Protein AF-F1C796-F1 (afdb_monomer)

Organism: Perca flavescens (NCBI:txid8167)

Radius of gyration: 33.34 Å; Cα contacts (8 Å, |Δi|>4): 1127; chains: 1; bounding box: 77×101×86 Å

pLDDT: mean 94.52, std 8.64, range [37.56, 98.94]

Secondary structure (DSSP, 8-state):
-EEEEEEEE-TTS-EEEEEEEEEEE--S-----S------HHHHHHTTTS-B-TTSSBP--TTT-B-SSTT-B--SGGGT---SHHHHHHHHHHHHHHHHHHHHHHTT----SS--PPPP--GGGG----EEETTEEESSSEEE-SSGGGSSHHHHHHHHHHT-SEEEPPPB--GGG-----SS-EEE-STTSS--SS--S-EEE---S-SS-HHHHHHHHHHHHHH-TTSEEEEEE---S-HHHHHHHHHHHHHTT-SEEEEE----SSSGGGT-THHHHT-HHHHHHHHHHHHHH-SS-EEEEEPS-SS-HHHHHHHHHHTT-SEEEE--PEEE---B-TTS-BSS-BTTTTB---EEEESGGGHHHHHHHHHHHHHHSTT--EEEESS--SHHHHHHHHHHT-SEEEESHHHHHS-TTHHHHHHHHHHHHHHHTTS--TT-BTTBPP---EETTEEPP--GGGTT----SSHHHHHHHHHHHHHHHHHHHH-----------PPP--SSPPPPHHHHTTTTGGG---GGGS-SSS-EEEEE-TTT-----HHHHHHHHHS-S-EEE-TTT--EEE-TT-----HHHHT-SSTTSEEEEE-SS------SS--PPP-

Nearest PDB structures (foldseek):
  1gth-assembly2_D  TM=9.893E-01  e=1.137E-97  Sus scrofa
  8f5w-assembly1_B  TM=9.914E-01  e=1.454E-96  Sus scrofa
  8f5w-assembly2_D  TM=9.930E-01  e=4.436E-95  Sus scrofa
  1h7x-assembly2_D  TM=9.848E-01  e=1.392E-95  Sus scrofa
  8f61-assembly2_D  TM=9.719E-01  e=1.188E-94  Sus scrofa

Solvent-accessible surface area (backbone atoms only — not comparable to full-atom values): 34874 Å² total; per-residue (Å²): 90,52,79,43,56,42,71,47,70,47,99,88,68,50,80,44,76,38,80,87,48,65,46,80,44,85,48,96,77,87,84,89,80,93,76,87,80,77,76,56,64,71,63,59,59,70,49,60,90,51,45,61,42,100,82,58,25,53,38,55,41,90,85,41,19,33,34,74,39,93,91,42,67,57,49,16,66,67,40,70,75,35,91,46,72,69,47,23,52,45,32,48,56,46,25,51,56,43,51,51,48,47,57,36,47,78,72,76,41,86,70,75,91,66,90,79,79,79,81,92,85,57,80,45,76,72,47,67,50,40,38,73,57,90,91,43,67,28,64,28,42,44,23,41,31,60,38,81,79,17,72,45,64,74,44,47,52,53,30,47,75,54,61,41,14,27,37,26,38,33,32,27,34,56,77,93,63,67,56,82,75,73,63,61,34,74,41,80,36,52,84,69,52,96,66,75,75,73,75,55,42,18,34,34,30,62,65,66,67,39,75,57,51,44,68,58,51,28,54,42,40,36,53,46,42,71,77,35,72,69,42,44,41,30,42,24,35,44,52,55,92,43,65,68,55,38,29,52,54,46,36,53,42,48,76,21,58,36,63,26,38,31,41,48,25,21,46,75,40,91,31,34,91,66,50,14,19,30,58,30,39,65,36,40,68,51,34,17,51,54,27,39,40,37,48,74,49,48,84,64,48,36,23,42,31,35,30,62,78,47,96,57,56,51,56,39,51,49,22,24,46,78,14,56,30,60,28,34,29,31,29,46,45,41,72,43,75,72,48,62,48,96,89,66,46,43,57,52,42,30,70,96,82,36,42,72,73,60,18,33,34,37,15,48,76,40,23,71,60,22,51,49,51,36,31,51,36,31,69,74,41,71,88,52,45,28,36,32,27,40,36,38,72,44,24,68,52,43,48,52,41,24,19,28,31,19,70,34,39,32,34,48,51,46,41,74,52,63,48,65,66,57,44,52,56,29,51,53,42,38,22,40,48,32,44,51,69,14,38,92,65,80,72,44,60,76,90,40,70,60,86,69,61,27,55,98,87,38,76,59,82,90,43,80,96,52,66,90,64,78,66,43,93,50,74,72,39,32,50,53,52,50,52,53,51,52,53,49,53,54,54,54,74,73,49,89,78,83,69,79,72,77,73,75,80,76,78,88,59,70,80,49,80,60,59,43,50,76,74,44,41,36,65,49,50,85,80,62,76,59,78,87,75,52,72,86,79,79,46,38,26,69,44,70,42,74,76,39,53,80,54,78,54,53,40,39,52,45,22,55,80,73,60,66,58,23,42,50,68,39,89,86,64,36,49,72,44,71,46,92,62,49,79,41,81,54,61,40,48,77,61,44,92,47,86,77,26,42,44,77,42,75,52,92,61,87,88,75,86,84,69,92,57,83,83,69,84,81,131

Sequence (619 aa):
GLQFCRTEQTDEGDWKEDEDQIVRLKADYIISAFGSMLNEPRVSEAMAPVKMTRWGTPEVNTDTMQTSEPWVFAGGDIAGLANTTVESVNDGKQASWHIHRYIQSLHGQTVDPVPKLPLFYSAIDQVDISVEMCGIKFPNPFGLASAPPTTSTAMIRRAFEQGWGFALTKTFGLDKDLVTNVSPRIVRGTTSGHLFGPGQGSFLNIELISEKTAAYWCLSVAELKRDFPNNVVISSIMCSYNKEDWTELAKMAEESGADALELNLSCPHGMGERGMGLACGQDPVLVRNICRWVRAAISIPFFAKLTPNVTNIVDIAKAAHEGGADGVTATNTVSGLMGLKADGSPWPSVGTDKRTTYGGVSGNAIRPIALRAVSAIAKAIPGFPILATGGIDSAESGLQFLHAGASVLQVCSAIQNQDFTVIEDYCVGLKALLYLKSLELKDWDGQSPPTERHQKGKPVPRLEDLVGKSLPSFGPYLQQRTDAIAEYKKKLRNNNDDVIKADIRQVNTPHKAVPAVKDVIARALRHIGAYQDLSNMEQVQALIDEEMCINCGKCYMTCSDSGYQAITFHPETHLPMVNDSCTGCTLCLSVCPIIDCITMVTMKKPYKPKRGVPISPVC

Foldseek 3Di:
DDKAFDWDADPVGDIDGDPVRIDDDDDPDDDDDVDDAPDDVVVLVVPPPWDADPRRAGDADPQQQDTPDQQDGDFDVRNVPDPDPVRRVVSVVSNVQSNVQSVCVVVVHHDDPDDDDDDDDDPLVVFQQWFDAPNAIFSHQEEADLAPCQLALVSVVVLVVLPGREYEHNEAFAPVPADDFFPPFKAAFCLPPPDDAFDRQKMWGQGDTHNDHLVRVLLSLLVCCVVPVRHAYEYEYWDALDLVRLLVSLLSNVVSVHQEYEYQQAFPHPCVVVRGHVVQQQDLVSLLQSLLSSVVRDDHAYAYAHYLAYPDRLSSQVSNVNSPHQAYEQHWFDWDFRDADPVRQGPVQTDPVGDDDITGMAANVCLVSSLCSLLVNCVSPPPGEYEGGGHDQALVSVLSSQQSFHRHYHDDVNCVSPHSNCVVRNSSLVSQQLQVVQFPQPPADRPRHPDALDDPPHHDDDDPVCPPVLQACDDVSVVVVVVSVVVVVVVVVPDPPPPPPPPPPDDTDGPDDRDHSNRSGNNCSVVDDDPVVDDPFFWWFKDAQSSNDPLPCQLQVCCVPPHQNQWDQDPPSSGIDGHPSGRRPCVSVVRGPGHPSMDIGTDPDGDDDDPVDDDPPDD

Structure (mmCIF, N/CA/C/O backbone):
data_AF-F1C796-F1
#
_entry.id   AF-F1C796-F1
#
loop_
_atom_site.group_PDB
_atom_site.id
_atom_site.type_symbol
_atom_site.label_atom_id
_atom_site.label_alt_id
_atom_site.label_comp_id
_atom_site.label_asym_id
_atom_site.label_entity_id
_atom_site.label_seq_id
_atom_site.pdbx_PDB_ins_code
_atom_site.Cartn_x
_atom_site.Cartn_y
_atom_site.Cartn_z
_atom_site.occupancy
_atom_site.B_iso_or_equiv
_atom_site.auth_seq_id
_atom_site.auth_comp_id
_atom_site.auth_asym_id
_atom_site.auth_atom_id
_atom_site.pdbx_PDB_model_num
ATOM 1 N N . GLY A 1 1 ? 36.059 12.087 -47.425 1.00 81.38 1 GLY A N 1
ATOM 2 C CA . GLY A 1 1 ? 36.997 12.307 -46.306 1.00 81.38 1 GLY A CA 1
ATOM 3 C C . GLY A 1 1 ? 36.885 13.743 -45.852 1.00 81.38 1 GLY A C 1
ATOM 4 O O . GLY A 1 1 ? 36.608 14.589 -46.690 1.00 81.38 1 GLY A O 1
ATOM 5 N N . LEU A 1 2 ? 37.055 14.004 -44.563 1.00 92.75 2 LEU A N 1
ATOM 6 C CA . LEU A 1 2 ? 36.914 15.323 -43.954 1.00 92.75 2 LEU A CA 1
ATOM 7 C C . LEU A 1 2 ? 38.267 15.741 -43.368 1.0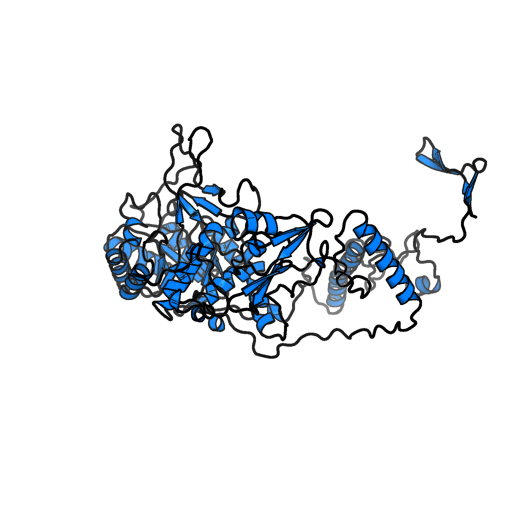0 92.75 2 LEU A C 1
ATOM 9 O O . LEU A 1 2 ? 38.957 14.920 -42.760 1.00 92.75 2 LEU A O 1
ATOM 13 N N . GLN A 1 3 ? 38.674 16.982 -43.624 1.00 94.06 3 GLN A N 1
ATOM 14 C CA . GLN A 1 3 ? 39.891 17.550 -43.055 1.00 94.06 3 GLN A CA 1
ATOM 15 C C . GLN A 1 3 ? 39.513 18.380 -41.831 1.00 94.06 3 GLN A C 1
ATOM 17 O O . GLN A 1 3 ? 38.610 19.206 -41.912 1.00 94.06 3 GLN A O 1
ATOM 22 N N . PHE A 1 4 ? 40.217 18.152 -40.732 1.00 96.00 4 PHE A N 1
ATOM 23 C CA . PHE A 1 4 ? 40.103 18.905 -39.491 1.00 96.00 4 PHE A CA 1
ATOM 24 C C . PHE A 1 4 ? 41.454 19.549 -39.182 1.00 96.00 4 PHE A C 1
ATOM 26 O O . PHE A 1 4 ? 42.492 18.975 -39.517 1.00 96.00 4 PHE A O 1
ATOM 33 N N . CYS A 1 5 ? 41.444 20.710 -38.544 1.00 96.06 5 CYS A N 1
ATOM 34 C CA . CYS A 1 5 ? 42.587 21.271 -37.827 1.00 96.06 5 CYS A CA 1
ATOM 35 C C . CYS A 1 5 ? 42.517 20.824 -36.360 1.00 96.06 5 CYS A C 1
ATOM 37 O O . CYS A 1 5 ? 41.437 20.536 -35.833 1.00 96.06 5 CYS A O 1
ATOM 39 N N . ARG A 1 6 ? 43.671 20.717 -35.700 1.00 95.62 6 ARG A N 1
ATOM 40 C CA . ARG A 1 6 ? 43.710 20.537 -34.249 1.00 95.62 6 ARG A CA 1
ATOM 41 C C . ARG A 1 6 ? 43.182 21.810 -33.596 1.00 95.62 6 ARG A C 1
ATOM 43 O O . ARG A 1 6 ? 43.503 22.908 -34.034 1.00 95.62 6 ARG A O 1
ATOM 50 N N . THR A 1 7 ? 42.408 21.651 -32.531 1.00 96.62 7 THR A N 1
ATOM 51 C CA . THR A 1 7 ? 42.028 22.761 -31.658 1.00 96.62 7 THR A CA 1
ATOM 52 C C . THR A 1 7 ? 42.735 22.638 -30.316 1.00 96.62 7 THR A C 1
ATOM 54 O O . THR A 1 7 ? 42.823 21.532 -29.770 1.00 96.62 7 THR A O 1
ATOM 57 N N . GLU A 1 8 ? 43.194 23.751 -29.758 1.00 94.88 8 GLU A N 1
ATOM 58 C CA . GLU A 1 8 ? 43.737 23.817 -28.401 1.00 94.88 8 GLU A CA 1
ATOM 59 C C . GLU A 1 8 ? 43.155 24.995 -27.617 1.00 94.88 8 GLU A C 1
ATOM 61 O O . GLU A 1 8 ? 42.705 25.983 -28.197 1.00 94.88 8 GLU A O 1
ATOM 66 N N . GLN A 1 9 ? 43.115 24.854 -26.292 1.00 96.56 9 GLN A N 1
ATOM 67 C CA . GLN A 1 9 ? 42.670 25.915 -25.398 1.00 96.56 9 GLN A CA 1
ATOM 68 C C . GLN A 1 9 ? 43.889 26.721 -24.941 1.00 96.56 9 GLN A C 1
ATOM 70 O O . GLN A 1 9 ? 44.874 26.136 -24.489 1.00 96.56 9 GLN A O 1
ATOM 75 N N . THR A 1 10 ? 43.830 28.045 -25.073 1.00 94.00 10 THR A N 1
ATOM 76 C CA . THR A 1 10 ? 44.884 28.951 -24.603 1.00 94.00 10 THR A CA 1
ATOM 77 C C . THR A 1 10 ? 44.873 29.051 -23.076 1.00 94.00 10 THR A C 1
ATOM 79 O O . THR A 1 10 ? 43.885 28.706 -22.424 1.00 94.00 10 THR A O 1
ATOM 82 N N . ASP A 1 11 ? 45.944 29.593 -22.491 1.00 93.19 11 ASP A N 1
ATOM 83 C CA . ASP A 1 11 ? 46.017 29.861 -21.045 1.00 93.19 11 ASP A CA 1
ATOM 84 C C . ASP A 1 11 ? 44.918 30.834 -20.560 1.00 93.19 11 ASP A C 1
ATOM 86 O O . ASP A 1 11 ? 44.560 30.841 -19.383 1.00 93.19 11 ASP A O 1
ATOM 90 N N . GLU A 1 12 ? 44.360 31.637 -21.472 1.00 92.62 12 GLU A N 1
ATOM 91 C CA . GLU A 1 12 ? 43.262 32.583 -21.224 1.00 92.62 12 GLU A CA 1
ATOM 92 C C . GLU A 1 12 ? 41.872 31.919 -21.324 1.00 92.62 12 GLU A C 1
ATOM 94 O O . GLU A 1 12 ? 40.868 32.517 -20.940 1.00 92.62 12 GLU A O 1
ATOM 99 N N . GLY A 1 13 ? 41.808 30.661 -21.780 1.00 92.00 13 GLY A N 1
ATOM 100 C CA . GLY A 1 13 ? 40.583 29.866 -21.888 1.00 92.00 13 GLY A CA 1
ATOM 101 C C . GLY A 1 13 ? 39.906 29.898 -23.261 1.00 92.00 13 GLY A C 1
ATOM 102 O O . GLY A 1 13 ? 38.916 29.182 -23.447 1.00 92.00 13 GLY A O 1
ATOM 103 N N . ASP A 1 14 ? 40.439 30.662 -24.217 1.00 94.62 14 ASP A N 1
ATOM 104 C CA . ASP A 1 14 ? 39.941 30.734 -25.593 1.00 94.62 14 ASP A CA 1
ATOM 105 C C . ASP A 1 14 ? 40.315 29.484 -26.397 1.00 94.62 14 ASP A C 1
ATOM 107 O O . ASP A 1 14 ? 41.353 28.865 -26.171 1.00 94.62 14 ASP A O 1
ATOM 111 N N . TRP A 1 15 ? 39.482 29.118 -27.372 1.00 94.94 15 TRP A N 1
ATOM 112 C CA . TRP A 1 15 ? 39.766 28.012 -28.290 1.00 94.94 15 TRP A CA 1
ATOM 113 C C . TRP A 1 15 ? 40.424 28.532 -29.568 1.00 94.94 15 TRP A C 1
ATOM 115 O O . TRP A 1 15 ? 39.877 29.412 -30.233 1.00 94.94 15 TRP A O 1
ATOM 125 N N . LYS A 1 16 ? 41.576 27.960 -29.930 1.00 95.06 16 LYS A N 1
ATOM 126 C CA . LYS A 1 16 ? 42.318 28.274 -31.154 1.00 95.06 16 LYS A CA 1
ATOM 127 C C . LYS A 1 16 ? 42.394 27.056 -32.071 1.00 95.06 16 LYS A C 1
ATOM 129 O O . LYS A 1 16 ? 42.530 25.927 -31.603 1.00 95.06 16 LYS A O 1
ATOM 134 N N . GLU A 1 17 ? 42.325 27.303 -33.374 1.00 96.12 17 GLU A N 1
ATOM 135 C CA . GLU A 1 17 ? 42.562 26.312 -34.423 1.00 96.12 17 GLU A CA 1
ATOM 136 C C . GLU A 1 17 ? 44.011 26.405 -34.935 1.00 96.12 17 GLU A C 1
ATOM 138 O O . GLU A 1 17 ? 44.473 27.476 -35.334 1.00 96.12 17 GLU A O 1
ATOM 143 N N . ASP A 1 18 ? 44.722 25.279 -34.942 1.00 94.12 18 ASP A N 1
ATOM 144 C CA . ASP A 1 18 ? 46.082 25.147 -35.467 1.00 94.12 18 ASP A CA 1
ATOM 145 C C . ASP A 1 18 ? 46.027 24.631 -36.910 1.00 94.12 18 ASP A C 1
ATOM 147 O O . ASP A 1 18 ? 45.946 23.425 -37.174 1.00 94.12 18 ASP A O 1
ATOM 151 N N . GLU A 1 19 ? 46.034 25.557 -37.870 1.00 94.06 19 GLU A N 1
ATOM 152 C CA . GLU A 1 19 ? 45.880 25.251 -39.300 1.00 94.06 19 GLU A CA 1
ATOM 153 C C . GLU A 1 19 ? 47.015 24.385 -39.879 1.00 94.06 19 GLU A C 1
ATOM 155 O O . GLU A 1 19 ? 46.835 23.718 -40.901 1.00 94.06 19 GLU A O 1
ATOM 160 N N . ASP A 1 20 ? 48.181 24.366 -39.230 1.00 94.88 20 ASP A N 1
ATOM 161 C CA . ASP A 1 20 ? 49.343 23.552 -39.589 1.00 94.88 20 ASP A CA 1
ATOM 162 C C . ASP A 1 20 ? 49.233 22.097 -39.097 1.00 94.88 20 ASP A C 1
ATOM 164 O O . ASP A 1 20 ? 49.844 21.190 -39.671 1.00 94.88 20 ASP A O 1
ATOM 168 N N . GLN A 1 21 ? 48.401 21.844 -38.085 1.00 95.62 21 GLN A N 1
ATOM 169 C CA . GLN A 1 21 ? 48.191 20.528 -37.485 1.00 95.62 21 GLN A CA 1
ATOM 170 C C . GLN A 1 21 ? 46.894 19.894 -37.998 1.00 95.62 21 GLN A C 1
ATOM 172 O O . GLN A 1 21 ? 45.859 19.888 -37.332 1.00 95.62 21 GLN A O 1
ATOM 177 N N . ILE A 1 22 ? 46.954 19.326 -39.204 1.00 96.19 22 ILE A N 1
ATOM 178 C CA . ILE A 1 22 ? 45.777 18.766 -39.880 1.00 96.19 22 ILE A CA 1
ATOM 179 C C . ILE A 1 22 ? 45.581 17.260 -39.654 1.00 96.19 22 ILE A C 1
ATOM 181 O O . ILE A 1 22 ? 46.522 16.466 -39.674 1.00 96.19 22 ILE A O 1
ATOM 185 N N . VAL A 1 23 ? 44.317 16.840 -39.571 1.00 96.31 23 VAL A N 1
ATOM 186 C CA . VAL A 1 23 ? 43.882 15.438 -39.623 1.00 96.31 23 VAL A CA 1
ATOM 187 C C . VAL A 1 23 ? 42.984 15.242 -40.838 1.00 96.31 23 VAL A C 1
ATOM 189 O O . VAL A 1 23 ? 41.952 15.892 -40.979 1.00 96.31 23 VAL A O 1
ATOM 192 N N . ARG A 1 24 ? 43.345 14.308 -41.723 1.00 95.06 24 ARG A N 1
ATOM 193 C CA . ARG A 1 24 ? 42.503 13.899 -42.859 1.00 95.06 24 ARG A CA 1
ATOM 194 C C . ARG A 1 24 ? 41.819 12.575 -42.542 1.00 95.06 24 ARG A C 1
ATOM 196 O O . ARG A 1 24 ? 42.403 11.508 -42.723 1.00 95.06 24 ARG A O 1
ATOM 203 N N . LEU A 1 25 ? 40.572 12.644 -42.085 1.00 96.12 25 LEU A N 1
ATOM 204 C CA . LEU A 1 25 ? 39.776 11.472 -41.738 1.00 96.12 25 LEU A CA 1
ATOM 205 C C . LEU A 1 25 ? 39.053 10.934 -42.980 1.00 96.12 25 LEU A C 1
ATOM 207 O O . LEU A 1 25 ? 38.321 11.656 -43.664 1.00 96.12 25 LEU A O 1
ATOM 211 N N . LYS A 1 26 ? 39.236 9.650 -43.299 1.00 96.75 26 LYS A N 1
ATOM 212 C CA . LYS A 1 26 ? 38.437 8.993 -44.345 1.00 96.75 26 LYS A CA 1
ATOM 213 C C . LYS A 1 26 ? 36.998 8.846 -43.851 1.00 96.75 26 LYS A C 1
ATOM 215 O O . LYS A 1 26 ? 36.775 8.417 -42.728 1.00 96.75 26 LYS A O 1
ATOM 220 N N . ALA A 1 27 ? 36.045 9.21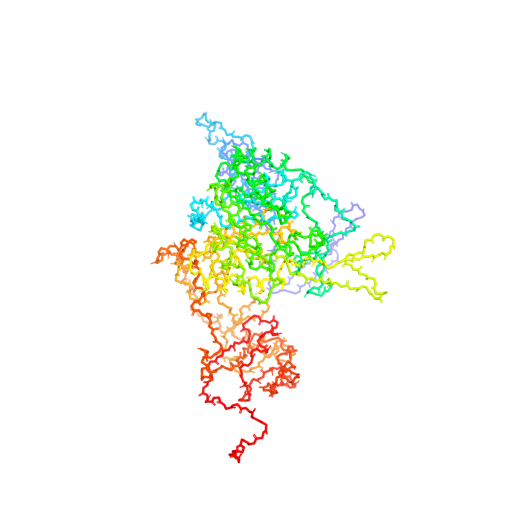7 -44.695 1.00 95.19 27 ALA A N 1
ATOM 221 C CA . ALA A 1 27 ? 34.621 9.151 -44.400 1.00 95.19 27 ALA A CA 1
ATOM 222 C C . ALA A 1 27 ? 33.845 9.089 -45.715 1.00 95.19 27 ALA A C 1
ATOM 224 O O . ALA A 1 27 ? 34.205 9.811 -46.658 1.00 95.19 27 ALA A O 1
ATOM 225 N N . ASP A 1 28 ? 32.804 8.258 -45.728 1.00 96.19 28 ASP A N 1
ATOM 226 C CA . ASP A 1 28 ? 31.857 8.094 -46.836 1.00 96.19 28 ASP A CA 1
ATOM 227 C C . ASP A 1 28 ? 30.606 8.967 -46.651 1.00 96.19 28 ASP A C 1
ATOM 229 O O . ASP A 1 28 ? 30.033 9.442 -47.627 1.00 96.19 28 ASP A O 1
ATOM 233 N N . TYR A 1 29 ? 30.225 9.237 -45.397 1.00 95.56 29 TYR A N 1
ATOM 234 C CA . TYR A 1 29 ? 29.093 10.088 -45.028 1.00 95.56 29 TYR A CA 1
ATOM 235 C C . TYR A 1 29 ? 29.521 11.130 -43.997 1.00 95.56 29 TYR A C 1
ATOM 237 O O . TYR A 1 29 ? 30.311 10.839 -43.098 1.00 95.56 29 TYR A O 1
ATOM 245 N N . ILE A 1 30 ? 28.978 12.340 -44.121 1.00 93.19 30 ILE A N 1
ATOM 246 C CA . ILE A 1 30 ? 29.170 13.439 -43.172 1.00 93.19 30 ILE A CA 1
ATOM 247 C C . ILE A 1 30 ? 27.781 13.895 -42.733 1.00 93.19 30 ILE A C 1
ATOM 249 O O . ILE A 1 30 ? 26.967 14.281 -43.569 1.00 93.19 30 ILE A O 1
ATOM 253 N N . ILE A 1 31 ? 27.513 13.834 -41.430 1.00 95.50 31 ILE A N 1
ATOM 254 C CA . ILE A 1 31 ? 26.248 14.265 -40.827 1.00 95.50 31 ILE A CA 1
ATOM 255 C C . ILE A 1 31 ? 26.582 15.379 -39.839 1.00 95.50 31 ILE A C 1
ATOM 257 O O . ILE A 1 31 ? 27.259 15.136 -38.842 1.00 95.50 31 ILE A O 1
ATOM 261 N N . SER A 1 32 ? 26.142 16.603 -40.134 1.00 94.69 32 SER A N 1
ATOM 262 C CA . SER A 1 32 ? 26.277 17.724 -39.201 1.00 94.69 32 SER A CA 1
ATOM 263 C C . SER A 1 32 ? 25.173 17.653 -38.149 1.00 94.69 32 SER A C 1
ATOM 265 O O . SER A 1 32 ? 24.004 17.469 -38.480 1.00 94.69 32 SER A O 1
ATOM 267 N N . ALA A 1 33 ? 25.562 17.808 -36.887 1.00 96.31 33 ALA A N 1
ATOM 268 C CA . ALA A 1 33 ? 24.664 17.822 -35.738 1.00 96.31 33 ALA A CA 1
ATOM 269 C C . ALA A 1 33 ? 24.989 19.006 -34.810 1.00 96.31 33 ALA A C 1
ATOM 271 O O . ALA A 1 33 ? 24.968 18.870 -33.592 1.00 96.31 33 ALA A O 1
ATOM 272 N N . PHE A 1 34 ? 25.320 20.168 -35.388 1.00 94.75 34 PHE A N 1
ATOM 273 C CA . PHE A 1 34 ? 25.677 21.380 -34.631 1.00 94.75 34 PHE A CA 1
ATOM 274 C C . PHE A 1 34 ? 24.498 22.024 -33.886 1.00 94.75 34 PHE A C 1
ATOM 276 O O . PHE A 1 34 ? 24.695 22.976 -33.139 1.00 94.75 34 PHE A O 1
ATOM 283 N N . GLY A 1 35 ? 23.285 21.506 -34.081 1.00 93.12 35 GLY A N 1
ATOM 284 C CA . GLY A 1 35 ? 22.056 22.017 -33.489 1.00 93.12 35 GLY A CA 1
ATOM 285 C C . GLY A 1 35 ? 21.105 22.575 -34.542 1.00 93.12 35 GLY A C 1
ATOM 286 O O . GLY A 1 35 ? 21.249 22.328 -35.74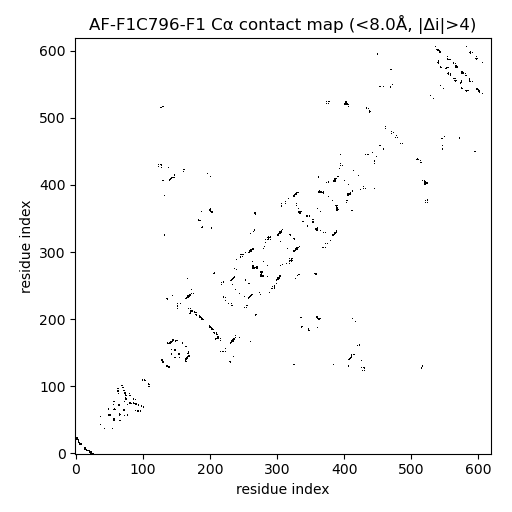0 1.00 93.12 35 GLY A O 1
ATOM 287 N N . SER A 1 36 ? 20.092 23.298 -34.080 1.00 93.44 36 SER A N 1
ATOM 288 C CA . SER A 1 36 ? 19.095 23.970 -34.915 1.00 93.44 36 SER A CA 1
ATOM 289 C C . SER A 1 36 ? 18.941 25.414 -34.453 1.00 93.44 36 SER A C 1
ATOM 291 O O . SER A 1 36 ? 19.155 25.717 -33.284 1.00 93.44 36 SER A O 1
ATOM 293 N N . MET A 1 37 ? 18.592 26.306 -35.378 1.00 92.06 37 MET A N 1
ATOM 294 C CA . MET A 1 37 ? 18.383 27.730 -35.108 1.00 92.06 37 MET A CA 1
ATOM 295 C C . MET A 1 37 ? 17.175 28.227 -35.900 1.00 92.06 37 MET A C 1
ATOM 297 O O . MET A 1 37 ? 16.835 27.659 -36.944 1.00 92.06 37 MET A O 1
ATOM 301 N N . LEU A 1 38 ? 16.547 29.307 -35.434 1.00 92.19 38 LEU A N 1
ATOM 302 C CA . LEU A 1 38 ? 15.514 30.000 -36.194 1.00 92.19 38 LEU A CA 1
ATOM 303 C C . LEU A 1 38 ? 16.159 30.995 -37.169 1.00 92.19 38 LEU A C 1
ATOM 305 O O . LEU A 1 38 ? 16.448 32.131 -36.807 1.00 92.19 38 LEU A O 1
ATOM 309 N N . ASN A 1 39 ? 16.351 30.568 -38.418 1.00 88.06 39 ASN A N 1
ATOM 310 C CA . ASN A 1 39 ? 17.009 31.384 -39.447 1.00 88.06 39 ASN A CA 1
ATOM 311 C C . ASN A 1 39 ? 16.116 31.727 -40.651 1.00 88.06 39 ASN A C 1
ATOM 313 O O . ASN A 1 39 ? 16.597 32.370 -41.578 1.00 88.06 39 ASN A O 1
ATOM 317 N N . GLU A 1 40 ? 14.853 31.287 -40.681 1.00 92.62 40 GLU A N 1
ATOM 318 C CA . GLU A 1 40 ? 13.940 31.551 -41.803 1.00 92.62 40 GLU A CA 1
ATOM 319 C C . GLU A 1 40 ? 13.317 32.954 -41.669 1.00 92.62 40 GLU A C 1
ATOM 321 O O . GLU A 1 40 ? 12.461 33.149 -40.798 1.00 92.62 40 GLU A O 1
ATOM 326 N N . PRO A 1 41 ? 13.681 33.933 -42.525 1.00 91.25 41 PRO A N 1
ATOM 327 C CA . PRO A 1 41 ? 13.266 35.324 -42.344 1.00 91.25 41 PRO A CA 1
ATOM 328 C C . PRO A 1 41 ? 11.751 35.502 -42.350 1.00 91.25 41 PRO A C 1
ATOM 330 O O . PRO A 1 41 ? 11.227 36.278 -41.558 1.00 91.25 41 PRO A O 1
ATOM 333 N N . ARG A 1 42 ? 11.027 34.727 -43.169 1.00 95.38 42 ARG A N 1
ATOM 334 C CA . ARG A 1 42 ? 9.560 34.805 -43.240 1.00 95.38 42 ARG A CA 1
ATOM 335 C C . ARG A 1 42 ? 8.883 34.401 -41.933 1.00 95.38 42 ARG A C 1
ATOM 337 O O . ARG A 1 42 ? 7.832 34.942 -41.603 1.00 95.38 42 ARG A O 1
ATOM 344 N N . VAL A 1 43 ? 9.462 33.449 -41.196 1.00 93.75 43 VAL A N 1
ATOM 345 C CA . VAL A 1 43 ? 8.933 33.023 -39.890 1.00 93.75 43 VAL A CA 1
ATOM 346 C C . VAL A 1 43 ? 9.193 34.108 -38.848 1.00 93.75 43 VAL A C 1
ATOM 348 O O . VAL A 1 43 ? 8.295 34.435 -38.077 1.00 93.75 43 VAL A O 1
ATOM 351 N N . SER A 1 44 ? 10.379 34.719 -38.864 1.00 90.56 44 SER A N 1
ATOM 352 C CA . SER A 1 44 ? 10.705 35.836 -37.972 1.00 90.56 44 SER A CA 1
ATOM 353 C C . SER A 1 44 ? 9.854 37.080 -38.253 1.00 90.56 44 SER A C 1
ATOM 355 O O . SER A 1 44 ? 9.343 37.694 -37.320 1.00 90.56 44 SER A O 1
ATOM 357 N N . GLU A 1 45 ? 9.631 37.418 -39.526 1.00 93.94 45 GLU A N 1
ATOM 358 C CA . GLU A 1 45 ? 8.745 38.511 -39.953 1.00 93.94 45 GLU A CA 1
ATOM 359 C C . GLU A 1 45 ? 7.290 38.272 -39.528 1.00 93.94 45 GLU A C 1
ATOM 361 O O . GLU A 1 45 ? 6.616 39.208 -39.099 1.00 93.94 45 GLU A O 1
ATOM 366 N N . ALA A 1 46 ? 6.812 37.024 -39.577 1.00 95.56 46 ALA A N 1
ATOM 367 C CA . ALA A 1 46 ? 5.461 36.667 -39.143 1.00 95.56 46 ALA A CA 1
ATOM 368 C C . ALA A 1 46 ? 5.224 36.863 -37.634 1.00 95.56 46 ALA A C 1
ATOM 370 O O . ALA A 1 46 ? 4.073 36.938 -37.207 1.00 95.56 46 ALA A O 1
ATOM 371 N N . MET A 1 47 ? 6.287 36.956 -36.829 1.00 95.25 47 MET A N 1
ATOM 372 C CA . MET A 1 47 ? 6.196 37.230 -35.392 1.00 95.25 47 MET A CA 1
ATOM 373 C C . MET A 1 47 ? 6.217 38.729 -35.058 1.00 95.25 47 MET A C 1
ATOM 375 O O . MET A 1 47 ? 6.035 39.089 -33.896 1.00 95.25 47 MET A O 1
ATOM 379 N N . ALA A 1 48 ? 6.421 39.626 -36.030 1.00 94.31 48 ALA A N 1
ATOM 380 C CA . ALA A 1 48 ? 6.407 41.065 -35.772 1.00 94.31 48 ALA A CA 1
ATOM 381 C C . ALA A 1 48 ? 5.049 41.518 -35.181 1.00 94.31 48 ALA A C 1
ATOM 383 O O . ALA A 1 48 ? 4.002 41.079 -35.663 1.00 94.31 48 ALA A O 1
ATOM 384 N N . PRO A 1 49 ? 5.026 42.414 -34.170 1.00 96.06 49 PRO A N 1
ATOM 385 C CA . PRO A 1 49 ? 6.137 43.226 -33.657 1.00 96.06 49 PRO A CA 1
ATOM 386 C C . PRO A 1 49 ? 6.872 42.649 -32.423 1.00 96.06 49 PRO A C 1
ATOM 388 O O . PRO A 1 49 ? 7.516 43.410 -31.700 1.00 96.06 49 PRO A O 1
ATOM 391 N N . VAL A 1 50 ? 6.811 41.335 -32.164 1.00 97.12 50 VAL A N 1
ATOM 392 C CA . VAL A 1 50 ? 7.515 40.708 -31.028 1.00 97.12 50 VAL A CA 1
ATOM 393 C C . VAL A 1 50 ? 9.020 40.997 -31.076 1.00 97.12 50 VAL A C 1
ATOM 395 O O . VAL A 1 50 ? 9.676 40.793 -32.100 1.00 97.12 50 VAL A O 1
ATOM 398 N N . LYS A 1 51 ? 9.582 41.456 -29.951 1.00 96.88 51 LYS A N 1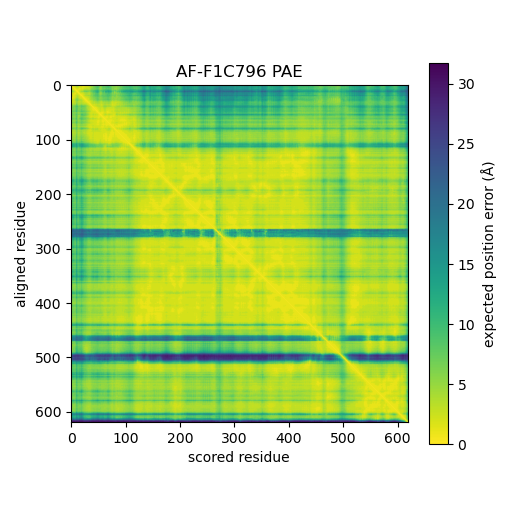
ATOM 399 C CA . LYS A 1 51 ? 11.026 41.677 -29.804 1.00 96.88 51 LYS A CA 1
ATOM 400 C C . LYS A 1 51 ? 11.789 40.358 -29.869 1.00 96.88 51 LYS A C 1
ATOM 402 O O . LYS A 1 51 ? 11.399 39.374 -29.248 1.00 96.88 51 LYS A O 1
ATOM 407 N N . MET A 1 52 ? 12.908 40.375 -30.586 1.00 94.94 52 MET A N 1
ATOM 408 C CA . MET A 1 52 ? 13.829 39.245 -30.695 1.00 94.94 52 MET A CA 1
ATOM 409 C C . MET A 1 52 ? 15.095 39.515 -29.883 1.00 94.94 52 MET A C 1
ATOM 411 O O . MET A 1 52 ? 15.573 40.649 -29.806 1.00 94.94 52 MET A O 1
ATOM 415 N N . THR A 1 53 ? 15.665 38.466 -29.306 1.00 93.56 53 THR A N 1
ATOM 416 C CA . THR A 1 53 ? 16.966 38.504 -28.643 1.00 93.56 53 THR A CA 1
ATOM 417 C C . THR A 1 53 ? 18.098 38.631 -29.666 1.00 93.56 53 THR A C 1
ATOM 419 O O . THR A 1 53 ? 17.920 38.423 -30.869 1.00 93.56 53 THR A O 1
ATOM 422 N N . ARG A 1 54 ? 19.322 38.882 -29.180 1.00 91.12 54 ARG A N 1
ATOM 423 C CA . ARG A 1 54 ? 20.538 38.850 -30.017 1.00 91.12 54 ARG A CA 1
ATOM 424 C C . ARG A 1 54 ? 20.794 37.497 -30.697 1.00 91.12 54 ARG A C 1
ATOM 426 O O . ARG A 1 54 ? 21.616 37.430 -31.602 1.00 91.12 54 ARG A O 1
ATOM 433 N N . TRP A 1 55 ? 20.132 36.437 -30.235 1.00 88.50 55 TRP A N 1
ATOM 434 C CA . TRP A 1 55 ? 20.274 35.072 -30.738 1.00 88.50 55 TRP A CA 1
ATOM 435 C C . TRP A 1 55 ? 19.190 34.696 -31.759 1.00 88.50 55 TRP A C 1
ATOM 437 O O . TRP A 1 55 ? 19.133 33.549 -32.186 1.00 88.50 55 TRP A O 1
ATOM 447 N N . GLY A 1 56 ? 18.328 35.644 -32.151 1.00 89.69 56 GLY A N 1
ATOM 448 C CA . GLY A 1 56 ? 17.282 35.417 -33.152 1.00 89.69 56 GLY A CA 1
ATOM 449 C C . GLY A 1 56 ? 16.042 34.684 -32.631 1.00 89.69 56 GLY A C 1
ATOM 450 O O . GLY A 1 56 ? 15.189 34.303 -33.426 1.00 89.69 56 GLY A O 1
ATOM 451 N N . THR A 1 57 ? 15.919 34.496 -31.317 1.00 94.69 57 THR A N 1
ATOM 452 C CA . THR A 1 57 ? 14.733 33.924 -30.657 1.00 94.69 57 THR A CA 1
ATOM 453 C C . THR A 1 57 ? 13.823 35.022 -30.100 1.00 94.69 57 THR A C 1
ATOM 455 O O . THR A 1 57 ? 14.324 36.110 -29.807 1.00 94.69 57 THR A O 1
ATOM 458 N N . PRO A 1 58 ? 12.513 34.782 -29.899 1.00 96.31 58 PRO A N 1
ATOM 459 C CA . PRO A 1 58 ? 11.637 35.727 -29.211 1.00 96.31 58 PRO A CA 1
ATOM 460 C C . PRO A 1 58 ? 12.137 36.042 -27.799 1.00 96.31 58 PRO A C 1
ATOM 462 O O . PRO A 1 58 ? 12.469 35.145 -27.026 1.00 96.31 58 PRO A O 1
ATOM 465 N N . GLU A 1 59 ? 12.176 37.325 -27.453 1.00 96.38 59 GLU A N 1
ATOM 466 C CA . GLU A 1 59 ? 12.433 37.769 -26.088 1.00 96.38 59 GLU A CA 1
ATOM 467 C C . GLU A 1 59 ? 11.186 37.504 -25.238 1.00 96.38 59 GLU A C 1
ATOM 469 O O . GLU A 1 59 ? 10.095 37.992 -25.548 1.00 96.38 59 GLU A O 1
ATOM 474 N N . VAL A 1 60 ? 11.350 36.733 -24.163 1.00 97.19 60 VAL A N 1
ATOM 475 C CA . VAL A 1 60 ? 10.275 36.388 -23.229 1.00 97.19 60 VAL A CA 1
ATOM 476 C C . VAL A 1 60 ? 10.645 36.763 -21.802 1.00 97.19 60 VAL A C 1
ATOM 478 O O . VAL A 1 60 ? 11.803 36.695 -21.393 1.00 97.19 60 VAL A O 1
ATOM 481 N N . ASN A 1 61 ? 9.639 37.121 -21.012 1.00 97.06 61 ASN A N 1
ATOM 482 C CA . ASN A 1 61 ? 9.756 37.176 -19.566 1.00 97.06 61 ASN A CA 1
ATOM 483 C C . ASN A 1 61 ? 9.821 35.743 -19.016 1.00 97.06 61 ASN A C 1
ATOM 485 O O . ASN A 1 61 ? 8.907 34.956 -19.239 1.00 97.06 61 ASN A O 1
ATOM 489 N N . THR A 1 62 ? 10.872 35.406 -18.273 1.00 95.62 62 THR A N 1
ATOM 490 C CA . THR A 1 62 ? 11.119 34.034 -17.795 1.00 95.62 62 THR A CA 1
ATOM 491 C C . THR A 1 62 ? 10.145 33.557 -16.717 1.00 95.62 62 THR A C 1
ATOM 493 O O . THR A 1 62 ? 10.023 32.356 -16.501 1.00 95.62 62 THR A O 1
ATOM 496 N N . ASP A 1 63 ? 9.434 34.467 -16.048 1.00 94.56 63 ASP A N 1
ATOM 497 C CA . ASP A 1 63 ? 8.433 34.111 -15.039 1.00 94.56 63 ASP A CA 1
ATOM 498 C C . ASP A 1 63 ? 7.050 33.904 -15.662 1.00 94.56 63 ASP A C 1
ATOM 500 O O . ASP A 1 63 ? 6.245 33.126 -15.142 1.00 94.56 63 ASP A O 1
ATOM 504 N N . THR A 1 64 ? 6.742 34.604 -16.758 1.00 96.06 64 THR A N 1
ATOM 505 C CA . THR A 1 64 ? 5.404 34.592 -17.369 1.00 96.06 64 THR A CA 1
ATOM 506 C C . THR A 1 64 ? 5.330 33.914 -18.728 1.00 96.06 64 THR A C 1
ATOM 508 O O . THR A 1 64 ? 4.235 33.583 -19.182 1.00 96.06 64 THR A O 1
ATOM 511 N N . MET A 1 65 ? 6.478 33.708 -19.370 1.00 98.12 65 MET A N 1
ATOM 512 C CA . MET A 1 65 ? 6.632 33.287 -20.765 1.00 98.12 65 MET A CA 1
ATOM 513 C C . MET A 1 65 ? 6.003 34.259 -21.779 1.00 98.12 65 MET A C 1
ATOM 515 O O . MET A 1 65 ? 5.791 33.921 -22.943 1.00 98.12 65 MET A O 1
ATOM 519 N N . GLN A 1 66 ? 5.679 35.478 -21.340 1.00 98.12 66 GLN A N 1
ATOM 520 C CA . GLN A 1 66 ? 5.091 36.533 -22.161 1.00 98.12 66 GLN A CA 1
ATOM 521 C C . GLN A 1 66 ? 6.175 37.241 -22.968 1.00 98.12 66 GLN A C 1
ATOM 523 O O . GLN A 1 66 ? 7.252 37.524 -22.445 1.00 98.12 66 GLN A O 1
ATOM 528 N N . THR A 1 67 ? 5.882 37.558 -24.223 1.00 98.31 67 THR A N 1
ATOM 529 C CA . THR A 1 67 ? 6.781 38.343 -25.078 1.00 98.31 67 THR A CA 1
ATOM 530 C C . THR A 1 67 ? 6.629 39.851 -24.824 1.00 98.31 67 THR A C 1
ATOM 532 O O . THR A 1 67 ? 5.953 40.275 -23.884 1.00 98.31 67 THR A O 1
ATOM 535 N N . SER A 1 68 ? 7.217 40.695 -25.681 1.00 97.56 68 SER A N 1
ATOM 536 C CA . SER A 1 68 ? 6.956 42.141 -25.669 1.00 97.56 68 SER A CA 1
ATOM 537 C C . SER A 1 68 ? 5.496 42.510 -25.951 1.00 97.56 68 SER A C 1
ATOM 539 O O . SER A 1 68 ? 5.062 43.588 -25.550 1.00 97.56 68 SER A O 1
ATOM 541 N N . GLU A 1 69 ? 4.747 41.632 -26.624 1.00 97.88 69 GLU A N 1
ATOM 542 C CA . GLU A 1 69 ? 3.331 41.829 -26.916 1.00 97.88 69 GLU A CA 1
ATOM 543 C C . GLU A 1 69 ? 2.466 41.146 -25.847 1.00 97.88 69 GLU A C 1
ATOM 545 O O . GLU A 1 69 ? 2.576 39.930 -25.665 1.00 97.88 69 GLU A O 1
ATOM 550 N N . PRO A 1 70 ? 1.556 41.869 -25.159 1.00 96.69 70 PRO A N 1
ATOM 551 C CA . PRO A 1 70 ? 0.847 41.324 -24.001 1.00 96.69 70 PRO A CA 1
ATOM 552 C C . PRO A 1 70 ? 0.016 40.059 -24.262 1.00 96.69 70 PRO A C 1
ATOM 554 O O . PRO A 1 70 ? -0.264 39.305 -23.333 1.00 96.69 70 PRO A O 1
ATOM 557 N N . TRP A 1 71 ? -0.389 39.836 -25.510 1.00 96.88 71 TRP A N 1
ATOM 558 C CA . TRP A 1 71 ? -1.219 38.712 -25.941 1.00 96.88 71 TRP A CA 1
ATOM 559 C C . TRP A 1 71 ? -0.424 37.558 -26.565 1.00 96.88 71 TRP A C 1
ATOM 561 O O . TRP A 1 71 ? -1.023 36.544 -26.922 1.00 96.88 71 TRP A O 1
ATOM 571 N N . VAL A 1 72 ? 0.902 37.690 -26.698 1.00 98.12 72 VAL A N 1
ATOM 572 C CA . VAL A 1 72 ? 1.772 36.684 -27.321 1.00 98.12 72 VAL A CA 1
ATOM 573 C C . VAL A 1 72 ? 2.732 36.108 -26.285 1.00 98.12 72 VAL A C 1
ATOM 575 O O . VAL A 1 72 ? 3.425 36.839 -25.575 1.00 98.12 72 VAL A O 1
ATOM 578 N N . PHE A 1 73 ? 2.786 34.780 -26.228 1.00 98.38 73 PHE A N 1
ATOM 579 C CA . PHE A 1 73 ? 3.604 33.996 -25.305 1.00 98.38 73 PHE A CA 1
ATOM 580 C C . PHE A 1 73 ? 4.423 32.977 -26.102 1.00 98.38 73 PHE A C 1
ATOM 582 O O . PHE A 1 73 ? 3.954 32.490 -27.133 1.00 98.38 73 PHE A O 1
ATOM 589 N N . ALA A 1 74 ? 5.623 32.643 -25.633 1.00 97.81 74 ALA A N 1
ATOM 590 C CA . ALA A 1 74 ? 6.493 31.662 -26.279 1.00 97.81 74 ALA A CA 1
ATOM 591 C C . ALA A 1 74 ? 7.244 30.820 -25.239 1.00 97.81 74 ALA A C 1
ATOM 593 O O . ALA A 1 74 ? 7.560 31.300 -24.155 1.00 97.81 74 ALA A O 1
ATOM 594 N N . GLY A 1 75 ? 7.518 29.559 -25.573 1.00 96.94 75 GLY A N 1
ATOM 595 C CA . GLY A 1 75 ? 8.143 28.590 -24.675 1.00 96.94 75 GLY A CA 1
ATOM 596 C C . GLY A 1 75 ? 8.679 27.373 -25.427 1.00 96.94 75 GLY A C 1
ATOM 597 O O . GLY A 1 75 ? 8.270 27.117 -26.562 1.00 96.94 75 GLY A O 1
ATOM 598 N N . GLY A 1 76 ? 9.589 26.629 -24.803 1.00 97.19 76 GLY A N 1
ATOM 599 C CA . GLY A 1 76 ? 10.330 25.534 -25.422 1.00 97.19 76 GLY A CA 1
ATOM 600 C C . GLY A 1 76 ? 11.522 26.011 -26.243 1.00 97.19 76 GLY A C 1
ATOM 601 O O . GLY A 1 76 ? 11.991 27.137 -26.081 1.00 97.19 76 GLY A O 1
ATOM 602 N N . ASP A 1 77 ? 12.007 25.158 -27.146 1.00 96.75 77 ASP A N 1
ATOM 603 C CA . ASP A 1 77 ? 13.238 25.386 -27.917 1.00 96.75 77 ASP A CA 1
ATOM 604 C C . ASP A 1 77 ? 13.237 26.748 -28.638 1.00 96.75 77 ASP A C 1
ATOM 606 O O . ASP A 1 77 ? 14.265 27.417 -28.724 1.00 96.75 77 ASP A O 1
ATOM 610 N N . ILE A 1 78 ? 12.063 27.209 -29.097 1.00 95.62 78 ILE A N 1
ATOM 611 C CA . ILE A 1 78 ? 11.901 28.497 -29.787 1.00 95.62 78 ILE A CA 1
ATOM 612 C C . ILE A 1 78 ? 12.235 29.701 -28.899 1.00 95.62 78 ILE A C 1
ATOM 614 O O . ILE A 1 78 ? 12.704 30.710 -29.415 1.00 95.62 78 ILE A O 1
ATOM 618 N N . ALA A 1 79 ? 12.029 29.603 -27.582 1.00 94.00 79 ALA A N 1
ATOM 619 C CA . ALA A 1 79 ? 12.367 30.659 -26.629 1.00 94.00 79 ALA A CA 1
ATOM 620 C C . ALA A 1 79 ? 13.877 30.710 -26.323 1.00 94.00 79 ALA A C 1
ATOM 622 O O . ALA A 1 79 ? 14.357 31.685 -25.750 1.00 94.00 79 ALA A O 1
ATOM 623 N N . GLY A 1 80 ? 14.643 29.683 -26.719 1.00 89.50 80 GLY A N 1
ATOM 624 C CA . GLY A 1 80 ? 16.089 29.610 -26.494 1.00 89.50 80 GLY A CA 1
ATOM 625 C C . GLY A 1 80 ? 16.491 29.413 -25.028 1.00 89.50 80 GLY A C 1
ATOM 626 O O . GLY A 1 80 ? 17.615 29.749 -24.661 1.00 89.50 80 GLY A O 1
ATOM 627 N N . LEU A 1 81 ? 15.574 28.914 -24.191 1.00 90.69 81 LEU A N 1
ATOM 628 C CA . LEU A 1 81 ? 15.798 28.641 -22.765 1.00 90.69 81 LEU A CA 1
ATOM 629 C C . LEU A 1 81 ? 15.880 27.137 -22.480 1.00 90.69 81 LEU A C 1
ATOM 631 O O . LEU A 1 81 ? 16.803 26.682 -21.804 1.00 90.69 81 LEU A O 1
ATOM 635 N N . ALA A 1 82 ? 14.921 26.373 -23.003 1.00 95.38 82 ALA A N 1
ATOM 636 C CA . ALA A 1 82 ? 14.827 24.936 -22.798 1.00 95.38 82 ALA A CA 1
ATOM 637 C C . ALA A 1 82 ? 15.843 24.167 -23.654 1.00 95.38 82 ALA A C 1
ATOM 639 O O . ALA A 1 82 ? 16.046 24.470 -24.828 1.00 95.38 82 ALA A O 1
ATOM 640 N N . ASN A 1 83 ? 16.439 23.129 -23.065 1.00 95.94 83 ASN A N 1
ATOM 641 C CA . ASN A 1 83 ? 17.327 22.182 -23.749 1.00 95.94 83 ASN A CA 1
ATOM 642 C C . ASN A 1 83 ? 16.801 20.742 -23.657 1.00 95.94 83 ASN A C 1
ATOM 644 O O . ASN A 1 83 ? 17.440 19.792 -24.116 1.00 95.94 83 ASN A O 1
ATOM 648 N N . THR A 1 84 ? 15.644 20.562 -23.024 1.00 97.50 84 THR A N 1
ATOM 649 C CA . THR A 1 84 ? 15.039 19.265 -22.760 1.00 97.50 84 THR A CA 1
ATOM 650 C C . THR A 1 84 ? 13.533 19.324 -22.968 1.00 97.50 84 THR A C 1
ATOM 652 O O . THR A 1 84 ? 12.885 20.348 -22.764 1.00 97.50 84 THR A O 1
ATOM 655 N N . THR A 1 85 ? 12.931 18.180 -23.294 1.00 97.94 85 THR A N 1
ATOM 656 C CA . THR A 1 85 ? 11.473 18.074 -23.422 1.00 97.94 85 THR A CA 1
ATOM 657 C C . THR A 1 85 ? 10.739 18.485 -22.142 1.00 97.94 85 THR A C 1
ATOM 659 O O . THR A 1 85 ? 9.675 19.087 -22.231 1.00 97.94 85 THR A O 1
ATOM 662 N N . VAL A 1 86 ? 11.277 18.177 -20.953 1.00 97.25 86 VAL A N 1
ATOM 663 C CA . VAL A 1 86 ? 10.616 18.513 -19.677 1.00 97.25 86 VAL A CA 1
ATOM 664 C C . VAL A 1 86 ? 10.622 20.017 -19.409 1.00 97.25 86 VAL A C 1
ATOM 666 O O . VAL A 1 86 ? 9.626 20.541 -18.917 1.00 97.25 86 VAL A O 1
ATOM 669 N N . GLU A 1 87 ? 11.691 20.715 -19.793 1.00 98.00 87 GLU A N 1
ATOM 670 C CA . GLU A 1 87 ? 11.745 22.177 -19.741 1.00 98.00 87 GLU A CA 1
ATOM 671 C C . GLU A 1 87 ? 10.751 22.779 -20.733 1.00 98.00 87 GLU A C 1
ATOM 673 O O . GLU A 1 87 ? 9.919 23.584 -20.331 1.00 98.00 87 GLU A O 1
ATOM 678 N N . SER A 1 88 ? 10.718 22.300 -21.981 1.00 98.19 88 SER A N 1
ATOM 679 C CA . SER A 1 88 ? 9.772 22.794 -22.991 1.00 98.19 88 SER A CA 1
ATOM 680 C C . SER A 1 88 ? 8.306 22.563 -22.591 1.00 98.19 88 SER A C 1
ATOM 682 O O . SER A 1 88 ? 7.448 23.423 -22.799 1.00 98.19 88 SER A O 1
ATOM 684 N N . VAL A 1 89 ? 7.999 21.425 -21.956 1.00 98.12 89 VAL A N 1
ATOM 685 C CA . VAL A 1 89 ? 6.674 21.164 -21.364 1.00 98.12 89 VAL A CA 1
ATOM 686 C C . VAL A 1 89 ? 6.387 22.126 -20.210 1.00 98.12 89 VAL A C 1
ATOM 688 O O . VAL A 1 89 ? 5.266 22.626 -20.095 1.00 98.12 89 VAL A O 1
ATOM 691 N N . ASN A 1 90 ? 7.375 22.396 -19.354 1.00 97.88 90 ASN A N 1
ATOM 692 C CA . ASN A 1 90 ? 7.223 23.329 -18.244 1.00 97.88 90 ASN A CA 1
ATOM 693 C C . ASN A 1 90 ? 7.005 24.769 -18.724 1.00 97.88 90 ASN A C 1
ATOM 695 O O . ASN A 1 90 ? 6.164 25.458 -18.153 1.00 97.88 90 ASN A O 1
ATOM 699 N N . ASP A 1 91 ? 7.669 25.200 -19.793 1.00 98.19 91 ASP A N 1
ATOM 700 C CA . ASP A 1 91 ? 7.440 26.517 -20.387 1.00 98.19 91 ASP A CA 1
ATOM 701 C C . ASP A 1 91 ? 5.991 26.654 -20.859 1.00 98.19 91 ASP A C 1
ATOM 703 O O . ASP A 1 91 ? 5.313 27.626 -20.529 1.00 98.19 91 ASP A O 1
ATOM 707 N N . GLY A 1 92 ? 5.465 25.636 -21.551 1.00 98.00 92 GLY A N 1
ATOM 708 C CA . GLY A 1 92 ? 4.052 25.593 -21.936 1.00 98.00 92 GLY A CA 1
ATOM 709 C C . GLY A 1 92 ? 3.110 25.623 -20.726 1.00 98.00 92 GLY A C 1
ATOM 710 O O . GLY A 1 92 ? 2.117 26.356 -20.719 1.00 98.00 92 GLY A O 1
ATOM 711 N N . LYS A 1 93 ? 3.437 24.873 -19.665 1.00 98.00 93 LYS A N 1
ATOM 712 C CA . LYS A 1 93 ? 2.682 24.871 -18.404 1.00 98.00 93 LYS A CA 1
ATOM 713 C C . LYS A 1 93 ? 2.679 26.256 -17.751 1.00 98.00 93 LYS A C 1
ATOM 715 O O . LYS A 1 93 ? 1.613 26.729 -17.356 1.00 98.00 93 LYS A O 1
ATOM 720 N N . GLN A 1 94 ? 3.829 26.917 -17.675 1.00 96.94 94 GLN A N 1
ATOM 721 C CA . GLN A 1 94 ? 3.972 28.245 -17.088 1.00 96.94 94 GLN A CA 1
ATOM 722 C C . GLN A 1 94 ? 3.213 29.292 -17.909 1.00 96.94 94 GLN A C 1
ATOM 724 O O . GLN A 1 94 ? 2.398 30.033 -17.356 1.00 96.94 94 GLN A O 1
ATOM 729 N N . ALA A 1 95 ? 3.400 29.289 -19.233 1.00 97.88 95 ALA A N 1
ATOM 730 C CA . ALA A 1 95 ? 2.692 30.169 -20.156 1.00 97.88 95 ALA A CA 1
ATOM 731 C C . ALA A 1 95 ? 1.171 30.037 -20.007 1.00 97.88 95 ALA A C 1
ATOM 733 O O . ALA A 1 95 ? 0.470 31.045 -19.976 1.00 97.88 95 ALA A O 1
ATOM 734 N N . SER A 1 96 ? 0.646 28.815 -19.843 1.00 98.12 96 SER A N 1
ATOM 735 C CA . SER A 1 96 ? -0.802 28.575 -19.754 1.00 98.12 96 SER A CA 1
ATOM 736 C C . SER A 1 96 ? -1.490 29.358 -18.627 1.00 98.12 96 SER A C 1
ATOM 738 O O . SER A 1 96 ? -2.584 29.889 -18.828 1.00 98.12 96 SER A O 1
ATOM 740 N N . TRP A 1 97 ? -0.839 29.501 -17.466 1.00 97.44 97 TRP A N 1
ATOM 741 C CA . TRP A 1 97 ? -1.386 30.259 -16.339 1.00 97.44 97 TRP A CA 1
ATOM 742 C C . TRP A 1 97 ? -1.466 31.759 -16.641 1.00 97.44 97 TRP A C 1
ATOM 744 O O . TRP A 1 97 ? -2.462 32.417 -16.332 1.00 97.44 97 TRP A O 1
ATOM 754 N N . HIS A 1 98 ? -0.435 32.308 -17.282 1.00 96.50 98 HIS A N 1
ATOM 755 C CA . HIS A 1 98 ? -0.375 33.737 -17.589 1.00 96.50 98 HIS A CA 1
ATOM 756 C C . HIS A 1 98 ? -1.194 34.107 -18.822 1.00 96.50 98 HIS A C 1
ATOM 758 O O . HIS A 1 98 ? -1.803 35.174 -18.830 1.00 96.50 98 HIS A O 1
ATOM 764 N N . ILE A 1 99 ? -1.329 33.199 -19.792 1.00 98.00 99 ILE A N 1
ATOM 765 C CA . ILE A 1 99 ? -2.321 33.295 -20.870 1.00 98.00 99 ILE A CA 1
ATOM 766 C C . ILE A 1 99 ? -3.728 33.337 -20.266 1.00 98.00 99 ILE A C 1
ATOM 768 O O . ILE A 1 99 ? -4.512 34.223 -20.601 1.00 98.00 99 ILE A O 1
ATOM 772 N N . HIS A 1 100 ? -4.046 32.426 -19.336 1.00 97.56 100 HIS A N 1
ATOM 773 C CA . HIS A 1 100 ? -5.332 32.421 -18.638 1.00 97.56 100 HIS A CA 1
ATOM 774 C C . HIS A 1 100 ? -5.591 33.759 -17.935 1.00 97.56 100 HIS A C 1
ATOM 776 O O . HIS A 1 100 ? -6.626 34.385 -18.167 1.00 97.56 100 HIS A O 1
ATOM 782 N N . ARG A 1 101 ? -4.630 34.238 -17.138 1.00 96.12 101 ARG A N 1
ATOM 783 C CA . ARG A 1 101 ? -4.710 35.536 -16.456 1.00 96.12 101 ARG A CA 1
ATOM 784 C C . ARG A 1 101 ? -4.905 36.696 -17.429 1.00 96.12 101 ARG A C 1
ATOM 786 O O . ARG A 1 101 ? -5.730 37.572 -17.169 1.00 96.12 101 ARG A O 1
ATOM 793 N N . TYR A 1 102 ? -4.162 36.701 -18.532 1.00 96.44 102 TYR A N 1
ATOM 794 C CA . TYR A 1 102 ? -4.264 37.730 -19.556 1.00 96.44 102 TYR A CA 1
ATOM 795 C C . TYR A 1 102 ? -5.676 37.760 -20.156 1.00 96.44 102 TYR A C 1
ATOM 797 O O . TYR A 1 102 ? -6.340 38.795 -20.091 1.00 96.44 102 TYR A O 1
ATOM 805 N N . ILE A 1 103 ? -6.179 36.615 -20.633 1.00 97.94 103 ILE A N 1
ATOM 806 C CA . ILE A 1 103 ? -7.516 36.492 -21.236 1.00 97.94 103 ILE A CA 1
ATOM 807 C C . ILE A 1 103 ? -8.609 36.915 -20.248 1.00 97.94 103 ILE A C 1
ATOM 809 O O . ILE A 1 103 ? -9.494 37.683 -20.612 1.00 97.94 103 ILE A O 1
ATOM 813 N N . GLN A 1 104 ? -8.547 36.472 -18.988 1.00 97.69 104 GLN A N 1
ATOM 814 C CA . GLN A 1 104 ? -9.529 36.870 -17.970 1.00 97.69 104 GLN A CA 1
ATOM 815 C C . GLN A 1 104 ? -9.546 38.388 -17.748 1.00 97.69 104 GLN A C 1
ATOM 817 O O . GLN A 1 104 ? -10.622 38.981 -17.641 1.00 97.69 104 GLN A O 1
ATOM 822 N N . SER A 1 105 ? -8.378 39.037 -17.769 1.00 96.31 105 SER A N 1
ATOM 823 C CA . SER A 1 105 ? -8.300 40.488 -17.580 1.00 96.31 105 SER A CA 1
ATOM 824 C C . SER A 1 105 ? -8.970 41.278 -18.714 1.00 96.31 105 SER A C 1
ATOM 826 O O . SER A 1 105 ? -9.586 42.309 -18.446 1.00 96.31 105 SER A O 1
ATOM 828 N N . LEU A 1 106 ? -8.970 40.758 -19.951 1.00 97.12 106 LEU A N 1
ATOM 829 C CA . LEU A 1 106 ? -9.726 41.336 -21.075 1.00 97.12 106 LEU A CA 1
ATOM 830 C C . LEU A 1 106 ? -11.245 41.309 -20.852 1.00 97.12 106 LEU A C 1
ATOM 832 O O . LEU A 1 106 ? -11.966 42.142 -21.397 1.00 97.12 106 LEU A O 1
ATOM 836 N N . HIS A 1 107 ? -11.732 40.377 -20.033 1.00 96.69 107 HIS A N 1
ATOM 837 C CA . HIS A 1 107 ? -13.140 40.258 -19.651 1.00 96.69 107 HIS A CA 1
ATOM 838 C C . HIS A 1 107 ? -13.458 40.934 -18.307 1.00 96.69 107 HIS A C 1
ATOM 840 O O . HIS A 1 107 ? -14.529 40.707 -17.742 1.00 96.69 107 HIS A O 1
ATOM 846 N N . GLY A 1 108 ? -12.539 41.752 -17.777 1.00 95.75 108 GLY A N 1
ATOM 847 C CA . GLY A 1 108 ? -12.702 42.433 -16.491 1.00 95.75 108 GLY A CA 1
ATOM 848 C C . GLY A 1 108 ? -12.722 41.487 -15.286 1.00 95.75 108 GLY A C 1
ATOM 849 O O . GLY A 1 108 ? -13.184 41.879 -14.217 1.00 95.75 108 GLY A O 1
ATOM 850 N N . GLN A 1 109 ? -12.251 40.248 -15.453 1.00 96.31 109 GLN A N 1
ATOM 851 C CA . GLN A 1 109 ? -12.182 39.246 -14.394 1.00 96.31 109 GLN A CA 1
ATOM 852 C C . GLN A 1 109 ? -10.793 39.243 -13.756 1.00 96.31 109 GLN A C 1
ATOM 854 O O . GLN A 1 109 ? -9.770 39.368 -14.434 1.00 96.31 109 GLN A O 1
ATOM 859 N N . THR A 1 110 ? -10.751 39.070 -12.438 1.00 92.25 110 THR A N 1
ATOM 860 C CA . THR A 1 110 ? -9.508 38.882 -11.691 1.00 92.25 110 THR A CA 1
ATOM 861 C C . THR A 1 110 ? -9.301 37.405 -11.382 1.00 92.25 110 THR A C 1
ATOM 863 O O . THR A 1 110 ? -10.239 36.676 -11.065 1.00 92.25 110 THR A O 1
ATOM 866 N N . VAL A 1 111 ? -8.051 36.960 -11.476 1.00 94.00 111 VAL A N 1
ATOM 867 C CA . VAL A 1 111 ? -7.632 35.610 -11.085 1.00 94.00 111 VAL A CA 1
ATOM 868 C C . VAL A 1 111 ? -6.756 35.691 -9.842 1.00 94.00 111 VAL A C 1
ATOM 870 O O . VAL A 1 111 ? -6.133 36.723 -9.581 1.00 94.00 111 VAL A O 1
ATOM 873 N N . ASP A 1 112 ? -6.718 34.602 -9.080 1.00 90.12 112 ASP A N 1
ATOM 874 C CA . ASP A 1 112 ? -5.866 34.472 -7.899 1.00 90.12 112 ASP A CA 1
ATOM 875 C C . ASP A 1 112 ? -4.395 34.773 -8.259 1.00 90.12 112 ASP A C 1
ATOM 877 O O . ASP A 1 112 ? -3.934 34.353 -9.322 1.00 90.12 112 ASP A O 1
ATOM 881 N N . PRO A 1 113 ? -3.633 35.511 -7.434 1.00 84.62 113 PRO A N 1
ATOM 882 C CA . PRO A 1 113 ? -2.203 35.695 -7.676 1.00 84.62 113 PRO A CA 1
ATOM 883 C C . PRO A 1 113 ? -1.406 34.385 -7.578 1.00 84.62 113 PRO A C 1
ATOM 885 O O . PRO A 1 113 ? -0.341 34.280 -8.186 1.00 84.62 113 PRO A O 1
ATOM 888 N N . VAL A 1 114 ? -1.902 33.393 -6.833 1.00 91.50 114 VAL A N 1
ATOM 889 C CA . VAL A 1 114 ? -1.274 32.080 -6.682 1.00 91.50 114 VAL A CA 1
ATOM 890 C C . VAL A 1 114 ? -1.745 31.146 -7.807 1.00 91.50 114 VAL A C 1
ATOM 892 O O . VAL A 1 114 ? -2.952 30.925 -7.941 1.00 91.50 114 VAL A O 1
ATOM 895 N N . PRO A 1 115 ? -0.826 30.550 -8.595 1.00 94.00 115 PRO A N 1
ATOM 896 C CA . PRO A 1 115 ? -1.178 29.595 -9.639 1.00 94.00 115 PRO A CA 1
ATOM 897 C C . PRO A 1 115 ? -1.988 28.396 -9.143 1.00 94.00 115 PRO A C 1
ATOM 899 O O . PRO A 1 115 ? -1.575 27.682 -8.231 1.00 94.00 115 PRO A O 1
ATOM 902 N N . LYS A 1 116 ? -3.129 28.148 -9.794 1.00 94.50 116 LYS A N 1
ATOM 903 C CA . LYS A 1 116 ? -4.057 27.039 -9.512 1.00 94.50 116 LYS A CA 1
ATOM 904 C C . LYS A 1 116 ? -4.326 26.226 -10.779 1.00 94.50 116 LYS A C 1
ATOM 906 O O . LYS A 1 116 ? -5.459 26.132 -11.245 1.00 94.50 116 LYS A O 1
ATOM 911 N N . LEU A 1 117 ? -3.263 25.680 -11.373 1.00 96.94 117 LEU A N 1
ATOM 912 C CA . LEU A 1 117 ? -3.390 24.799 -12.535 1.00 96.94 117 LEU A CA 1
ATOM 913 C C . LEU A 1 117 ? -4.132 23.509 -12.140 1.00 96.94 117 LEU A C 1
ATOM 915 O O . LEU A 1 117 ? -3.770 22.907 -11.125 1.00 96.94 117 LEU A O 1
ATOM 919 N N . PRO A 1 118 ? -5.146 23.070 -12.911 1.00 97.06 118 PRO A N 1
ATOM 920 C CA . PRO A 1 118 ? -5.857 21.831 -12.621 1.00 97.06 118 PRO A CA 1
ATOM 921 C C . PRO A 1 118 ? -4.932 20.610 -12.624 1.00 97.06 118 PRO A C 1
ATOM 923 O O . PRO A 1 118 ? -3.948 20.555 -13.365 1.00 97.06 118 PRO A O 1
ATOM 926 N N . LEU A 1 119 ? -5.291 19.607 -11.823 1.00 97.31 119 LEU A N 1
ATOM 927 C CA . LEU A 1 119 ? -4.707 18.270 -11.913 1.00 97.31 119 LEU A CA 1
ATOM 928 C C . LEU A 1 119 ? -5.191 17.544 -13.180 1.00 97.31 119 LEU A C 1
ATOM 930 O O . LEU A 1 119 ? -6.087 18.008 -13.889 1.00 97.31 119 LEU A O 1
ATOM 934 N N . PHE A 1 120 ? -4.603 16.381 -13.448 1.00 97.31 120 PHE A N 1
ATOM 935 C CA . PHE A 1 120 ? -5.095 15.457 -14.465 1.00 97.31 120 PHE A CA 1
ATOM 936 C C . PHE A 1 120 ? -6.247 14.613 -13.902 1.00 97.31 120 PHE A C 1
ATOM 938 O O . PHE A 1 120 ? -6.142 14.108 -12.790 1.00 97.31 120 PHE A O 1
ATOM 945 N N . TYR A 1 121 ? -7.316 14.439 -14.684 1.00 96.69 121 TYR A N 1
ATOM 946 C CA . TYR A 1 121 ? -8.496 13.657 -14.304 1.00 96.69 121 TYR A CA 1
ATOM 947 C C . TYR A 1 121 ? -8.909 12.692 -15.418 1.00 96.69 121 TYR A C 1
ATOM 949 O O . TYR A 1 121 ? -8.667 12.924 -16.603 1.00 96.69 121 TYR A O 1
ATOM 957 N N . SER A 1 122 ? -9.597 11.627 -15.027 1.00 95.94 122 SER A N 1
ATOM 958 C CA . SER A 1 122 ? -10.127 10.567 -15.876 1.00 95.94 122 SER A CA 1
ATOM 959 C C . SER A 1 122 ? -11.486 10.068 -15.360 1.00 95.94 122 SER A C 1
ATOM 961 O O . SER A 1 122 ? -11.969 10.479 -14.304 1.00 95.94 122 SER A O 1
ATOM 963 N N . ALA A 1 123 ? -12.112 9.134 -16.082 1.00 95.62 123 ALA A N 1
ATOM 964 C CA . ALA A 1 123 ? -13.345 8.482 -15.628 1.00 95.62 123 ALA A CA 1
ATOM 965 C C . ALA A 1 123 ? -13.161 7.668 -14.329 1.00 95.62 123 ALA A C 1
ATOM 967 O O . ALA A 1 123 ? -14.134 7.432 -13.615 1.00 95.62 123 ALA A O 1
ATOM 968 N N . ILE A 1 124 ? -11.924 7.276 -13.998 1.00 97.50 124 ILE A N 1
ATOM 969 C CA . ILE A 1 124 ? -11.598 6.576 -12.748 1.00 97.50 124 ILE A CA 1
ATOM 970 C C . ILE A 1 124 ? -11.882 7.481 -11.545 1.00 97.50 124 ILE A C 1
ATOM 972 O O . ILE A 1 124 ? -12.422 7.019 -10.543 1.00 97.50 124 ILE A O 1
ATOM 976 N N . ASP A 1 125 ? -11.603 8.781 -11.650 1.00 98.12 125 ASP A N 1
ATOM 977 C CA . ASP A 1 125 ? -11.751 9.724 -10.537 1.00 98.12 125 ASP A CA 1
ATOM 978 C C . ASP A 1 125 ? -13.209 9.905 -10.096 1.00 98.12 125 ASP A C 1
ATOM 980 O O . ASP A 1 125 ? -13.463 10.270 -8.945 1.00 98.12 125 ASP A O 1
ATOM 984 N N . GLN A 1 126 ? -14.158 9.580 -10.980 1.00 97.44 126 GLN A N 1
ATOM 985 C CA . GLN A 1 126 ? -15.602 9.636 -10.739 1.00 97.44 126 GLN A CA 1
ATOM 986 C C . GLN A 1 126 ? -16.162 8.384 -10.046 1.00 97.44 126 GLN A C 1
ATOM 988 O O . GLN A 1 126 ? -17.341 8.361 -9.697 1.00 97.44 126 GLN A O 1
ATOM 993 N N . VAL A 1 127 ? -15.358 7.333 -9.851 1.00 98.56 127 VAL A N 1
ATOM 994 C CA . VAL A 1 127 ? -15.820 6.109 -9.185 1.00 98.56 127 VAL A CA 1
ATOM 995 C C . VAL A 1 127 ? -16.123 6.383 -7.713 1.00 98.56 127 VAL A C 1
ATOM 997 O O . VAL A 1 127 ? -15.269 6.864 -6.964 1.00 98.56 127 VAL A O 1
ATOM 1000 N N . ASP A 1 128 ? -17.341 6.037 -7.297 1.00 98.56 128 ASP A N 1
ATOM 1001 C CA . ASP A 1 128 ? -17.775 6.114 -5.906 1.00 98.56 128 ASP A CA 1
ATOM 1002 C C . ASP A 1 128 ? -17.186 4.948 -5.100 1.00 98.56 128 ASP A C 1
ATOM 1004 O O . ASP A 1 128 ? -17.444 3.773 -5.373 1.00 98.56 128 ASP A O 1
ATOM 1008 N N . ILE A 1 129 ? -16.378 5.296 -4.101 1.00 98.81 129 ILE A N 1
ATOM 1009 C CA . ILE A 1 129 ? -15.776 4.358 -3.148 1.00 98.81 129 ILE A CA 1
ATOM 1010 C C . ILE A 1 129 ? -16.366 4.505 -1.742 1.00 98.81 129 ILE A C 1
ATOM 1012 O O . ILE A 1 129 ? -15.818 3.957 -0.790 1.00 98.81 129 ILE A O 1
ATOM 1016 N N . SER A 1 130 ? -17.463 5.241 -1.579 1.00 98.81 130 SER A N 1
ATOM 1017 C CA . SER A 1 130 ? -18.162 5.330 -0.302 1.00 98.81 130 SER A CA 1
ATOM 1018 C C . SER A 1 130 ? -18.785 3.987 0.089 1.00 98.81 130 SER A C 1
ATOM 1020 O O . SER A 1 130 ? -19.059 3.112 -0.741 1.00 98.81 130 SER A O 1
ATOM 1022 N N . VAL A 1 131 ? -18.988 3.798 1.391 1.00 98.75 131 VAL A N 1
ATOM 1023 C CA . VAL A 1 131 ? -19.598 2.585 1.945 1.00 98.75 131 VAL A CA 1
ATOM 1024 C C . VAL A 1 131 ? -20.409 2.937 3.183 1.00 98.75 131 VAL A C 1
ATOM 1026 O O . VAL A 1 131 ? -20.047 3.835 3.938 1.00 98.75 131 VAL A O 1
ATOM 1029 N N . GLU A 1 132 ? -21.516 2.236 3.392 1.00 98.56 132 GLU A N 1
ATOM 1030 C CA . GLU A 1 132 ? -22.320 2.353 4.605 1.00 98.56 132 GLU A CA 1
ATOM 1031 C C . GLU A 1 132 ? -22.158 1.090 5.451 1.00 98.56 132 GLU A C 1
ATOM 1033 O O . GLU A 1 132 ? -22.210 -0.026 4.932 1.00 98.56 132 GLU A O 1
ATOM 1038 N N . MET A 1 133 ? -21.951 1.267 6.753 1.00 98.12 133 MET A N 1
ATOM 1039 C CA . MET A 1 133 ? -21.822 0.179 7.718 1.00 98.12 133 MET A CA 1
ATOM 1040 C C . MET A 1 133 ? -22.480 0.611 9.031 1.00 98.12 133 MET A C 1
ATOM 1042 O O . MET A 1 133 ? -22.167 1.677 9.551 1.00 98.12 133 MET A O 1
ATOM 1046 N N . CYS A 1 134 ? -23.395 -0.204 9.565 1.00 96.50 134 CYS A N 1
ATOM 1047 C CA . CYS A 1 134 ? -24.138 0.094 10.803 1.00 96.50 134 CYS A CA 1
ATOM 1048 C C . CYS A 1 134 ? -24.888 1.444 10.776 1.00 96.50 134 CYS A C 1
ATOM 1050 O O . CYS A 1 134 ? -24.957 2.127 11.793 1.00 96.50 134 CYS A O 1
ATOM 1052 N N . GLY A 1 135 ? -25.407 1.856 9.612 1.00 96.81 135 GLY A N 1
ATOM 1053 C CA . GLY A 1 135 ? -26.071 3.156 9.435 1.00 96.81 135 GLY A CA 1
ATOM 1054 C C . GLY A 1 135 ? -25.121 4.360 9.387 1.00 96.81 135 GLY A C 1
ATOM 1055 O O . GLY A 1 135 ? -25.578 5.495 9.283 1.00 96.81 135 GLY A O 1
ATOM 1056 N N . ILE A 1 136 ? -23.804 4.135 9.441 1.00 98.44 136 ILE A N 1
ATOM 1057 C CA . ILE A 1 136 ? -22.779 5.173 9.320 1.00 98.44 136 ILE A CA 1
ATOM 1058 C C . ILE A 1 136 ? -22.270 5.191 7.880 1.00 98.44 136 ILE A C 1
ATOM 1060 O O . ILE A 1 136 ? -21.830 4.165 7.353 1.00 98.44 136 ILE A O 1
ATOM 1064 N N . LYS A 1 137 ? -22.296 6.367 7.247 1.00 98.62 137 LYS A N 1
ATOM 1065 C CA . LYS A 1 137 ? -21.770 6.575 5.896 1.00 98.62 137 LYS A CA 1
ATOM 1066 C C . LYS A 1 137 ? -20.302 6.992 5.948 1.00 98.62 137 LYS A C 1
ATOM 1068 O O . LYS A 1 137 ? -19.970 8.053 6.465 1.00 98.62 137 LYS A O 1
ATOM 1073 N N . PHE A 1 138 ? -19.440 6.185 5.343 1.00 98.88 138 PHE A N 1
ATOM 1074 C CA . PHE A 1 138 ? -18.016 6.453 5.190 1.00 98.88 138 PHE A CA 1
ATOM 1075 C C . PHE A 1 138 ? -17.753 7.027 3.790 1.00 98.88 138 PHE A C 1
ATOM 1077 O O . PHE A 1 138 ? -18.182 6.420 2.803 1.00 98.88 138 PHE A O 1
ATOM 1084 N N . PRO A 1 139 ? -17.038 8.161 3.654 1.00 98.50 139 PRO A N 1
ATOM 1085 C CA . PRO A 1 139 ? -16.754 8.755 2.342 1.00 98.50 139 PRO A CA 1
ATOM 1086 C C . PRO A 1 139 ? -15.791 7.897 1.503 1.00 98.50 139 PRO A C 1
ATOM 1088 O O . PRO A 1 139 ? -15.823 7.941 0.278 1.00 98.50 139 PRO A O 1
ATOM 1091 N N . ASN A 1 140 ? -14.956 7.095 2.164 1.00 98.88 140 ASN A N 1
ATOM 1092 C CA . ASN A 1 140 ? -14.139 6.027 1.595 1.00 98.88 140 ASN A CA 1
ATOM 1093 C C . ASN A 1 140 ? -13.887 4.971 2.695 1.00 98.88 140 ASN A C 1
ATOM 1095 O O . ASN A 1 140 ? -14.062 5.287 3.877 1.00 98.88 140 ASN A O 1
ATOM 1099 N N . PRO A 1 141 ? -13.488 3.727 2.368 1.00 98.88 141 PRO A N 1
ATOM 1100 C CA . PRO A 1 141 ? -13.418 2.655 3.353 1.00 98.88 141 PRO A CA 1
ATOM 1101 C C . PRO A 1 141 ? -12.119 2.679 4.166 1.00 98.88 141 PRO A C 1
ATOM 1103 O O . PRO A 1 141 ? -11.890 1.742 4.922 1.00 98.88 141 PRO A O 1
ATOM 1106 N N . PHE A 1 142 ? -11.248 3.681 4.011 1.00 98.94 142 PHE A N 1
ATOM 1107 C CA . PHE A 1 142 ? -9.931 3.721 4.646 1.00 98.94 142 PHE A CA 1
ATOM 1108 C C . PHE A 1 142 ? -9.926 4.640 5.866 1.00 98.94 142 PHE A C 1
ATOM 1110 O O . PHE A 1 142 ? -10.403 5.776 5.820 1.00 98.94 142 PHE A O 1
ATOM 1117 N N . GLY A 1 143 ? -9.337 4.163 6.961 1.00 98.94 143 GLY A N 1
ATOM 1118 C CA . GLY A 1 143 ? -9.252 4.934 8.191 1.00 98.94 143 GLY A CA 1
ATOM 1119 C C . GLY A 1 143 ? -8.017 4.663 9.026 1.00 98.94 143 GLY A C 1
ATOM 1120 O O . GLY A 1 143 ? -7.323 3.662 8.857 1.00 98.94 143 GLY A O 1
ATOM 1121 N N . LEU A 1 144 ? -7.746 5.571 9.957 1.00 98.94 144 LEU A N 1
ATOM 1122 C CA . LEU A 1 144 ? -6.643 5.426 10.900 1.00 98.94 144 LEU A CA 1
ATOM 1123 C C . LEU A 1 144 ? -7.023 4.485 12.043 1.00 98.94 144 LEU A C 1
ATOM 1125 O O . LEU A 1 144 ? -7.993 4.742 12.752 1.00 98.94 144 LEU A O 1
ATOM 1129 N N . ALA A 1 145 ? -6.236 3.434 12.271 1.00 98.88 145 ALA A N 1
ATOM 1130 C CA . ALA A 1 145 ? -6.407 2.564 13.434 1.00 98.88 145 ALA A CA 1
ATOM 1131 C C . ALA A 1 145 ? -6.058 3.291 14.749 1.00 98.88 145 ALA A C 1
ATOM 1133 O O . ALA A 1 145 ? -5.208 4.180 14.761 1.00 98.88 145 ALA A O 1
ATOM 1134 N N . SER A 1 146 ? -6.638 2.855 15.876 1.00 98.69 146 SER A N 1
ATOM 1135 C CA . SER A 1 146 ? -6.264 3.321 17.228 1.00 98.69 146 SER A CA 1
ATOM 1136 C C . SER A 1 146 ? -4.822 2.910 17.556 1.00 98.69 146 SER A C 1
ATOM 1138 O O . SER A 1 146 ? -4.564 1.754 17.908 1.00 98.69 146 SER A O 1
ATOM 1140 N N . ALA A 1 147 ? -3.859 3.816 17.340 1.00 98.25 147 ALA A N 1
ATOM 1141 C CA . ALA A 1 147 ? -2.437 3.479 17.228 1.00 98.25 147 ALA A CA 1
ATOM 1142 C C . ALA A 1 147 ? -1.531 4.744 17.240 1.00 98.25 147 ALA A C 1
ATOM 1144 O O . ALA A 1 147 ? -2.043 5.851 17.407 1.00 98.25 147 ALA A O 1
ATOM 1145 N N . PRO A 1 148 ? -0.192 4.642 17.059 1.00 98.44 148 PRO A N 1
ATOM 1146 C CA . PRO A 1 148 ? 0.686 5.818 17.020 1.00 98.44 148 PRO A CA 1
ATOM 1147 C C . PRO A 1 148 ? 0.282 6.921 16.017 1.00 98.44 148 PRO A C 1
ATOM 1149 O O . PRO A 1 148 ? 0.367 8.092 16.396 1.00 98.44 148 PRO A O 1
ATOM 1152 N N . PRO A 1 149 ? -0.228 6.627 14.798 1.00 98.69 149 PRO A N 1
ATOM 1153 C CA . PRO A 1 149 ? -0.747 7.654 13.882 1.00 98.69 149 PRO A CA 1
ATOM 1154 C C . PRO A 1 149 ? -1.924 8.480 14.424 1.00 98.69 149 PRO A C 1
ATOM 1156 O O . PRO A 1 149 ? -2.246 9.521 13.860 1.00 98.69 149 PRO A O 1
ATOM 1159 N N . THR A 1 150 ? -2.544 8.059 15.528 1.00 98.75 150 THR A N 1
ATOM 1160 C CA . THR A 1 150 ? -3.647 8.767 16.192 1.00 98.75 150 THR A CA 1
ATOM 1161 C C . THR A 1 150 ? -3.292 9.182 17.618 1.00 98.75 150 THR A C 1
ATOM 1163 O O . THR A 1 150 ? -4.166 9.373 18.456 1.00 98.75 150 THR A O 1
ATOM 1166 N N . THR A 1 151 ? -1.998 9.377 17.908 1.00 98.75 151 THR A N 1
ATOM 1167 C CA . THR A 1 151 ? -1.500 9.792 19.236 1.00 98.75 151 THR A CA 1
ATOM 1168 C C . THR A 1 151 ? -2.096 11.119 19.719 1.00 98.75 151 THR A C 1
ATOM 1170 O O . THR A 1 151 ? -2.200 11.344 20.929 1.00 98.75 151 THR A O 1
ATOM 1173 N N . SER A 1 152 ? -2.461 12.028 18.811 1.00 98.69 152 SER A N 1
ATOM 1174 C CA . SER A 1 152 ? -3.086 13.310 19.146 1.00 98.69 152 SER A CA 1
ATOM 1175 C C . SER A 1 152 ? -4.140 13.732 18.127 1.00 98.69 152 SER A C 1
ATOM 1177 O O . SER A 1 152 ? -4.103 13.359 16.957 1.00 98.69 152 SER A O 1
ATOM 1179 N N . THR A 1 153 ? -5.055 14.584 18.566 1.00 98.00 153 THR A N 1
ATOM 1180 C CA . THR A 1 153 ? -6.157 15.132 17.761 1.00 98.00 153 THR A CA 1
ATOM 1181 C C . THR A 1 153 ? -5.669 15.928 16.561 1.00 98.00 153 THR A C 1
ATOM 1183 O O . THR A 1 153 ? -6.221 15.814 15.472 1.00 98.00 153 THR A O 1
ATOM 1186 N N . ALA A 1 154 ? -4.572 16.671 16.720 1.00 98.69 154 ALA A N 1
ATOM 1187 C CA . ALA A 1 154 ? -3.945 17.402 15.622 1.00 98.69 154 ALA A CA 1
ATOM 1188 C C . ALA A 1 154 ? -3.429 16.473 14.505 1.00 98.69 154 ALA A C 1
ATOM 1190 O O . ALA A 1 154 ? -3.301 16.898 13.360 1.00 98.69 154 ALA A O 1
ATOM 1191 N N . MET A 1 155 ? -3.115 15.209 14.812 1.00 98.88 155 MET A N 1
ATOM 1192 C CA . MET A 1 155 ? -2.763 14.214 13.793 1.00 98.88 155 MET A CA 1
ATOM 1193 C C . MET A 1 155 ? -4.002 13.753 13.027 1.00 98.88 155 MET A C 1
ATOM 1195 O O . MET A 1 155 ? -3.969 13.729 11.802 1.00 98.88 155 MET A O 1
ATOM 1199 N N . ILE A 1 156 ? -5.099 13.464 13.736 1.00 98.94 156 ILE A N 1
ATOM 1200 C CA . ILE A 1 156 ? -6.371 13.063 13.118 1.00 98.94 156 ILE A CA 1
ATOM 1201 C C . ILE A 1 156 ? -6.915 14.179 12.218 1.00 98.94 156 ILE A C 1
ATOM 1203 O O . ILE A 1 156 ? -7.280 13.908 11.080 1.00 98.94 156 ILE A O 1
ATOM 1207 N N . ARG A 1 157 ? -6.882 15.438 12.679 1.00 98.88 157 ARG A N 1
ATOM 1208 C CA . ARG A 1 157 ? -7.250 16.608 11.866 1.00 98.88 157 ARG A CA 1
ATOM 1209 C C . ARG A 1 157 ? -6.488 16.638 10.543 1.00 98.88 157 ARG A C 1
ATOM 1211 O O . ARG A 1 157 ? -7.109 16.690 9.490 1.00 98.88 157 ARG A O 1
ATOM 1218 N N . ARG A 1 158 ? -5.155 16.541 10.594 1.00 98.88 158 ARG A N 1
ATOM 1219 C CA . ARG A 1 158 ? -4.326 16.533 9.380 1.00 98.88 158 ARG A CA 1
ATOM 1220 C C . ARG A 1 158 ? -4.633 15.344 8.482 1.00 98.88 158 ARG A C 1
ATOM 1222 O O . ARG A 1 158 ? -4.608 15.487 7.271 1.00 98.88 158 ARG A O 1
ATOM 1229 N N . ALA A 1 159 ? -4.947 14.180 9.041 1.00 98.88 159 ALA A N 1
ATOM 1230 C CA . ALA A 1 159 ? -5.359 13.037 8.238 1.00 98.88 159 ALA A CA 1
ATOM 1231 C C . ALA A 1 159 ? -6.705 13.275 7.530 1.00 98.88 159 ALA A C 1
ATOM 1233 O O . ALA A 1 159 ? -6.837 12.947 6.354 1.00 98.88 159 ALA A O 1
ATOM 1234 N N . PHE A 1 160 ? -7.683 13.900 8.185 1.00 98.88 160 PHE A N 1
ATOM 1235 C CA . PHE A 1 160 ? -8.922 14.303 7.514 1.00 98.88 160 PHE A CA 1
ATOM 1236 C C . PHE A 1 160 ? -8.683 15.356 6.431 1.00 98.88 160 PHE A C 1
ATOM 1238 O O . PHE A 1 160 ? -9.246 15.229 5.348 1.00 98.88 160 PHE A O 1
ATOM 1245 N N . GLU A 1 161 ? -7.783 16.316 6.659 1.00 98.81 161 GLU A N 1
ATOM 1246 C CA . GLU A 1 161 ? -7.343 17.273 5.631 1.00 98.81 161 GLU A CA 1
ATOM 1247 C C . GLU A 1 161 ? -6.682 16.581 4.424 1.00 98.81 161 GLU A C 1
ATOM 1249 O O . GLU A 1 161 ? -6.818 17.065 3.305 1.00 98.81 161 GLU A O 1
ATOM 1254 N N . GLN A 1 162 ? -6.011 15.437 4.625 1.00 98.62 162 GLN A N 1
ATOM 1255 C CA . GLN A 1 162 ? -5.483 14.606 3.530 1.00 98.62 162 GLN A CA 1
ATOM 1256 C C . GLN A 1 162 ? -6.550 13.728 2.847 1.00 98.62 162 GLN A C 1
ATOM 1258 O O . GLN A 1 162 ? -6.286 13.183 1.781 1.00 98.62 162 GLN A O 1
ATOM 1263 N N . GLY A 1 163 ? -7.743 13.562 3.432 1.00 98.69 163 GLY A N 1
ATOM 1264 C CA . GLY A 1 163 ? -8.847 12.795 2.837 1.00 98.69 163 GLY A CA 1
ATOM 1265 C C . GLY A 1 163 ? -9.128 11.417 3.451 1.00 98.69 163 GLY A C 1
ATOM 1266 O O . GLY A 1 163 ? -9.878 10.632 2.866 1.00 98.69 163 GLY A O 1
ATOM 1267 N N . TRP A 1 164 ? -8.572 11.092 4.626 1.00 98.94 164 TRP A N 1
ATOM 1268 C CA . TRP A 1 164 ? -8.909 9.844 5.332 1.00 98.94 164 TRP A CA 1
ATOM 1269 C C . TRP A 1 164 ? -10.395 9.807 5.703 1.00 98.94 164 TRP A C 1
ATOM 1271 O O . TRP A 1 164 ? -10.916 10.752 6.296 1.00 98.94 164 TRP A O 1
ATOM 1281 N N . GLY A 1 165 ? -11.091 8.715 5.368 1.00 98.81 165 GLY A N 1
ATOM 1282 C CA . GLY A 1 165 ? -12.544 8.655 5.523 1.00 98.81 165 GLY A CA 1
ATOM 1283 C C . GLY A 1 165 ? -13.009 8.524 6.969 1.00 98.81 165 GLY A C 1
ATOM 1284 O O . GLY A 1 165 ? -14.061 9.053 7.336 1.00 98.81 165 GLY A O 1
ATOM 1285 N N . PHE A 1 166 ? -12.208 7.866 7.806 1.00 98.94 166 PHE A N 1
ATOM 1286 C CA . PHE A 1 166 ? -12.464 7.765 9.237 1.00 98.94 166 PHE A CA 1
ATOM 1287 C C . PHE A 1 166 ? -11.184 7.671 10.063 1.00 98.94 166 PHE A C 1
ATOM 1289 O O . PHE A 1 166 ? -10.099 7.401 9.549 1.00 98.94 166 PHE A O 1
ATOM 1296 N N . ALA A 1 167 ? -11.294 7.891 11.367 1.00 98.94 167 ALA A N 1
ATOM 1297 C CA . ALA A 1 167 ? -10.178 7.716 12.282 1.00 98.94 167 ALA A CA 1
ATOM 1298 C C . ALA A 1 167 ? -10.654 7.246 13.649 1.00 98.94 167 ALA A C 1
ATOM 1300 O O . ALA A 1 167 ? -11.721 7.630 14.131 1.00 98.94 167 ALA A O 1
ATOM 1301 N N . LEU A 1 168 ? -9.816 6.437 14.287 1.00 98.94 168 LEU A N 1
ATOM 1302 C CA . LEU A 1 168 ? -9.982 6.073 15.678 1.00 98.94 168 LEU A CA 1
ATOM 1303 C C . LEU A 1 168 ? -9.142 6.969 16.578 1.00 98.94 168 LEU A C 1
ATOM 1305 O O . LEU A 1 168 ? -7.966 7.209 16.297 1.00 98.94 168 LEU A O 1
ATOM 1309 N N . THR A 1 169 ? -9.695 7.394 17.711 1.00 98.94 169 THR A N 1
ATOM 1310 C CA . THR A 1 169 ? -8.856 7.952 18.779 1.00 98.94 169 THR A CA 1
ATOM 1311 C C . THR A 1 169 ? -7.862 6.891 19.255 1.00 98.94 169 THR A C 1
ATOM 1313 O O . THR A 1 169 ? -8.147 5.690 19.200 1.00 98.94 169 THR A O 1
ATOM 1316 N N . LYS A 1 170 ? -6.683 7.300 19.742 1.00 98.56 170 LYS A N 1
ATOM 1317 C CA . LYS A 1 170 ? -5.851 6.374 20.520 1.00 98.56 170 LYS A CA 1
ATOM 1318 C C . LYS A 1 170 ? -6.657 5.960 21.751 1.00 98.56 170 LYS A C 1
ATOM 1320 O O . LYS A 1 170 ? -7.217 6.826 22.418 1.00 98.56 170 LYS A O 1
ATOM 1325 N N . THR A 1 171 ? -6.687 4.657 22.047 1.00 98.56 171 THR A N 1
ATOM 1326 C CA . THR A 1 171 ? -7.467 4.107 23.165 1.00 98.56 171 THR A CA 1
ATOM 1327 C C . THR A 1 171 ? -7.254 4.924 24.432 1.00 98.56 171 THR A C 1
ATOM 1329 O O . THR A 1 171 ? -6.104 5.143 24.800 1.00 98.56 171 THR A O 1
ATOM 1332 N N . PHE A 1 172 ? -8.320 5.347 25.101 1.00 98.50 172 PHE A N 1
ATOM 1333 C CA . PHE A 1 172 ? -8.240 6.055 26.378 1.00 98.50 172 PHE A CA 1
ATOM 1334 C C . PHE A 1 172 ? -9.103 5.374 27.443 1.00 98.50 172 PHE A C 1
ATOM 1336 O O . PHE A 1 172 ? -9.994 4.587 27.123 1.00 98.50 172 PHE A O 1
ATOM 1343 N N . GLY A 1 173 ? -8.780 5.635 28.707 1.00 96.62 173 GLY A N 1
ATOM 1344 C CA . GLY A 1 173 ? -9.483 5.110 29.877 1.00 96.62 173 GLY A CA 1
ATOM 1345 C C . GLY A 1 173 ? -9.912 6.236 30.813 1.00 96.62 173 GLY A C 1
ATOM 1346 O O . GLY A 1 173 ? -9.660 7.411 30.532 1.00 96.62 173 GLY A O 1
ATOM 1347 N N . LEU A 1 174 ? -10.539 5.869 31.930 1.00 97.50 174 LEU A N 1
ATOM 1348 C CA . LEU A 1 174 ? -10.839 6.797 33.022 1.00 97.50 174 LEU A CA 1
ATOM 1349 C C . LEU A 1 174 ? -9.543 7.287 33.686 1.00 97.50 174 LEU A C 1
ATOM 1351 O O . LEU A 1 174 ? -8.509 6.623 33.620 1.00 97.50 174 LEU A O 1
ATOM 1355 N N . ASP A 1 175 ? -9.600 8.419 34.388 1.00 97.38 175 ASP A N 1
ATOM 1356 C CA . ASP A 1 175 ? -8.413 9.030 35.007 1.00 97.38 175 ASP A CA 1
ATOM 1357 C C . ASP A 1 175 ? -7.734 8.116 36.045 1.00 97.38 175 ASP A C 1
ATOM 1359 O O . ASP A 1 175 ? -6.514 8.142 36.213 1.00 97.38 175 ASP A O 1
ATOM 1363 N N . LYS A 1 176 ? -8.503 7.240 36.701 1.00 95.06 176 LYS A N 1
ATOM 1364 C CA . LYS A 1 176 ? -7.967 6.226 37.624 1.00 95.06 176 LYS A CA 1
ATOM 1365 C C . LYS A 1 176 ? -7.104 5.158 36.936 1.00 95.06 176 LYS A C 1
ATOM 1367 O O . LYS A 1 176 ? -6.300 4.510 37.601 1.00 95.06 176 LYS A O 1
ATOM 1372 N N . ASP A 1 177 ? -7.260 4.996 35.623 1.00 93.31 177 ASP A N 1
ATOM 1373 C CA . ASP A 1 177 ? -6.572 4.005 34.795 1.00 93.31 177 ASP A CA 1
ATOM 1374 C C . ASP A 1 177 ? -5.451 4.629 33.945 1.00 93.31 177 ASP A C 1
ATOM 1376 O O . ASP A 1 177 ? -4.962 4.001 33.002 1.00 93.31 177 ASP A O 1
ATOM 1380 N N . LEU A 1 178 ? -5.018 5.856 34.271 1.00 94.44 178 LEU A N 1
ATOM 1381 C CA . LEU A 1 178 ? -3.914 6.516 33.579 1.00 94.44 178 LEU A CA 1
ATOM 1382 C C . LEU A 1 178 ? -2.652 5.643 33.549 1.00 94.44 178 LEU A C 1
ATOM 1384 O O . LEU A 1 178 ? -2.296 4.925 34.492 1.00 94.44 178 LEU A O 1
ATOM 1388 N N . VAL A 1 179 ? -1.958 5.726 32.419 1.00 94.56 179 VAL A N 1
ATOM 1389 C CA . VAL A 1 179 ? -0.752 4.952 32.138 1.00 94.56 179 VAL A CA 1
ATOM 1390 C C . VAL A 1 179 ? 0.431 5.870 31.870 1.00 94.56 179 VAL A C 1
ATOM 1392 O O . VAL A 1 179 ? 0.275 7.041 31.533 1.00 94.56 179 VAL A O 1
ATOM 1395 N N . THR A 1 180 ? 1.630 5.311 31.989 1.00 96.88 180 THR A N 1
ATOM 1396 C CA . THR A 1 180 ? 2.875 5.957 31.575 1.00 96.88 180 THR A CA 1
ATOM 1397 C C . THR A 1 180 ? 3.645 4.983 30.702 1.00 96.88 180 THR A C 1
ATOM 1399 O O . THR A 1 180 ? 3.899 3.845 31.099 1.00 96.88 180 THR A O 1
ATOM 1402 N N . ASN A 1 181 ? 3.987 5.412 29.493 1.00 97.44 181 ASN A N 1
ATOM 1403 C CA . ASN A 1 181 ? 4.739 4.603 28.551 1.00 97.44 181 ASN A CA 1
ATOM 1404 C C . ASN A 1 181 ? 6.212 4.504 28.957 1.00 97.44 181 ASN A C 1
ATOM 1406 O O . ASN A 1 181 ? 6.819 5.454 29.446 1.00 97.44 181 ASN A O 1
ATOM 1410 N N . VAL A 1 182 ? 6.825 3.362 28.647 1.00 97.94 182 VAL A N 1
ATOM 1411 C CA . VAL A 1 182 ? 8.282 3.184 28.722 1.00 97.94 182 VAL A CA 1
ATOM 1412 C C . VAL A 1 182 ? 8.966 3.611 27.416 1.00 97.94 182 VAL A C 1
ATOM 1414 O O . VAL A 1 182 ? 8.317 3.861 26.392 1.00 97.94 182 VAL A O 1
ATOM 1417 N N . SER A 1 183 ? 10.297 3.690 27.418 1.00 97.62 183 SER A N 1
ATOM 1418 C CA . SER A 1 183 ? 11.104 3.909 26.214 1.00 97.62 183 SER A CA 1
ATOM 1419 C C . SER A 1 183 ? 12.426 3.123 26.272 1.00 97.62 183 SER A C 1
ATOM 1421 O O . SER A 1 183 ? 13.005 2.990 27.353 1.00 97.62 183 SER A O 1
ATOM 1423 N N . PRO A 1 184 ? 12.920 2.591 25.131 1.00 98.31 184 PRO A N 1
ATOM 1424 C CA . PRO A 1 184 ? 12.282 2.512 23.809 1.00 98.31 184 PRO A CA 1
ATOM 1425 C C . PRO A 1 184 ? 11.091 1.535 23.790 1.00 98.31 184 PRO A C 1
ATOM 1427 O O . PRO A 1 184 ? 11.047 0.597 24.578 1.00 98.31 184 PRO A O 1
ATOM 1430 N N . ARG A 1 185 ? 10.121 1.748 22.887 1.00 98.25 185 ARG A N 1
ATOM 1431 C CA . ARG A 1 185 ? 8.861 0.971 22.880 1.00 98.25 185 ARG A CA 1
ATOM 1432 C C . ARG A 1 185 ? 8.287 0.584 21.519 1.00 98.25 185 ARG A C 1
ATOM 1434 O O . ARG A 1 185 ? 7.328 -0.173 21.486 1.00 98.25 185 ARG A O 1
ATOM 1441 N N . ILE A 1 186 ? 8.837 1.077 20.413 1.00 98.69 186 ILE A N 1
ATOM 1442 C CA . ILE A 1 186 ? 8.449 0.683 19.052 1.00 98.69 186 ILE A CA 1
ATOM 1443 C C . ILE A 1 186 ? 9.738 0.373 18.299 1.00 98.69 186 ILE A C 1
ATOM 1445 O O . ILE A 1 186 ? 10.666 1.182 18.310 1.00 98.69 186 ILE A O 1
ATOM 1449 N N . VAL A 1 187 ? 9.812 -0.798 17.674 1.00 98.56 187 VAL A N 1
ATOM 1450 C CA . VAL A 1 187 ? 10.996 -1.264 16.946 1.00 98.56 187 VAL A CA 1
ATOM 1451 C C . VAL A 1 187 ? 10.610 -1.811 15.579 1.00 98.56 187 VAL A C 1
ATOM 1453 O O . VAL A 1 187 ? 9.505 -2.329 15.396 1.00 98.56 187 VAL A O 1
ATOM 1456 N N . ARG A 1 188 ? 11.534 -1.717 14.615 1.00 98.38 188 ARG A N 1
ATOM 1457 C CA . ARG A 1 188 ? 11.371 -2.360 13.306 1.00 98.38 188 ARG A CA 1
ATOM 1458 C C . ARG A 1 188 ? 11.272 -3.878 13.436 1.00 98.38 188 ARG A C 1
ATOM 1460 O O . ARG A 1 188 ? 11.874 -4.477 14.329 1.00 98.38 188 ARG A O 1
ATOM 1467 N N . GLY A 1 189 ? 10.566 -4.486 12.498 1.00 98.06 189 GLY A N 1
ATOM 1468 C CA . GLY A 1 189 ? 10.482 -5.925 12.353 1.00 98.06 189 GLY A CA 1
ATOM 1469 C C . GLY A 1 189 ? 11.778 -6.563 11.864 1.00 98.06 189 GLY A C 1
ATOM 1470 O O . GLY A 1 189 ? 12.493 -5.984 11.056 1.00 98.06 189 GLY A O 1
ATOM 1471 N N . THR A 1 190 ? 12.062 -7.788 12.296 1.00 97.75 190 THR A N 1
ATOM 1472 C CA . THR A 1 190 ? 13.112 -8.668 11.747 1.00 97.75 190 THR A CA 1
ATOM 1473 C C . THR A 1 190 ? 12.539 -9.696 10.762 1.00 97.75 190 THR A C 1
ATOM 1475 O O . THR A 1 190 ? 13.270 -10.526 10.227 1.00 97.75 190 THR A O 1
ATOM 1478 N N . THR A 1 191 ? 11.235 -9.616 10.472 1.00 97.81 191 THR A N 1
ATOM 1479 C CA . THR A 1 191 ? 10.465 -10.601 9.690 1.00 97.81 191 THR A CA 1
ATOM 1480 C C . THR A 1 191 ? 10.840 -10.672 8.209 1.00 97.81 191 THR A C 1
ATOM 1482 O O . THR A 1 191 ? 10.442 -11.609 7.528 1.00 97.81 191 THR A O 1
ATOM 1485 N N . SER A 1 192 ? 11.591 -9.693 7.700 1.00 96.38 192 SER A N 1
ATOM 1486 C CA . SER A 1 192 ? 12.096 -9.638 6.321 1.00 96.38 192 SER A CA 1
ATOM 1487 C C . SER A 1 192 ? 13.623 -9.473 6.267 1.00 96.38 192 SER A C 1
ATOM 1489 O O . SER A 1 192 ? 14.170 -8.870 5.346 1.00 96.38 192 SER A O 1
ATOM 1491 N N . GLY A 1 193 ? 14.331 -9.996 7.274 1.00 94.62 193 GLY A N 1
ATOM 1492 C CA . GLY A 1 193 ? 15.794 -9.969 7.337 1.00 94.62 193 GLY A CA 1
ATOM 1493 C C . GLY A 1 193 ? 16.366 -8.607 7.745 1.00 94.62 193 GLY A C 1
ATOM 1494 O O . GLY A 1 193 ? 15.759 -7.856 8.513 1.00 94.62 193 GLY A O 1
ATOM 1495 N N . HIS A 1 194 ? 17.564 -8.284 7.253 1.00 95.19 194 HIS A N 1
ATOM 1496 C CA . HIS A 1 194 ? 18.320 -7.070 7.601 1.00 95.19 194 HIS A CA 1
ATOM 1497 C C . HIS A 1 194 ? 18.046 -5.888 6.653 1.00 95.19 194 HIS A C 1
ATOM 1499 O O . HIS A 1 194 ? 18.954 -5.138 6.307 1.00 95.19 194 HIS A O 1
ATOM 1505 N N . LEU A 1 195 ? 16.791 -5.726 6.224 1.00 95.56 195 LEU A N 1
ATOM 1506 C CA . LEU A 1 195 ? 16.353 -4.602 5.393 1.00 95.56 195 LEU A CA 1
ATOM 1507 C C . LEU A 1 195 ? 15.907 -3.420 6.267 1.00 95.56 195 LEU A C 1
ATOM 1509 O O . LEU A 1 195 ? 14.995 -3.547 7.089 1.00 95.56 195 LEU A O 1
ATOM 1513 N N . PHE A 1 196 ? 16.547 -2.268 6.076 1.00 96.69 196 PHE A N 1
ATOM 1514 C CA . PHE A 1 196 ? 16.260 -1.003 6.760 1.00 96.69 196 PHE A CA 1
ATOM 1515 C C . PHE A 1 196 ? 15.657 0.013 5.779 1.00 96.69 196 PHE A C 1
ATOM 1517 O O . PHE A 1 196 ? 15.764 -0.159 4.568 1.00 96.69 196 PHE A O 1
ATOM 1524 N N . GLY A 1 197 ? 15.049 1.081 6.300 1.00 97.38 197 GLY A N 1
ATOM 1525 C CA . GLY A 1 197 ? 14.407 2.111 5.481 1.00 97.38 197 GLY A CA 1
ATOM 1526 C C . GLY A 1 197 ? 12.953 1.760 5.132 1.00 97.38 197 GLY A C 1
ATOM 1527 O O . GLY A 1 197 ? 12.264 1.204 5.996 1.00 97.38 197 GLY A O 1
ATOM 1528 N N . PRO A 1 198 ? 12.470 2.104 3.923 1.00 97.25 198 PRO A N 1
ATOM 1529 C CA . PRO A 1 198 ? 11.056 2.008 3.571 1.00 97.25 198 PRO A CA 1
ATOM 1530 C C . PRO A 1 198 ? 10.548 0.563 3.584 1.00 97.25 198 PRO A C 1
ATOM 1532 O O . PRO A 1 198 ? 11.312 -0.390 3.421 1.00 97.25 198 PRO A O 1
ATOM 1535 N N . GLY A 1 199 ? 9.235 0.407 3.759 1.00 95.75 199 GLY A N 1
ATOM 1536 C CA . GLY A 1 199 ? 8.569 -0.888 3.615 1.00 95.75 199 GLY A CA 1
ATOM 1537 C C . GLY A 1 199 ? 8.986 -1.923 4.661 1.00 95.75 199 GLY A C 1
ATOM 1538 O O . GLY A 1 199 ? 9.144 -3.100 4.335 1.00 95.75 199 GLY A O 1
ATOM 1539 N N . GLN A 1 200 ? 9.166 -1.521 5.927 1.00 98.06 200 GLN A N 1
ATOM 1540 C CA . GLN A 1 200 ? 9.378 -2.488 7.004 1.00 98.06 200 GLN A CA 1
ATOM 1541 C C . GLN A 1 200 ? 8.207 -3.476 7.042 1.00 98.06 200 GLN A C 1
ATOM 1543 O O . GLN A 1 200 ? 7.050 -3.077 7.200 1.00 98.06 200 GLN A O 1
ATOM 1548 N N . GLY A 1 201 ? 8.514 -4.773 6.910 1.00 94.81 201 GLY A N 1
ATOM 1549 C CA . GLY A 1 201 ? 7.502 -5.830 6.817 1.00 94.81 201 GLY A CA 1
ATOM 1550 C C . GLY A 1 201 ? 6.672 -5.996 8.091 1.00 94.81 201 GLY A C 1
ATOM 1551 O O . GLY A 1 201 ? 5.553 -6.506 8.046 1.00 94.81 201 GLY A O 1
ATOM 1552 N N . SER A 1 202 ? 7.198 -5.545 9.228 1.00 98.62 202 SER A N 1
ATOM 1553 C CA . SER A 1 202 ? 6.466 -5.441 10.484 1.00 98.62 202 SER A CA 1
ATOM 1554 C C . SER A 1 202 ? 7.078 -4.395 11.409 1.00 98.62 202 SER A C 1
ATOM 1556 O O . SER A 1 202 ? 8.186 -3.907 11.180 1.00 98.62 202 SER A O 1
ATOM 1558 N N . PHE A 1 203 ? 6.357 -4.089 12.481 1.00 98.81 203 PHE A N 1
ATOM 1559 C CA . PHE A 1 203 ? 6.885 -3.442 13.678 1.00 98.81 203 PHE A CA 1
ATOM 1560 C C . PHE A 1 203 ? 6.502 -4.281 14.894 1.00 98.81 203 PHE A C 1
ATOM 1562 O O . PHE A 1 203 ? 5.510 -5.008 14.851 1.00 98.81 203 PHE A O 1
ATOM 1569 N N . LEU A 1 204 ? 7.251 -4.151 15.987 1.00 98.75 204 LEU A N 1
ATOM 1570 C CA . LEU A 1 204 ? 6.803 -4.588 17.307 1.00 98.75 204 LEU A CA 1
ATOM 1571 C C . LEU A 1 204 ? 6.707 -3.386 18.233 1.00 98.75 204 LEU A C 1
ATOM 1573 O O . LEU A 1 204 ? 7.587 -2.524 18.229 1.00 98.75 204 LEU A O 1
ATOM 1577 N N . ASN A 1 205 ? 5.648 -3.345 19.037 1.00 98.50 205 ASN A N 1
ATOM 1578 C CA . ASN A 1 205 ? 5.475 -2.322 20.054 1.00 98.50 205 ASN A CA 1
ATOM 1579 C C . ASN A 1 205 ? 5.176 -2.916 21.434 1.00 98.50 205 ASN A C 1
ATOM 1581 O O . ASN A 1 205 ? 4.509 -3.939 21.538 1.00 98.50 205 ASN A O 1
ATOM 1585 N N . ILE A 1 206 ? 5.646 -2.228 22.470 1.00 97.62 206 ILE A N 1
ATOM 1586 C CA . ILE A 1 206 ? 5.266 -2.417 23.876 1.00 97.62 206 ILE A CA 1
ATOM 1587 C C . ILE A 1 206 ? 4.600 -1.136 24.418 1.00 97.62 206 ILE A C 1
ATOM 1589 O O . ILE A 1 206 ? 4.776 -0.763 25.574 1.00 97.62 206 ILE A O 1
ATOM 1593 N N . GLU A 1 207 ? 3.884 -0.411 23.550 1.00 96.38 207 GLU A N 1
ATOM 1594 C CA . GLU A 1 207 ? 3.193 0.841 23.882 1.00 96.38 207 GLU A CA 1
ATOM 1595 C C . GLU A 1 207 ? 1.816 0.583 24.502 1.00 96.38 207 GLU A C 1
ATOM 1597 O O . GLU A 1 207 ? 1.052 -0.233 23.996 1.00 96.38 207 GLU A O 1
ATOM 1602 N N . LEU A 1 208 ? 1.463 1.307 25.559 1.00 94.56 208 LEU A N 1
ATOM 1603 C CA . LEU A 1 208 ? 0.176 1.166 26.237 1.00 94.56 208 LEU A CA 1
ATOM 1604 C C . LEU A 1 208 ? -0.951 1.923 25.496 1.00 94.56 208 LEU A C 1
ATOM 1606 O O . LEU A 1 208 ? -0.851 2.293 24.316 1.00 94.56 208 LEU A O 1
ATOM 1610 N N . ILE A 1 209 ? -2.066 2.133 26.196 1.00 95.31 209 ILE A N 1
ATOM 1611 C CA . ILE A 1 209 ? -3.112 3.071 25.782 1.00 95.31 209 ILE A CA 1
ATOM 1612 C C . ILE A 1 209 ? -2.593 4.523 25.810 1.00 95.31 209 ILE A C 1
ATOM 1614 O O . ILE A 1 209 ? -1.419 4.783 26.078 1.00 95.31 209 ILE A O 1
ATOM 1618 N N . SER A 1 210 ? -3.449 5.481 25.467 1.00 97.88 210 SER A N 1
ATOM 1619 C CA . SER A 1 210 ? -3.114 6.902 25.472 1.00 97.88 210 SER A CA 1
ATOM 1620 C C . SER A 1 210 ? -2.688 7.373 26.863 1.00 97.88 210 SER A C 1
ATOM 1622 O O . SER A 1 210 ? -3.335 7.065 27.857 1.00 97.88 210 SER A O 1
ATOM 1624 N N . GLU A 1 211 ? -1.629 8.181 26.918 1.00 98.19 211 GLU A N 1
ATOM 1625 C CA . GLU A 1 211 ? -1.236 8.926 28.127 1.00 98.19 211 GLU A CA 1
ATOM 1626 C C . GLU A 1 211 ? -2.076 10.203 28.314 1.00 98.19 211 GLU A C 1
ATOM 1628 O O . GLU A 1 211 ? -1.922 10.912 29.303 1.00 98.19 211 GLU A O 1
ATOM 1633 N N . LYS A 1 212 ? -2.947 10.531 27.349 1.00 98.62 212 LYS A N 1
ATOM 1634 C CA . LYS A 1 212 ? -3.860 11.677 27.427 1.00 98.62 212 LYS A CA 1
ATOM 1635 C C . LYS A 1 212 ? -5.184 11.252 28.058 1.00 98.62 212 LYS A C 1
ATOM 1637 O O . LYS A 1 212 ? -5.669 10.156 27.787 1.00 98.62 212 LYS A O 1
ATOM 1642 N N . THR A 1 213 ? -5.762 12.145 28.855 1.00 98.69 213 THR A N 1
ATOM 1643 C CA . THR A 1 213 ? -6.976 11.899 29.647 1.00 98.69 213 THR A CA 1
ATOM 1644 C C . THR A 1 213 ? -8.221 11.703 28.782 1.00 98.69 213 THR A C 1
ATOM 1646 O O . THR A 1 213 ? -8.268 12.138 27.626 1.00 98.69 213 THR A O 1
ATOM 1649 N N . ALA A 1 214 ? -9.270 11.110 29.359 1.00 98.62 214 ALA A N 1
ATOM 1650 C CA . ALA A 1 214 ? -10.580 11.036 28.713 1.00 98.62 214 ALA A CA 1
ATOM 1651 C C . ALA A 1 214 ? -11.118 12.432 28.360 1.00 98.62 214 ALA A C 1
ATOM 1653 O O . ALA A 1 214 ? -11.608 12.635 27.255 1.00 98.62 214 ALA A O 1
ATOM 1654 N N . ALA A 1 215 ? -10.935 13.420 29.245 1.00 98.69 215 ALA A N 1
ATOM 1655 C CA . ALA A 1 215 ? -11.352 14.801 28.998 1.00 98.69 215 ALA A CA 1
ATOM 1656 C C . ALA A 1 215 ? -10.715 15.397 27.729 1.00 98.69 215 ALA A C 1
ATOM 1658 O O . ALA A 1 215 ? -11.407 16.031 26.933 1.00 98.69 215 ALA A O 1
ATOM 1659 N N . TYR A 1 216 ? -9.416 15.151 27.504 1.00 98.81 216 TYR A N 1
ATOM 1660 C CA . TYR A 1 216 ? -8.742 15.563 26.271 1.00 98.81 216 TYR A CA 1
ATOM 1661 C C . TYR A 1 216 ? -9.408 14.945 25.038 1.00 98.81 216 TYR A C 1
ATOM 1663 O O . TYR A 1 216 ? -9.675 15.652 24.065 1.00 98.81 216 TYR A O 1
ATOM 1671 N N . TRP A 1 217 ? -9.673 13.636 25.068 1.00 98.88 217 TRP A N 1
ATOM 1672 C CA . TRP A 1 217 ? -10.242 12.929 23.923 1.00 98.88 217 TRP A CA 1
ATOM 1673 C C . TRP A 1 217 ? -11.696 13.300 23.662 1.00 98.88 217 TRP A C 1
ATOM 1675 O O . TRP A 1 217 ? -12.036 13.535 22.509 1.00 98.88 217 TRP A O 1
ATOM 1685 N N . CYS A 1 218 ? -12.529 13.441 24.692 1.00 98.81 218 CYS A N 1
ATOM 1686 C CA . CYS A 1 218 ? -13.916 13.867 24.518 1.00 98.81 218 CYS A CA 1
ATOM 1687 C C . CYS A 1 218 ? -14.000 15.286 23.930 1.00 98.81 218 CYS A C 1
ATOM 1689 O O . CYS A 1 218 ? -14.711 15.501 22.952 1.00 98.81 218 CYS A O 1
ATOM 1691 N N . LEU A 1 219 ? -13.213 16.244 24.440 1.00 98.75 219 LEU A N 1
ATOM 1692 C CA . LEU A 1 219 ? -13.155 17.589 23.847 1.00 98.75 219 LEU A CA 1
ATOM 1693 C C . LEU A 1 219 ? -12.706 17.532 22.379 1.00 98.75 219 LEU A C 1
ATOM 1695 O O . LEU A 1 219 ? -13.293 18.158 21.500 1.00 98.75 219 LEU A O 1
ATOM 1699 N N . SER A 1 220 ? -11.685 16.724 22.112 1.00 98.69 220 SER A N 1
ATOM 1700 C CA . SER A 1 220 ? -11.119 16.548 20.780 1.00 98.69 220 SER A CA 1
ATOM 1701 C C . SER A 1 220 ? -12.091 15.942 19.771 1.00 98.69 220 SER A C 1
ATOM 1703 O O . SER A 1 220 ? -12.098 16.342 18.610 1.00 98.69 220 SER A O 1
ATOM 1705 N N . VAL A 1 221 ? -12.897 14.965 20.188 1.00 98.88 221 VAL A N 1
ATOM 1706 C CA . VAL A 1 221 ? -13.917 14.345 19.333 1.00 98.88 221 VAL A CA 1
ATOM 1707 C C . VAL A 1 221 ? -14.983 15.372 18.967 1.00 98.88 221 VAL A C 1
ATOM 1709 O O . VAL A 1 221 ? -15.297 15.504 17.785 1.00 98.88 221 VAL A O 1
ATOM 1712 N N . ALA A 1 222 ? -15.451 16.165 19.935 1.00 98.75 222 ALA A N 1
ATOM 1713 C CA . ALA A 1 222 ? -16.403 17.242 19.680 1.00 98.75 222 ALA A CA 1
ATOM 1714 C C . ALA A 1 222 ? -15.851 18.268 18.669 1.00 98.75 222 ALA A C 1
ATOM 1716 O O . ALA A 1 222 ? -16.548 18.664 17.733 1.00 98.75 222 ALA A O 1
ATOM 1717 N N . GLU A 1 223 ? -14.579 18.660 18.803 1.00 98.75 223 GLU A N 1
ATOM 1718 C CA . GLU A 1 223 ? -13.906 19.552 17.850 1.00 98.75 223 GLU A CA 1
ATOM 1719 C C . GLU A 1 223 ? -13.787 18.939 16.450 1.00 98.75 223 GLU A C 1
ATOM 1721 O O . GLU A 1 223 ? -14.073 19.607 15.455 1.00 98.75 223 GLU A O 1
ATOM 1726 N N . LEU A 1 224 ? -13.377 17.670 16.357 1.00 98.88 224 LEU A N 1
ATOM 1727 C CA . LEU A 1 224 ? -13.242 16.973 15.080 1.00 98.88 224 LEU A CA 1
ATOM 1728 C C . LEU A 1 224 ? -14.591 16.828 14.379 1.00 98.88 224 LEU A C 1
ATOM 1730 O O . LEU A 1 224 ? -14.669 17.072 13.183 1.00 98.88 224 LEU A O 1
ATOM 1734 N N . LYS A 1 225 ? -15.658 16.475 15.098 1.00 98.62 225 LYS A N 1
ATOM 173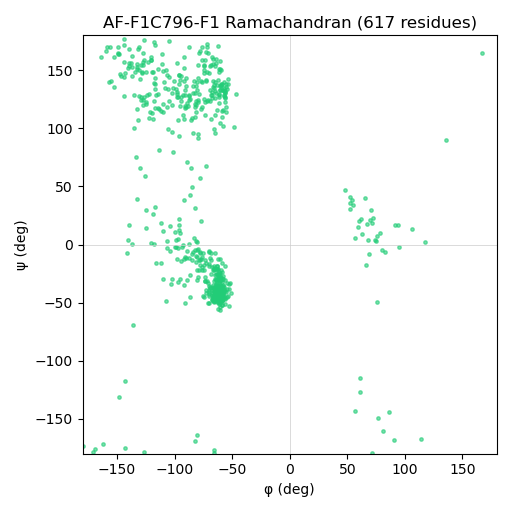5 C CA . LYS A 1 225 ? -16.990 16.308 14.503 1.00 98.62 225 LYS A CA 1
ATOM 1736 C C . LYS A 1 225 ? -17.642 17.623 14.105 1.00 98.62 225 LYS A C 1
ATOM 1738 O O . LYS A 1 225 ? -18.358 17.649 13.107 1.00 98.62 225 LYS A O 1
ATOM 1743 N N . ARG A 1 226 ? -17.360 18.711 14.826 1.00 98.56 226 ARG A N 1
ATOM 1744 C CA . ARG A 1 226 ? -17.766 20.062 14.421 1.00 98.56 226 ARG A CA 1
ATOM 1745 C C . ARG A 1 226 ? -17.099 20.472 13.108 1.00 98.56 226 ARG A C 1
ATOM 1747 O O . ARG A 1 226 ? -17.767 21.010 12.230 1.00 98.56 226 ARG A O 1
ATOM 1754 N N . ASP A 1 227 ? -15.798 20.227 12.983 1.00 98.69 227 ASP A N 1
ATOM 1755 C CA . ASP A 1 227 ? -15.009 20.721 11.852 1.00 98.69 227 ASP A CA 1
ATOM 1756 C C . ASP A 1 227 ? -15.052 19.774 10.636 1.00 98.69 227 ASP A C 1
ATOM 1758 O O . ASP A 1 227 ? -14.917 20.222 9.499 1.00 98.69 227 ASP A O 1
ATOM 1762 N N . PHE A 1 228 ? -15.283 18.478 10.864 1.00 98.75 228 PHE A N 1
ATOM 1763 C CA . PHE A 1 228 ? -15.317 17.417 9.853 1.00 98.75 228 PHE A CA 1
ATOM 1764 C C . PHE A 1 228 ? -16.586 16.552 9.992 1.00 98.75 228 PHE A C 1
ATOM 1766 O O . PHE A 1 228 ? -16.501 15.361 10.300 1.00 98.75 228 PHE A O 1
ATOM 1773 N N . PRO A 1 229 ? -17.789 17.109 9.752 1.00 98.06 229 PRO A N 1
ATOM 1774 C CA . PRO A 1 229 ? -19.051 16.404 9.999 1.00 98.06 229 PRO A CA 1
ATOM 1775 C C . PRO A 1 229 ? -19.223 15.133 9.151 1.00 98.06 229 PRO A C 1
ATOM 1777 O O . PRO A 1 229 ? -19.861 14.182 9.598 1.00 98.06 229 PRO A O 1
ATOM 1780 N N . ASN A 1 230 ? -18.618 15.099 7.957 1.00 97.75 230 ASN A N 1
ATOM 1781 C CA . ASN A 1 230 ? -18.700 13.979 7.012 1.00 97.75 230 ASN A CA 1
ATOM 1782 C C . ASN A 1 230 ? -17.632 12.894 7.234 1.00 97.75 230 ASN A C 1
ATOM 1784 O O . ASN A 1 230 ? -17.715 11.832 6.617 1.00 97.75 230 ASN A O 1
ATOM 1788 N N . ASN A 1 231 ? -16.617 13.153 8.064 1.00 98.75 231 ASN A N 1
ATOM 1789 C CA . ASN A 1 231 ? -15.606 12.161 8.416 1.00 98.75 231 ASN A CA 1
ATOM 1790 C C . ASN A 1 231 ? -16.055 11.425 9.677 1.00 98.75 231 ASN A C 1
ATOM 1792 O O . ASN A 1 231 ? -16.597 12.031 10.606 1.00 98.75 231 ASN A O 1
ATOM 1796 N N . VAL A 1 232 ? -15.818 10.116 9.715 1.00 98.88 232 VAL A N 1
ATOM 1797 C CA . VAL A 1 232 ? -16.254 9.286 10.841 1.00 98.88 232 VAL A CA 1
ATOM 1798 C C . VAL A 1 232 ? -15.178 9.281 11.931 1.00 98.88 232 VAL A C 1
ATOM 1800 O O . VAL A 1 232 ? -14.010 8.985 11.670 1.00 98.88 232 VAL A O 1
ATOM 1803 N N . VAL A 1 233 ? -15.563 9.589 13.167 1.00 98.94 233 VAL A N 1
ATOM 1804 C CA . VAL A 1 233 ? -14.700 9.545 14.353 1.00 98.94 233 VAL A CA 1
ATOM 1805 C C . VAL A 1 233 ? -15.209 8.457 15.286 1.00 98.94 233 VAL A C 1
ATOM 1807 O O . VAL A 1 233 ? -16.324 8.533 15.800 1.00 98.94 233 VAL A O 1
ATOM 1810 N N . ILE A 1 234 ? -14.372 7.448 15.522 1.00 98.94 234 ILE A N 1
ATOM 1811 C CA . ILE A 1 234 ? -14.694 6.328 16.409 1.00 98.94 234 ILE A CA 1
ATOM 1812 C C . ILE A 1 234 ? -13.829 6.434 17.668 1.00 98.94 234 ILE A C 1
ATOM 1814 O O . ILE A 1 234 ? -12.596 6.406 17.603 1.00 98.94 234 ILE A O 1
ATOM 1818 N N . SER A 1 235 ? -14.461 6.535 18.833 1.00 98.88 235 SER A N 1
ATOM 1819 C CA . SER A 1 235 ? -13.741 6.628 20.106 1.00 98.88 235 SER A CA 1
ATOM 1820 C C . SER A 1 235 ? -13.308 5.246 20.580 1.00 98.88 235 SER A C 1
ATOM 1822 O O . SER A 1 235 ? -14.136 4.401 20.916 1.00 98.88 235 SER A O 1
ATOM 1824 N N . SER A 1 236 ? -11.998 5.003 20.620 1.00 98.81 236 SER A N 1
ATOM 1825 C CA . SER A 1 236 ? -11.442 3.778 21.189 1.00 98.81 236 SER A CA 1
ATOM 1826 C C . SER A 1 236 ? -11.340 3.911 22.708 1.00 98.81 236 SER A C 1
ATOM 1828 O O . SER A 1 236 ? -10.645 4.800 23.201 1.00 98.81 236 SER A O 1
ATOM 1830 N N . ILE A 1 237 ? -11.997 3.023 23.452 1.00 98.50 237 ILE A N 1
ATOM 1831 C CA . ILE A 1 237 ? -12.062 3.079 24.920 1.00 98.50 237 ILE A CA 1
ATOM 1832 C C . ILE A 1 237 ? -11.681 1.748 25.568 1.00 98.50 237 ILE A C 1
ATOM 1834 O O . ILE A 1 237 ? -11.784 0.682 24.950 1.00 98.50 237 ILE A O 1
ATOM 1838 N N . MET A 1 238 ? -11.210 1.810 26.814 1.00 96.06 238 MET A N 1
ATOM 1839 C CA . MET A 1 238 ? -10.856 0.629 27.596 1.00 96.06 238 MET A CA 1
ATOM 1840 C C . MET A 1 238 ? -11.003 0.873 29.098 1.00 96.06 238 MET A C 1
ATOM 1842 O O . MET A 1 238 ? -10.518 1.877 29.615 1.00 96.06 238 MET A O 1
ATOM 1846 N N . CYS A 1 239 ? -11.592 -0.102 29.788 1.00 91.94 239 CYS A N 1
ATOM 1847 C CA . CYS A 1 239 ? -11.698 -0.153 31.244 1.00 91.94 239 CYS A CA 1
ATOM 1848 C C . CYS A 1 239 ? -11.247 -1.522 31.771 1.00 91.94 239 CYS A C 1
ATOM 1850 O O . CYS A 1 239 ? -11.093 -2.488 31.012 1.00 91.94 239 CYS A O 1
ATOM 1852 N N . SER A 1 240 ? -11.100 -1.618 33.094 1.00 88.81 240 SER A N 1
ATOM 1853 C CA . SER A 1 240 ? -11.069 -2.907 33.791 1.00 88.81 240 SER A CA 1
ATOM 1854 C C . SER A 1 240 ? -12.380 -3.683 33.622 1.00 88.81 240 SER A C 1
ATOM 1856 O O . SER A 1 240 ? -13.360 -3.165 33.084 1.00 88.81 240 SER A O 1
ATOM 1858 N N . TYR A 1 241 ? -12.421 -4.949 34.052 1.00 91.25 241 TYR A N 1
ATOM 1859 C CA . TYR A 1 241 ? -13.660 -5.734 34.058 1.00 91.25 241 TYR A CA 1
ATOM 1860 C C . TYR A 1 241 ? -14.615 -5.262 35.171 1.00 91.25 241 TYR A C 1
ATOM 1862 O O . TYR A 1 241 ? -14.869 -5.957 36.154 1.00 91.25 241 TYR A O 1
ATOM 1870 N N . ASN A 1 242 ? -15.127 -4.044 35.017 1.00 94.12 242 ASN A N 1
ATOM 1871 C CA . ASN A 1 242 ? -16.049 -3.386 35.924 1.00 94.12 242 ASN A CA 1
ATOM 1872 C C . ASN A 1 242 ? -17.179 -2.730 35.117 1.00 94.12 242 ASN A C 1
ATOM 1874 O O . ASN A 1 242 ? -16.940 -2.010 34.147 1.00 94.12 242 ASN A O 1
ATOM 1878 N N . LYS A 1 243 ? -18.423 -3.011 35.503 1.00 95.88 243 LYS A N 1
ATOM 1879 C CA . LYS A 1 243 ? -19.607 -2.575 34.760 1.00 95.88 243 LYS A CA 1
ATOM 1880 C C . LYS A 1 243 ? -19.783 -1.061 34.800 1.00 95.88 243 LYS A C 1
ATOM 1882 O O . LYS A 1 243 ? -20.144 -0.467 33.783 1.00 95.88 243 LYS A O 1
ATOM 1887 N N . GLU A 1 244 ? -19.584 -0.465 35.967 1.00 98.06 244 GLU A N 1
ATOM 1888 C CA . GLU A 1 244 ? -19.766 0.963 36.201 1.00 98.06 244 GLU A CA 1
ATOM 1889 C C . GLU A 1 244 ? -18.780 1.767 35.347 1.00 98.06 244 GLU A C 1
ATOM 1891 O O . GLU A 1 244 ? -19.206 2.676 34.641 1.00 98.06 244 GLU A O 1
ATOM 1896 N N . ASP A 1 245 ? -17.519 1.335 35.287 1.00 97.12 245 ASP A N 1
ATOM 1897 C CA . ASP A 1 245 ? -16.459 1.969 34.501 1.00 97.12 245 ASP A CA 1
ATOM 1898 C C . ASP A 1 245 ? -16.763 1.972 33.002 1.00 97.12 245 ASP A C 1
ATOM 1900 O O . ASP A 1 245 ? -16.691 3.013 32.347 1.00 97.12 245 ASP A O 1
ATOM 1904 N N . TRP A 1 246 ? -17.141 0.811 32.449 1.00 97.88 246 TRP A N 1
ATOM 1905 C CA . TRP A 1 246 ? -17.522 0.710 31.037 1.00 97.88 246 TRP A CA 1
ATOM 1906 C C . TRP A 1 246 ? -18.760 1.552 30.725 1.00 97.88 246 TRP A C 1
ATOM 1908 O O . TRP A 1 246 ? -18.846 2.128 29.644 1.00 97.88 246 TRP A O 1
ATOM 1918 N N . THR A 1 247 ? -19.711 1.630 31.659 1.00 98.44 247 THR A N 1
ATOM 1919 C CA . THR A 1 247 ? -20.926 2.441 31.505 1.00 98.44 247 THR A CA 1
ATOM 1920 C C . THR A 1 247 ? -20.592 3.932 31.501 1.00 98.44 247 THR A C 1
ATOM 1922 O O . THR A 1 247 ? -21.077 4.660 30.638 1.00 98.44 247 THR A O 1
ATOM 1925 N N . GLU A 1 248 ? -19.771 4.385 32.449 1.00 98.56 248 GLU A N 1
ATOM 1926 C CA . GLU A 1 248 ? -19.339 5.777 32.583 1.00 98.56 248 GLU A CA 1
ATOM 1927 C C . GLU A 1 248 ? -18.553 6.227 31.350 1.00 98.56 248 GLU A C 1
ATOM 1929 O O . GLU A 1 248 ? -18.949 7.176 30.672 1.00 98.56 248 GLU A O 1
ATOM 1934 N N . LEU A 1 249 ? -17.490 5.499 30.997 1.00 98.62 249 LEU A N 1
ATOM 1935 C CA . LEU A 1 249 ? -16.610 5.886 29.899 1.00 98.62 249 LEU A CA 1
ATOM 1936 C C . LEU A 1 249 ? -17.312 5.832 28.534 1.00 98.62 249 LEU A C 1
ATOM 1938 O O . LEU A 1 249 ? -17.070 6.694 27.689 1.00 98.62 249 LEU A O 1
ATOM 1942 N N . ALA A 1 250 ? -18.194 4.850 28.311 1.00 98.75 250 ALA A N 1
ATOM 1943 C CA . ALA A 1 250 ? -18.965 4.769 27.072 1.00 98.75 250 ALA A CA 1
ATOM 1944 C C . ALA A 1 250 ? -19.914 5.963 26.913 1.00 98.75 250 ALA A C 1
ATOM 1946 O O . ALA A 1 250 ? -19.958 6.550 25.833 1.00 98.75 250 ALA A O 1
ATOM 1947 N N . LYS A 1 251 ? -20.612 6.369 27.984 1.00 98.81 251 LYS A N 1
ATOM 1948 C CA . LYS A 1 251 ? -21.478 7.557 27.964 1.00 98.81 251 LYS A CA 1
ATOM 1949 C C . LYS A 1 251 ? -20.688 8.833 27.718 1.00 98.81 251 LYS A C 1
ATOM 1951 O O . LYS A 1 251 ? -21.054 9.595 26.836 1.00 98.81 251 LYS A O 1
ATOM 1956 N N . MET A 1 252 ? -19.559 9.017 28.407 1.00 98.56 252 MET A N 1
ATOM 1957 C CA . MET A 1 252 ? -18.676 10.167 28.173 1.00 98.56 252 MET A CA 1
ATOM 1958 C C . MET A 1 252 ? -18.218 10.257 26.710 1.00 98.56 252 MET A C 1
ATOM 1960 O O . MET A 1 252 ? -18.131 11.348 26.146 1.00 98.56 252 MET A O 1
ATOM 1964 N N . ALA A 1 253 ? -17.901 9.116 26.093 1.00 98.69 253 ALA A N 1
ATOM 1965 C CA . ALA A 1 253 ? -17.481 9.061 24.700 1.00 98.69 253 ALA A CA 1
ATOM 1966 C C . ALA A 1 253 ? -18.646 9.306 23.721 1.00 98.69 253 ALA A C 1
ATOM 1968 O O . ALA A 1 253 ? -18.450 10.007 22.730 1.00 98.69 253 ALA A O 1
ATOM 1969 N N . GLU A 1 254 ? -19.850 8.793 23.989 1.00 98.75 254 GLU A N 1
ATOM 1970 C CA . GLU A 1 254 ? -21.052 9.088 23.192 1.00 98.75 254 GLU A CA 1
ATOM 1971 C C . GLU A 1 254 ? -21.444 10.572 23.287 1.00 98.75 254 GLU A C 1
ATOM 1973 O O . GLU A 1 254 ? -21.634 11.225 22.263 1.00 98.75 254 GLU A O 1
ATOM 1978 N N . GLU A 1 255 ? -21.474 11.138 24.496 1.00 98.69 255 GLU A N 1
ATOM 1979 C CA . GLU A 1 255 ? -21.806 12.548 24.754 1.00 98.69 255 GLU A CA 1
ATOM 1980 C C . GLU A 1 255 ? -20.835 13.525 24.073 1.00 98.69 255 GLU A C 1
ATOM 1982 O O . GLU A 1 255 ? -21.207 14.656 23.761 1.00 98.69 255 GLU A O 1
ATOM 1987 N N . SER A 1 256 ? -19.605 13.086 23.784 1.00 98.44 256 SER A N 1
ATOM 1988 C CA . SER A 1 256 ? -18.635 13.870 23.010 1.00 98.44 256 SER A CA 1
ATOM 1989 C C . SER A 1 256 ? -18.995 14.033 21.526 1.00 98.44 256 SER A C 1
ATOM 1991 O O . SER A 1 256 ? -18.383 14.845 20.832 1.00 98.44 256 SER A O 1
ATOM 1993 N N . GLY A 1 257 ? -19.982 13.276 21.037 1.00 98.50 257 GLY A N 1
ATOM 1994 C CA . GLY A 1 257 ? -20.427 13.281 19.645 1.00 98.50 257 GLY A CA 1
ATOM 1995 C C . GLY A 1 257 ? -19.730 12.254 18.752 1.00 98.50 257 GLY A C 1
ATOM 1996 O O . GLY A 1 257 ? -19.784 12.399 17.534 1.00 98.50 257 GLY A O 1
ATOM 1997 N N . ALA A 1 258 ? -19.064 11.240 19.317 1.00 98.62 258 ALA A N 1
ATOM 1998 C CA . ALA A 1 258 ? -18.466 10.156 18.533 1.00 98.62 258 ALA A CA 1
ATOM 1999 C C . ALA A 1 258 ? -19.523 9.450 17.663 1.00 98.62 258 ALA A C 1
ATOM 2001 O O . ALA A 1 258 ? -20.629 9.183 18.127 1.00 98.62 258 ALA A O 1
ATOM 2002 N N . ASP A 1 259 ? -19.172 9.088 16.424 1.00 98.88 259 ASP A N 1
ATOM 2003 C CA . ASP A 1 259 ? -20.102 8.377 15.531 1.00 98.88 259 ASP A CA 1
ATOM 2004 C C . ASP A 1 259 ? -20.290 6.911 15.955 1.00 98.88 259 ASP A C 1
ATOM 2006 O O . ASP A 1 259 ? -21.325 6.304 15.689 1.00 98.88 259 ASP A O 1
ATOM 2010 N N . ALA A 1 260 ? -19.269 6.331 16.593 1.00 98.88 260 ALA A N 1
ATOM 2011 C CA . ALA A 1 260 ? -19.286 4.988 17.158 1.00 98.88 260 ALA A CA 1
ATOM 2012 C C . ALA A 1 260 ? -18.204 4.829 18.236 1.00 98.88 260 ALA A C 1
ATOM 2014 O O . ALA A 1 260 ? -17.291 5.654 18.355 1.00 98.88 260 ALA A O 1
ATOM 2015 N N . LEU A 1 261 ? -18.253 3.719 18.977 1.00 98.88 261 LEU A N 1
ATOM 2016 C CA . LEU A 1 261 ? -17.186 3.314 19.898 1.00 98.88 261 LEU A CA 1
ATOM 2017 C C . LEU A 1 261 ? -16.422 2.080 19.399 1.00 98.88 261 LEU A C 1
ATOM 2019 O O . LEU A 1 261 ? -16.984 1.187 18.769 1.00 98.88 261 LEU A O 1
ATOM 2023 N N . GLU A 1 262 ? -15.140 1.985 19.744 1.00 98.88 262 GLU A N 1
ATOM 2024 C CA . GLU A 1 262 ? -14.350 0.756 19.619 1.00 98.88 262 GLU A CA 1
ATOM 2025 C C . GLU A 1 262 ? -13.887 0.292 21.006 1.00 98.88 262 GLU A C 1
ATOM 2027 O O . GLU A 1 262 ? -13.104 0.967 21.675 1.00 98.88 262 GLU A O 1
ATOM 2032 N N . LEU A 1 263 ? -14.327 -0.892 21.430 1.00 98.44 263 LEU A N 1
ATOM 2033 C CA . LEU A 1 263 ? -13.962 -1.469 22.722 1.00 98.44 263 LEU A CA 1
ATOM 2034 C C . LEU A 1 263 ? -12.632 -2.208 22.582 1.00 98.44 263 LEU A C 1
ATOM 2036 O O . LEU A 1 263 ? -12.557 -3.265 21.945 1.00 98.44 263 LEU A O 1
ATOM 2040 N N . ASN A 1 264 ? -11.564 -1.661 23.163 1.00 94.00 264 ASN A N 1
ATOM 2041 C CA . ASN A 1 264 ? -10.256 -2.300 23.110 1.00 94.00 264 ASN A CA 1
ATOM 2042 C C . ASN A 1 264 ? -10.162 -3.421 24.153 1.00 94.00 264 ASN A C 1
ATOM 2044 O O . ASN A 1 264 ? -9.747 -3.213 25.288 1.00 94.00 264 ASN A O 1
ATOM 2048 N N . LEU A 1 265 ? -10.509 -4.637 23.737 1.00 86.31 265 LEU A N 1
ATOM 2049 C CA . LEU A 1 265 ? -10.414 -5.846 24.562 1.00 86.31 265 LEU A CA 1
ATOM 2050 C C . LEU A 1 265 ? -9.118 -6.623 24.301 1.00 86.31 265 LEU A C 1
ATOM 2052 O O . LEU A 1 265 ? -9.033 -7.806 24.596 1.00 86.31 265 LEU A O 1
ATOM 2056 N N . SER A 1 266 ? -8.118 -6.002 23.671 1.00 64.75 266 SER A N 1
ATOM 2057 C CA . SER A 1 266 ? -7.115 -6.775 22.928 1.00 64.75 266 SER A CA 1
ATOM 2058 C C . SER A 1 266 ? -5.669 -6.347 23.112 1.00 64.75 266 SER A C 1
ATOM 2060 O O . SER A 1 266 ? -4.803 -6.973 22.507 1.00 64.75 266 SER A O 1
ATOM 2062 N N . CYS A 1 267 ? -5.379 -5.320 23.920 1.00 65.81 267 CYS A N 1
ATOM 2063 C CA . CYS A 1 267 ? -3.996 -4.916 24.188 1.00 65.81 267 CYS A CA 1
ATOM 2064 C C . CYS A 1 267 ? -3.207 -6.092 24.806 1.00 65.81 267 CYS A C 1
ATOM 2066 O O . CYS A 1 267 ? -3.569 -6.518 25.909 1.00 65.81 267 CYS A O 1
ATOM 2068 N N . PRO A 1 268 ? -2.179 -6.643 24.122 1.00 56.97 268 PRO A N 1
ATOM 2069 C CA . PRO A 1 268 ? -1.528 -7.880 24.549 1.00 56.97 268 PRO A CA 1
ATOM 2070 C C . PRO A 1 268 ? -0.497 -7.689 25.664 1.00 56.97 268 PRO A C 1
ATOM 2072 O O . PRO A 1 268 ? -0.046 -8.672 26.246 1.00 56.97 268 PRO A O 1
ATOM 2075 N N . HIS A 1 269 ? -0.136 -6.446 25.984 1.00 53.78 269 HIS A N 1
ATOM 2076 C CA . HIS A 1 269 ? 0.976 -6.126 26.875 1.00 53.78 269 HIS A CA 1
ATOM 2077 C C . HIS A 1 269 ? 0.625 -5.004 27.853 1.00 53.78 269 HIS A C 1
ATOM 2079 O O . HIS A 1 269 ? -0.137 -4.092 27.535 1.00 53.78 269 HIS A O 1
ATOM 2085 N N . GLY A 1 270 ? 1.159 -5.100 29.075 1.00 45.25 270 GLY A N 1
ATOM 2086 C CA . GLY A 1 270 ? 1.040 -4.102 30.151 1.00 45.25 270 GLY A CA 1
ATOM 2087 C C . GLY A 1 270 ? -0.361 -3.881 30.742 1.00 45.25 270 GLY A C 1
ATOM 2088 O O . GLY A 1 270 ? -0.475 -3.370 31.852 1.00 45.25 270 GLY A O 1
ATOM 2089 N N . MET A 1 271 ? -1.420 -4.299 30.044 1.00 68.44 271 MET A N 1
ATOM 2090 C CA . MET A 1 271 ? -2.811 -4.172 30.497 1.00 68.44 271 MET A CA 1
ATOM 2091 C C . MET A 1 271 ? -3.385 -5.486 31.038 1.00 68.44 271 MET A C 1
ATOM 2093 O O . MET A 1 271 ? -4.205 -5.458 31.954 1.00 68.44 271 MET A O 1
ATOM 2097 N N . GLY A 1 272 ? -2.914 -6.634 30.534 1.00 58.19 272 GLY A N 1
ATOM 2098 C CA . GLY A 1 272 ? -3.361 -7.956 30.993 1.00 58.19 272 GLY A CA 1
ATOM 2099 C C . GLY A 1 272 ? -3.063 -8.209 32.473 1.00 58.19 272 GLY A C 1
ATOM 2100 O O . GLY A 1 272 ? -3.914 -8.718 33.193 1.00 58.19 272 GLY A O 1
ATOM 2101 N N . GLU A 1 273 ? -1.904 -7.752 32.955 1.00 58.62 273 GLU A N 1
ATOM 2102 C CA . GLU A 1 273 ? -1.509 -7.818 34.374 1.00 58.62 273 GLU A CA 1
ATOM 2103 C C . GLU A 1 273 ? -2.431 -6.994 35.290 1.00 58.62 273 GLU A C 1
ATOM 2105 O O . GLU A 1 273 ? -2.484 -7.229 36.494 1.00 58.62 273 GLU A O 1
ATOM 2110 N N . ARG A 1 274 ? -3.191 -6.050 34.719 1.00 56.50 274 ARG A N 1
ATOM 2111 C CA . ARG A 1 274 ? -4.200 -5.235 35.409 1.00 56.50 274 ARG A CA 1
ATOM 2112 C C . ARG A 1 274 ? -5.630 -5.752 35.190 1.00 56.50 274 ARG A C 1
ATOM 2114 O O . ARG A 1 274 ? -6.584 -5.047 35.499 1.00 56.50 274 ARG A O 1
ATOM 2121 N N . GLY A 1 275 ? -5.792 -6.948 34.617 1.00 61.81 275 GLY A N 1
ATOM 2122 C CA . GLY A 1 275 ? -7.097 -7.536 34.302 1.00 61.81 275 GLY A CA 1
ATOM 2123 C C . GLY A 1 275 ? -7.839 -6.859 33.142 1.00 61.81 275 GLY A C 1
ATOM 2124 O O . GLY A 1 275 ? -9.050 -7.027 33.022 1.00 61.81 275 GLY A O 1
ATOM 2125 N N . MET A 1 276 ? -7.145 -6.091 32.293 1.00 72.44 276 MET A N 1
ATOM 2126 C CA . MET A 1 276 ? -7.731 -5.368 31.154 1.00 72.44 276 MET A CA 1
ATOM 2127 C C . MET A 1 276 ? -7.169 -5.863 29.812 1.00 72.44 276 MET A C 1
ATOM 2129 O O . MET A 1 276 ? -6.199 -6.623 29.759 1.00 72.44 276 MET A O 1
ATOM 2133 N N . GLY A 1 277 ? -7.747 -5.401 28.699 1.00 73.88 277 GLY A N 1
ATOM 2134 C CA . GLY A 1 277 ? -7.259 -5.737 27.359 1.00 73.88 277 GLY A CA 1
ATOM 2135 C C . GLY A 1 277 ? -7.320 -7.244 27.101 1.00 73.88 277 GLY A C 1
ATOM 2136 O O . GLY A 1 277 ? -8.372 -7.851 27.300 1.00 73.88 277 GLY A O 1
ATOM 2137 N N . LEU A 1 278 ? -6.194 -7.848 26.693 1.00 73.69 278 LEU A N 1
ATOM 2138 C CA . LEU A 1 278 ? -6.101 -9.269 26.327 1.00 73.69 278 LEU A CA 1
ATOM 2139 C C . LEU A 1 278 ? -6.671 -10.222 27.389 1.00 73.69 278 LEU A C 1
ATOM 2141 O O . LEU A 1 278 ? -7.270 -11.228 27.021 1.00 73.69 278 LEU A O 1
ATOM 2145 N N . ALA A 1 279 ? -6.552 -9.881 28.676 1.00 69.81 279 ALA A N 1
ATOM 2146 C CA . ALA A 1 279 ? -7.122 -10.680 29.762 1.00 69.81 279 ALA A CA 1
ATOM 2147 C C . ALA A 1 279 ? -8.649 -10.850 29.639 1.00 69.81 279 ALA A C 1
ATOM 2149 O O . ALA A 1 279 ? -9.179 -11.896 29.995 1.00 69.81 279 ALA A O 1
ATOM 2150 N N . CYS A 1 280 ? -9.352 -9.849 29.097 1.00 82.19 280 CYS A N 1
ATOM 2151 C CA . CYS A 1 280 ? -10.783 -9.930 28.804 1.00 82.19 280 CYS A CA 1
ATOM 2152 C C . CYS A 1 280 ? -11.051 -10.528 27.415 1.00 82.19 280 CYS A C 1
ATOM 2154 O O . CYS A 1 280 ? -11.917 -11.385 27.274 1.00 82.19 280 CYS A O 1
ATOM 2156 N N . GLY A 1 281 ? -10.318 -10.100 26.380 1.00 85.75 281 GLY A N 1
ATOM 2157 C CA . GLY A 1 281 ? -10.603 -10.470 24.985 1.00 85.75 281 GLY A CA 1
ATOM 2158 C C . GLY A 1 281 ? -10.333 -11.921 24.596 1.00 85.75 281 GLY A C 1
ATOM 2159 O O . GLY A 1 281 ? -10.655 -12.305 23.473 1.00 85.75 281 GLY A O 1
ATOM 2160 N N . GLN A 1 282 ? -9.736 -12.717 25.484 1.00 89.88 282 GLN A N 1
ATOM 2161 C CA . GLN A 1 282 ? -9.536 -14.156 25.291 1.00 89.88 282 GLN A CA 1
ATOM 2162 C C . GLN A 1 282 ? -10.677 -15.012 25.858 1.00 89.88 282 GLN A C 1
ATOM 2164 O O . GLN A 1 282 ? -10.749 -16.197 25.537 1.00 89.88 282 GLN A O 1
ATOM 2169 N N . ASP A 1 283 ? -11.572 -14.427 26.661 1.00 92.00 283 ASP A N 1
ATOM 2170 C CA . ASP A 1 283 ? -12.696 -15.126 27.281 1.00 92.00 283 ASP A CA 1
ATOM 2171 C C . ASP A 1 283 ? -14.036 -14.668 26.661 1.00 92.00 283 ASP A C 1
ATOM 2173 O O . ASP A 1 283 ? -14.457 -13.520 26.859 1.00 92.00 283 ASP A O 1
ATOM 2177 N N . PRO A 1 284 ? -14.757 -15.555 25.943 1.00 95.06 284 PRO A N 1
ATOM 2178 C CA . PRO A 1 284 ? -16.071 -15.247 25.382 1.00 95.06 284 PRO A CA 1
ATOM 2179 C C . PRO A 1 284 ? -17.084 -14.729 26.420 1.00 95.06 284 PRO A C 1
ATOM 2181 O O . PRO A 1 284 ? -17.948 -13.916 26.096 1.00 95.06 284 PRO A O 1
ATOM 2184 N N . VAL A 1 285 ? -17.025 -15.184 27.674 1.00 94.75 285 VAL A N 1
ATOM 2185 C CA . VAL A 1 285 ? -17.949 -14.748 28.732 1.00 94.75 285 VAL A CA 1
ATOM 2186 C C . VAL A 1 285 ? -17.713 -13.284 29.084 1.00 94.75 285 VAL A C 1
ATOM 2188 O O . VAL A 1 285 ? -18.672 -12.508 29.123 1.00 94.75 285 VAL A O 1
ATOM 2191 N N . LEU A 1 286 ? -16.455 -12.892 29.288 1.00 94.56 286 LEU A N 1
ATOM 2192 C CA . LEU A 1 286 ? -16.101 -11.515 29.632 1.00 94.56 286 LEU A CA 1
ATOM 2193 C C . LEU A 1 286 ? -16.445 -10.561 28.484 1.00 94.56 286 LEU A C 1
ATOM 2195 O O . LEU A 1 286 ? -17.076 -9.530 28.714 1.00 94.56 286 LEU A O 1
ATOM 2199 N N . VAL A 1 287 ? -16.123 -10.942 27.244 1.00 97.31 287 VAL A N 1
ATOM 2200 C CA . VAL A 1 287 ? -16.439 -10.159 26.037 1.00 97.31 287 VAL A CA 1
ATOM 2201 C C . VAL A 1 287 ? -17.941 -9.929 25.901 1.00 97.31 287 VAL A C 1
ATOM 2203 O O . VAL A 1 287 ? -18.372 -8.788 25.715 1.00 97.31 287 VAL A O 1
ATOM 2206 N N . ARG A 1 288 ? -18.750 -10.986 26.056 1.00 98.25 288 ARG A N 1
ATOM 2207 C CA . ARG A 1 288 ? -20.214 -10.883 26.010 1.00 98.25 288 ARG A CA 1
ATOM 2208 C C . ARG A 1 288 ? -20.734 -9.922 27.075 1.00 98.25 288 ARG A C 1
ATOM 2210 O O . ARG A 1 288 ? -21.577 -9.083 26.776 1.00 98.25 288 ARG A O 1
ATOM 2217 N N . ASN A 1 289 ? -20.241 -10.025 28.308 1.00 97.62 289 ASN A N 1
ATOM 2218 C CA . ASN A 1 289 ? -20.704 -9.186 29.413 1.00 97.62 289 ASN A CA 1
ATOM 2219 C C . ASN A 1 289 ? -20.345 -7.711 29.215 1.00 97.62 289 ASN A C 1
ATOM 2221 O O . ASN A 1 289 ? -21.222 -6.865 29.372 1.00 97.62 289 ASN A O 1
ATOM 2225 N N . ILE A 1 290 ? -19.110 -7.411 28.800 1.00 98.00 290 ILE A N 1
ATOM 2226 C CA . ILE A 1 290 ? -18.686 -6.038 28.494 1.00 98.00 290 ILE A CA 1
ATOM 2227 C C . ILE A 1 290 ? -19.568 -5.441 27.395 1.00 98.00 290 ILE A C 1
ATOM 2229 O O . ILE A 1 290 ? -20.096 -4.343 27.564 1.00 98.00 290 ILE A O 1
ATOM 2233 N N . CYS A 1 291 ? -19.797 -6.179 26.303 1.00 98.56 291 CYS A N 1
ATOM 2234 C CA . CYS A 1 291 ? -20.663 -5.712 25.220 1.00 98.56 291 CYS A CA 1
ATOM 2235 C C . CYS A 1 291 ? -22.094 -5.449 25.719 1.00 98.56 291 CYS A C 1
ATOM 2237 O O . CYS A 1 291 ? -22.665 -4.416 25.382 1.00 98.56 291 CYS A O 1
ATOM 2239 N N . ARG A 1 292 ? -22.646 -6.301 26.600 1.00 98.75 292 ARG A N 1
ATOM 2240 C CA . ARG A 1 292 ? -23.981 -6.078 27.194 1.00 98.75 292 ARG A CA 1
ATOM 2241 C C . ARG A 1 292 ? -24.036 -4.819 28.047 1.00 98.75 292 ARG A C 1
ATOM 2243 O O . ARG A 1 292 ? -25.056 -4.134 28.041 1.00 98.75 292 ARG A O 1
ATOM 2250 N N . TRP A 1 293 ? -22.980 -4.529 28.803 1.00 98.56 293 TRP A N 1
ATOM 2251 C CA . TRP A 1 293 ? -22.910 -3.322 29.626 1.00 98.56 293 TRP A CA 1
ATOM 2252 C C . TRP A 1 293 ? -22.862 -2.068 28.761 1.00 98.56 293 TRP A C 1
ATOM 2254 O O . TRP A 1 293 ? -23.669 -1.168 28.970 1.00 98.56 293 TRP A O 1
ATOM 2264 N N . VAL A 1 294 ? -21.991 -2.050 27.749 1.00 98.69 294 VAL A N 1
ATOM 2265 C CA . VAL A 1 294 ? -21.876 -0.922 26.817 1.00 98.69 294 VAL A CA 1
ATOM 2266 C C . VAL A 1 294 ? -23.168 -0.737 26.025 1.00 98.69 294 VAL A C 1
ATOM 2268 O O . VAL A 1 294 ? -23.690 0.372 25.975 1.00 98.69 294 VAL A O 1
ATOM 2271 N N . ARG A 1 295 ? -23.761 -1.810 25.484 1.00 98.62 295 ARG A N 1
ATOM 2272 C CA . ARG A 1 295 ? -25.021 -1.709 24.735 1.00 98.62 295 ARG A CA 1
ATOM 2273 C C . ARG A 1 295 ? -26.155 -1.123 25.571 1.00 98.62 295 ARG A C 1
ATOM 2275 O O . ARG A 1 295 ? -26.975 -0.392 25.030 1.00 98.62 295 ARG A O 1
ATOM 2282 N N . ALA A 1 296 ? -26.208 -1.446 26.864 1.00 98.56 296 ALA A N 1
ATOM 2283 C CA . ALA A 1 296 ? -27.194 -0.890 27.790 1.00 98.56 296 ALA A CA 1
ATOM 2284 C C . ALA A 1 296 ? -26.903 0.569 28.191 1.00 98.56 296 ALA A C 1
ATOM 2286 O O . ALA A 1 296 ? -27.790 1.236 28.723 1.00 98.56 296 ALA A O 1
ATOM 2287 N N . ALA A 1 297 ? -25.674 1.048 27.985 1.00 98.50 297 ALA A N 1
ATOM 2288 C CA . ALA A 1 297 ? -25.228 2.378 28.383 1.00 98.50 297 ALA A CA 1
ATOM 2289 C C . ALA A 1 297 ? -25.413 3.435 27.288 1.00 98.50 297 ALA A C 1
ATOM 2291 O O . ALA A 1 297 ? -25.704 4.579 27.634 1.00 98.50 297 ALA A O 1
ATOM 2292 N N . ILE A 1 298 ? -25.240 3.050 26.018 1.00 98.62 298 ILE A N 1
ATOM 2293 C CA . ILE A 1 298 ? -25.194 3.960 24.863 1.00 98.62 298 ILE A CA 1
ATOM 2294 C C . ILE A 1 298 ? -26.165 3.554 23.749 1.00 98.62 298 ILE A C 1
ATOM 2296 O O . ILE A 1 298 ? -26.637 2.416 23.699 1.00 98.62 298 ILE A O 1
ATOM 2300 N N . SER A 1 299 ? -26.420 4.463 22.810 1.00 98.00 299 SER A N 1
ATOM 2301 C CA . SER A 1 299 ? -27.296 4.283 21.641 1.00 98.00 299 SER A CA 1
ATOM 2302 C C . SER A 1 299 ? -26.551 4.218 20.302 1.00 98.00 299 SER A C 1
ATOM 2304 O O . SER A 1 299 ? -26.994 3.500 19.406 1.00 98.00 299 SER A O 1
ATOM 2306 N N . ILE A 1 300 ? -25.398 4.884 20.180 1.00 98.69 300 ILE A N 1
ATOM 2307 C CA . ILE A 1 300 ? -24.550 4.820 18.978 1.00 98.69 300 ILE A CA 1
ATOM 2308 C C . ILE A 1 300 ? -23.993 3.403 18.735 1.00 98.69 300 ILE A C 1
ATOM 2310 O O . ILE A 1 300 ? -23.948 2.585 19.667 1.00 98.69 300 ILE A O 1
ATOM 2314 N N . PRO A 1 301 ? -23.566 3.074 17.501 1.00 98.81 301 PRO A N 1
ATOM 2315 C CA . PRO A 1 301 ? -22.934 1.793 17.221 1.00 98.81 301 PRO A CA 1
ATOM 2316 C C . PRO A 1 301 ? -21.636 1.585 18.009 1.00 98.81 301 PRO A C 1
ATOM 2318 O O . PRO A 1 301 ? -20.887 2.532 18.264 1.00 98.81 301 PRO A O 1
ATOM 2321 N N . PHE A 1 302 ? -21.318 0.339 18.357 1.00 98.88 302 PHE A N 1
ATOM 2322 C CA . PHE A 1 302 ? -19.999 0.006 18.894 1.00 98.88 302 PHE A CA 1
ATOM 2323 C C . PHE A 1 302 ? -19.446 -1.324 18.387 1.00 98.88 302 PHE A C 1
ATOM 2325 O O . PHE A 1 302 ? -20.172 -2.271 18.081 1.00 98.88 302 PHE A O 1
ATOM 2332 N N . PHE A 1 303 ? -18.116 -1.394 18.352 1.00 98.88 303 PHE A N 1
ATOM 2333 C CA . PHE A 1 303 ? -17.367 -2.509 17.791 1.00 98.88 303 PHE A CA 1
ATOM 2334 C C . PHE A 1 303 ? -16.409 -3.095 18.822 1.00 98.88 303 PHE A C 1
ATOM 2336 O O . PHE A 1 303 ? -15.594 -2.378 19.404 1.00 98.88 303 PHE A O 1
ATOM 2343 N N . ALA A 1 304 ? -16.449 -4.409 19.034 1.00 98.56 304 ALA A N 1
ATOM 2344 C CA . ALA A 1 304 ? -15.449 -5.068 19.872 1.00 98.56 304 ALA A CA 1
ATOM 2345 C C . ALA A 1 304 ? -14.173 -5.325 19.057 1.00 98.56 304 ALA A C 1
ATOM 2347 O O . ALA A 1 304 ? -14.205 -6.034 18.048 1.00 98.56 304 ALA A O 1
ATOM 2348 N N . LYS A 1 305 ? -13.030 -4.773 19.482 1.00 98.56 305 LYS A N 1
ATOM 2349 C CA . LYS A 1 305 ? -11.739 -5.061 18.843 1.00 98.56 305 LYS A CA 1
ATOM 2350 C C . LYS A 1 305 ? -11.168 -6.353 19.378 1.00 98.56 305 LYS A C 1
ATOM 2352 O O . LYS A 1 305 ? -10.879 -6.442 20.571 1.00 98.56 305 LYS A O 1
ATOM 2357 N N . LEU A 1 306 ? -10.984 -7.321 18.485 1.00 97.88 306 LEU A N 1
ATOM 2358 C CA . LEU A 1 306 ? -10.624 -8.694 18.816 1.00 97.88 306 LEU A CA 1
ATOM 2359 C C . LEU A 1 306 ? -9.119 -8.934 18.713 1.00 97.88 306 LEU A C 1
ATOM 2361 O O . LEU A 1 306 ? -8.432 -8.387 17.846 1.00 97.88 306 LEU A O 1
ATOM 2365 N N . THR A 1 307 ? -8.614 -9.799 19.583 1.00 96.31 307 THR A N 1
ATOM 2366 C CA . THR A 1 307 ? -7.211 -10.199 19.612 1.00 96.31 307 THR A CA 1
ATOM 2367 C C . THR A 1 307 ? -7.035 -11.422 18.715 1.00 96.31 307 THR A C 1
ATOM 2369 O O . THR A 1 307 ? -7.855 -12.338 18.781 1.00 96.31 307 THR A O 1
ATOM 2372 N N . PRO A 1 308 ? -5.987 -11.493 17.877 1.00 96.62 308 PRO A N 1
ATOM 2373 C CA . PRO A 1 308 ? -5.694 -12.712 17.128 1.00 96.62 308 PRO A CA 1
ATOM 2374 C C . PRO A 1 308 ? -5.071 -13.801 18.018 1.00 96.62 308 PRO A C 1
ATOM 2376 O O . PRO A 1 308 ? -4.895 -14.932 17.576 1.00 96.62 308 PRO A O 1
ATOM 2379 N N . ASN A 1 309 ? -4.737 -13.476 19.271 1.00 95.50 309 ASN A N 1
ATOM 2380 C CA . ASN A 1 309 ? -4.042 -14.345 20.222 1.00 95.50 309 ASN A CA 1
ATOM 2381 C C . ASN A 1 309 ? -5.021 -15.275 20.964 1.00 95.50 309 ASN A C 1
ATOM 2383 O O . ASN A 1 309 ? -5.021 -15.337 22.192 1.00 95.50 309 ASN A O 1
ATOM 2387 N N . VAL A 1 310 ? -5.890 -15.956 20.220 1.00 94.38 310 VAL A N 1
ATOM 2388 C CA . VAL A 1 310 ? -6.897 -16.903 20.723 1.00 94.38 310 VAL A CA 1
ATOM 2389 C C . VAL A 1 310 ? -6.931 -18.142 19.845 1.00 94.38 310 VAL A C 1
ATOM 2391 O O . VAL A 1 310 ? -6.660 -18.077 18.647 1.00 94.38 310 VAL A O 1
ATOM 2394 N N . THR A 1 311 ? -7.329 -19.273 20.423 1.00 94.44 311 THR A N 1
ATOM 2395 C CA . THR A 1 311 ? -7.493 -20.524 19.673 1.00 94.44 311 THR A CA 1
ATOM 2396 C C . THR A 1 311 ? -8.561 -20.390 18.587 1.00 94.44 311 THR A C 1
ATOM 2398 O O . THR A 1 311 ? -8.330 -20.764 17.436 1.00 94.44 311 THR A O 1
ATOM 2401 N N . ASN A 1 312 ? -9.718 -19.815 18.932 1.00 96.19 312 ASN A N 1
ATOM 2402 C CA . ASN A 1 312 ? -10.818 -19.612 18.000 1.00 96.19 312 ASN A CA 1
ATOM 2403 C C . ASN A 1 312 ? -11.416 -18.206 18.128 1.00 96.19 312 ASN A C 1
ATOM 2405 O O . ASN A 1 312 ? -12.236 -17.927 18.999 1.00 96.19 312 ASN A O 1
ATOM 2409 N N . ILE A 1 313 ? -11.031 -17.320 17.210 1.00 97.94 313 ILE A N 1
ATOM 2410 C CA . ILE A 1 313 ? -11.524 -15.938 17.189 1.00 97.94 313 ILE A CA 1
ATOM 2411 C C . ILE A 1 313 ? -13.021 -15.839 16.868 1.00 97.94 313 ILE A C 1
ATOM 2413 O O . ILE A 1 313 ? -13.666 -14.861 17.238 1.00 97.94 313 ILE A O 1
ATOM 2417 N N . VAL A 1 314 ? -13.595 -16.860 16.222 1.00 98.62 314 VAL A N 1
ATOM 2418 C CA . VAL A 1 314 ? -15.028 -16.900 15.906 1.00 98.62 314 VAL A CA 1
ATOM 2419 C C . VAL A 1 314 ? -15.867 -16.957 17.181 1.00 98.62 314 VAL A C 1
ATOM 2421 O O . VAL A 1 314 ? -16.906 -16.309 17.238 1.00 98.62 314 VAL A O 1
ATOM 2424 N N . ASP A 1 315 ? -15.419 -17.670 18.218 1.00 98.12 315 ASP A N 1
ATOM 2425 C CA . ASP A 1 315 ? -16.164 -17.774 19.481 1.00 98.12 315 ASP A CA 1
ATOM 2426 C C . ASP A 1 315 ? -16.216 -16.424 20.206 1.00 98.12 315 ASP A C 1
ATOM 2428 O O . ASP A 1 315 ? -17.249 -16.039 20.754 1.00 98.12 315 ASP A O 1
ATOM 2432 N N . ILE A 1 316 ? -15.125 -15.660 20.125 1.00 98.19 316 ILE A N 1
ATOM 2433 C CA . ILE A 1 316 ? -15.043 -14.294 20.645 1.00 98.19 316 ILE A CA 1
ATOM 2434 C C . ILE A 1 316 ? -15.956 -13.349 19.851 1.00 98.19 316 ILE A C 1
ATOM 2436 O O . ILE A 1 316 ? -16.698 -12.566 20.442 1.00 98.19 316 ILE A O 1
ATOM 2440 N N . ALA A 1 317 ? -15.947 -13.438 18.517 1.00 98.62 317 ALA A N 1
ATOM 2441 C CA . ALA A 1 317 ? -16.816 -12.626 17.667 1.00 98.62 317 ALA A CA 1
ATOM 2442 C C . ALA A 1 317 ? -18.306 -12.921 17.913 1.00 98.62 317 ALA A C 1
ATOM 2444 O O . ALA A 1 317 ? -19.106 -11.992 18.012 1.00 98.62 317 ALA A O 1
ATOM 2445 N N . LYS A 1 318 ? -18.674 -14.200 18.081 1.00 98.75 318 LYS A N 1
ATOM 2446 C CA . LYS A 1 318 ? -20.035 -14.614 18.456 1.00 98.75 318 LYS A CA 1
ATOM 2447 C C . LYS A 1 318 ? -20.433 -14.059 19.817 1.00 98.75 318 LYS A C 1
ATOM 2449 O O . LYS A 1 318 ? -21.518 -13.511 19.945 1.00 98.75 318 LYS A O 1
ATOM 2454 N N . ALA A 1 319 ? -19.546 -14.129 20.807 1.00 98.44 319 ALA A N 1
ATOM 2455 C CA . ALA A 1 319 ? -19.798 -13.545 22.119 1.00 98.44 319 ALA A CA 1
ATOM 2456 C C . ALA A 1 319 ? -20.008 -12.025 22.072 1.00 98.44 319 ALA A C 1
ATOM 2458 O O . ALA A 1 319 ? -20.903 -11.518 22.746 1.00 98.44 319 ALA A O 1
ATOM 2459 N N . ALA A 1 320 ? -19.223 -11.299 21.271 1.00 98.62 320 ALA A N 1
ATOM 2460 C CA . ALA A 1 320 ? -19.425 -9.866 21.064 1.00 98.62 320 ALA A CA 1
ATOM 2461 C C . ALA A 1 320 ? -20.791 -9.581 20.417 1.00 98.62 320 ALA A C 1
ATOM 2463 O O . ALA A 1 320 ? -21.538 -8.735 20.908 1.00 98.62 320 ALA A O 1
ATOM 2464 N N . HIS A 1 321 ? -21.147 -10.335 19.372 1.00 98.62 321 HIS A N 1
ATOM 2465 C CA . HIS A 1 321 ? -22.439 -10.228 18.693 1.00 98.62 321 HIS A CA 1
ATOM 2466 C C . HIS A 1 321 ? -23.621 -10.517 19.636 1.00 98.62 321 HIS A C 1
ATOM 2468 O O . HIS A 1 321 ? -24.533 -9.705 19.758 1.00 98.62 321 HIS A O 1
ATOM 2474 N N . GLU A 1 322 ? -23.573 -11.623 20.384 1.00 98.62 322 GLU A N 1
ATOM 2475 C CA . GLU A 1 322 ? -24.568 -11.987 21.407 1.00 98.62 322 GLU A CA 1
ATOM 2476 C C . GLU A 1 322 ? -24.657 -10.958 22.540 1.00 98.62 322 GLU A C 1
ATOM 2478 O O . GLU A 1 322 ? -25.696 -10.812 23.184 1.00 98.62 322 GLU A O 1
ATOM 2483 N N . GLY A 1 323 ? -23.557 -10.253 22.809 1.00 98.38 323 GLY A N 1
ATOM 2484 C CA . GLY A 1 323 ? -23.516 -9.166 23.772 1.00 98.38 323 GLY A CA 1
ATOM 2485 C C . GLY A 1 323 ? -24.115 -7.855 23.259 1.00 98.38 323 GLY A C 1
ATOM 2486 O O . GLY A 1 323 ? -24.261 -6.922 24.043 1.00 98.38 323 GLY A O 1
ATOM 2487 N N . GLY A 1 324 ? -24.490 -7.785 21.980 1.00 98.50 324 GLY A N 1
ATOM 2488 C CA . GLY A 1 324 ? -25.112 -6.619 21.361 1.00 98.50 324 GLY A CA 1
ATOM 2489 C C . GLY A 1 324 ? -24.138 -5.670 20.665 1.00 98.50 324 GLY A C 1
ATOM 2490 O O . GLY A 1 324 ? -24.521 -4.533 20.413 1.00 98.50 324 GLY A O 1
ATOM 2491 N N . ALA A 1 325 ? -22.903 -6.095 20.373 1.00 98.62 325 ALA A N 1
ATOM 2492 C CA . ALA A 1 325 ? -22.015 -5.316 19.511 1.00 98.62 325 ALA A CA 1
ATOM 2493 C C . ALA A 1 325 ? -22.581 -5.235 18.086 1.00 98.62 325 ALA A C 1
ATOM 2495 O O . ALA A 1 325 ? -23.058 -6.235 17.545 1.00 98.62 325 ALA A O 1
ATOM 2496 N N . ASP A 1 326 ? -22.468 -4.065 17.460 1.00 98.81 326 ASP A N 1
ATOM 2497 C CA . ASP A 1 326 ? -22.937 -3.817 16.090 1.00 98.81 326 ASP A CA 1
ATOM 2498 C C . ASP A 1 326 ? -21.977 -4.372 15.034 1.00 98.81 326 ASP A C 1
ATOM 2500 O O . ASP A 1 326 ? -22.324 -4.476 13.862 1.00 98.81 326 ASP A O 1
ATOM 2504 N N . GLY A 1 327 ? -20.767 -4.742 15.451 1.00 98.81 327 GLY A N 1
ATOM 2505 C CA . GLY A 1 327 ? -19.725 -5.324 14.618 1.00 98.81 327 GLY A CA 1
ATOM 2506 C C . GLY A 1 327 ? -18.470 -5.632 15.427 1.00 98.81 327 GLY A C 1
ATOM 2507 O O . GLY A 1 327 ? -18.430 -5.487 16.654 1.00 98.81 327 GLY A O 1
ATOM 2508 N N . VAL A 1 328 ? -17.409 -6.031 14.733 1.00 98.88 328 VAL A N 1
ATOM 2509 C CA . VAL A 1 328 ? -16.096 -6.293 15.338 1.00 98.88 328 VAL A CA 1
ATOM 2510 C C . VAL A 1 328 ? -14.965 -5.667 14.537 1.00 98.88 328 VAL A C 1
ATOM 2512 O O . VAL A 1 328 ? -15.008 -5.608 13.311 1.00 98.88 328 VAL A O 1
ATOM 2515 N N . THR A 1 329 ? -13.901 -5.269 15.232 1.00 98.94 329 THR A N 1
ATOM 2516 C CA . THR A 1 329 ? -12.625 -4.929 14.593 1.00 98.94 329 THR A CA 1
ATOM 2517 C C . THR A 1 329 ? -11.703 -6.148 14.631 1.00 98.94 329 THR A C 1
ATOM 2519 O O . THR A 1 329 ? -11.332 -6.614 15.712 1.00 98.94 329 THR A O 1
ATOM 2522 N N . ALA A 1 330 ? -11.299 -6.657 13.465 1.00 98.62 330 ALA A N 1
ATOM 2523 C CA . ALA A 1 330 ? -10.466 -7.850 13.312 1.00 98.62 330 ALA A CA 1
ATOM 2524 C C . ALA A 1 330 ? -9.175 -7.522 12.526 1.00 98.62 330 ALA A C 1
ATOM 2526 O O . ALA A 1 330 ? -9.235 -7.278 11.324 1.00 98.62 330 ALA A O 1
ATOM 2527 N N . THR A 1 331 ? -7.988 -7.498 13.141 1.00 98.25 331 THR A N 1
ATOM 2528 C CA . THR A 1 331 ? -7.667 -7.815 14.549 1.00 98.25 331 THR A CA 1
ATOM 2529 C C . THR A 1 331 ? -6.641 -6.858 15.156 1.00 98.25 331 THR A C 1
ATOM 2531 O O . THR A 1 331 ? -5.945 -6.122 14.469 1.00 98.25 331 THR A O 1
ATOM 2534 N N . ASN A 1 332 ? -6.465 -6.905 16.474 1.00 97.00 332 ASN A N 1
ATOM 2535 C CA . ASN A 1 332 ? -5.308 -6.284 17.114 1.00 97.00 332 ASN A CA 1
ATOM 2536 C C . ASN A 1 332 ? -3.989 -6.994 16.711 1.00 97.00 332 ASN A C 1
ATOM 2538 O O . ASN A 1 332 ? -3.964 -7.906 15.882 1.00 97.00 332 ASN A O 1
ATOM 2542 N N . THR A 1 333 ? -2.882 -6.554 17.296 1.00 97.94 333 THR A N 1
ATOM 2543 C CA . THR A 1 333 ? -1.531 -7.073 17.073 1.00 97.94 333 THR A CA 1
ATOM 2544 C C . THR A 1 333 ? -1.346 -8.524 17.534 1.00 97.94 333 THR A C 1
ATOM 2546 O O . THR A 1 333 ? -2.025 -9.012 18.441 1.00 97.94 333 THR A O 1
ATOM 2549 N N . VAL A 1 334 ? -0.396 -9.222 16.909 1.00 98.12 334 VAL A N 1
ATOM 2550 C CA . VAL A 1 334 ? -0.008 -10.595 17.276 1.00 98.12 334 VAL A CA 1
ATOM 2551 C C . VAL A 1 334 ? 1.067 -10.534 18.357 1.00 98.12 334 VAL A C 1
ATOM 2553 O O . VAL A 1 334 ? 2.054 -9.826 18.189 1.00 98.12 334 VAL A O 1
ATOM 2556 N N . SER A 1 335 ? 0.896 -11.250 19.464 1.00 96.81 335 SER A N 1
ATOM 2557 C CA . SER A 1 335 ? 1.870 -11.261 20.559 1.00 96.81 335 SER A CA 1
ATOM 2558 C C . SER A 1 335 ? 3.179 -11.920 20.119 1.00 96.81 335 SER A C 1
ATOM 2560 O O . SER A 1 335 ? 3.165 -12.967 19.469 1.00 96.81 335 SER A O 1
ATOM 2562 N N . GLY A 1 336 ? 4.318 -11.322 20.464 1.00 97.00 336 GLY A N 1
ATOM 2563 C CA . GLY A 1 336 ? 5.620 -11.876 20.117 1.00 97.00 336 GLY A CA 1
ATOM 2564 C C . GLY A 1 336 ? 6.811 -11.182 20.770 1.00 97.00 336 GLY A C 1
ATOM 2565 O O . GLY A 1 336 ? 6.683 -10.235 21.546 1.00 97.00 336 GLY A O 1
ATOM 2566 N N . LEU A 1 337 ? 7.998 -11.672 20.416 1.00 98.25 337 LEU A N 1
ATOM 2567 C CA . LEU A 1 337 ? 9.297 -11.097 20.750 1.00 98.25 337 LEU A CA 1
ATOM 2568 C C . LEU A 1 337 ? 10.082 -10.934 19.444 1.00 98.25 337 LEU A C 1
ATOM 2570 O O . LEU A 1 337 ? 10.310 -11.914 18.743 1.00 98.25 337 LEU A O 1
ATOM 2574 N N . MET A 1 338 ? 10.470 -9.705 19.093 1.00 98.31 338 MET A N 1
ATOM 2575 C CA . MET A 1 338 ? 10.985 -9.420 17.745 1.00 98.31 338 MET A CA 1
ATOM 2576 C C . MET A 1 338 ? 12.404 -9.953 17.519 1.00 98.31 338 MET A C 1
ATOM 2578 O O . MET A 1 338 ? 12.778 -10.314 16.404 1.00 98.31 338 MET A O 1
ATOM 2582 N N . GLY A 1 339 ? 13.216 -9.994 18.570 1.00 97.25 339 GLY A N 1
ATOM 2583 C CA . GLY A 1 339 ? 14.549 -10.566 18.492 1.00 97.25 339 GLY A CA 1
ATOM 2584 C C . GLY A 1 339 ? 15.413 -10.242 19.698 1.00 97.25 339 GLY A C 1
ATOM 2585 O O . GLY A 1 339 ? 15.122 -9.338 20.487 1.00 97.25 339 GLY A O 1
ATOM 2586 N N . LEU A 1 340 ? 16.500 -10.997 19.796 1.00 98.44 340 LEU A N 1
ATOM 2587 C CA . LEU A 1 340 ? 17.586 -10.791 20.742 1.00 98.44 340 LEU A CA 1
ATOM 2588 C C . LEU A 1 340 ? 18.854 -10.434 19.963 1.00 98.44 340 LEU A C 1
ATOM 2590 O O . LEU A 1 340 ? 19.033 -10.840 18.813 1.00 98.44 340 LEU A O 1
ATOM 2594 N N . LYS A 1 341 ? 19.742 -9.671 20.590 1.00 98.19 341 LYS A N 1
ATOM 2595 C CA . LYS A 1 341 ? 21.106 -9.452 20.110 1.00 98.19 341 LYS A CA 1
ATOM 2596 C C . LYS A 1 341 ? 21.967 -10.684 20.396 1.00 98.19 341 LYS A C 1
ATOM 2598 O O . LYS A 1 341 ? 21.576 -11.576 21.145 1.00 98.19 341 LYS A O 1
ATOM 2603 N N . ALA A 1 342 ? 23.175 -10.705 19.833 1.00 98.38 342 ALA A N 1
ATOM 2604 C CA . ALA A 1 342 ? 24.132 -11.793 20.038 1.00 98.38 342 ALA A CA 1
ATOM 2605 C C . ALA A 1 342 ? 24.563 -11.971 21.510 1.00 98.38 342 ALA A C 1
ATOM 2607 O O . ALA A 1 342 ? 24.925 -13.072 21.904 1.00 98.38 342 ALA A O 1
ATOM 2608 N N . ASP A 1 343 ? 24.490 -10.912 22.327 1.00 97.69 343 ASP A N 1
ATOM 2609 C CA . ASP A 1 343 ? 24.761 -10.957 23.773 1.00 97.69 343 ASP A CA 1
ATOM 2610 C C . ASP A 1 343 ? 23.560 -11.454 24.605 1.00 97.69 343 ASP A C 1
ATOM 2612 O O . ASP A 1 343 ? 23.617 -11.462 25.832 1.00 97.69 343 ASP A O 1
ATOM 2616 N N . GLY A 1 344 ? 22.457 -11.835 23.952 1.00 98.06 344 GLY A N 1
ATOM 2617 C CA . GLY A 1 344 ? 21.214 -12.265 24.590 1.00 98.06 344 GLY A CA 1
ATOM 2618 C C . GLY A 1 344 ? 20.290 -11.124 25.028 1.00 98.06 344 GLY A C 1
ATOM 2619 O O . GLY A 1 344 ? 19.161 -11.395 25.434 1.00 98.06 344 GLY A O 1
ATOM 2620 N N . SER A 1 345 ? 20.707 -9.856 24.925 1.00 98.31 345 SER A N 1
ATOM 2621 C CA . SER A 1 345 ? 19.844 -8.726 25.292 1.00 98.31 345 SER A CA 1
ATOM 2622 C C . SER A 1 345 ? 18.720 -8.501 24.265 1.00 98.31 345 SER A C 1
ATOM 2624 O O . SER A 1 345 ? 18.941 -8.650 23.060 1.00 98.31 345 SER A O 1
ATOM 2626 N N . PRO A 1 346 ? 17.497 -8.140 24.695 1.00 98.50 346 PRO A N 1
ATOM 2627 C CA . PRO A 1 346 ? 16.359 -7.979 23.794 1.00 98.50 346 PRO A CA 1
ATOM 2628 C C . PRO A 1 346 ? 16.375 -6.656 23.023 1.00 98.50 346 PRO A C 1
ATOM 2630 O O . PRO A 1 346 ? 17.049 -5.693 23.391 1.00 98.50 346 PRO A O 1
ATOM 2633 N N . TRP A 1 347 ? 15.564 -6.552 21.972 1.00 98.00 347 TRP A N 1
ATOM 2634 C CA . TRP A 1 347 ? 15.220 -5.259 21.378 1.00 98.00 347 TRP A CA 1
ATOM 2635 C C . TRP A 1 347 ? 13.703 -5.162 21.145 1.00 98.00 347 TRP A C 1
ATOM 2637 O O . TRP A 1 347 ? 13.175 -5.949 20.354 1.00 98.00 347 TRP A O 1
ATOM 2647 N N . PRO A 1 348 ? 12.985 -4.230 21.811 1.00 98.19 348 PRO A N 1
ATOM 2648 C CA . PRO A 1 348 ? 13.480 -3.120 22.642 1.00 98.19 348 PRO A CA 1
ATOM 2649 C C . PRO A 1 348 ? 14.076 -3.555 23.996 1.00 98.19 348 PRO A C 1
ATOM 2651 O O . PRO A 1 348 ? 13.632 -4.537 24.585 1.00 98.19 348 PRO A O 1
ATOM 2654 N N . SER A 1 349 ? 15.069 -2.794 24.475 1.00 98.25 349 SER A N 1
ATOM 2655 C CA . SER A 1 349 ? 15.722 -2.925 25.793 1.00 98.25 349 SER A CA 1
ATOM 2656 C C . SER A 1 349 ? 15.411 -1.691 26.644 1.00 98.25 349 SER A C 1
ATOM 2658 O O . SER A 1 349 ? 15.836 -0.596 26.279 1.00 98.25 349 SER A O 1
ATOM 2660 N N . VAL A 1 350 ? 14.711 -1.856 27.765 1.00 98.38 350 VAL A N 1
ATOM 2661 C CA . VAL A 1 350 ? 14.276 -0.777 28.668 1.00 98.38 350 VAL A CA 1
ATOM 2662 C C . VAL A 1 350 ? 15.120 -0.763 29.946 1.00 98.38 350 VAL A C 1
ATOM 2664 O O . VAL A 1 350 ? 15.324 -1.804 30.577 1.00 98.38 350 VAL A O 1
ATOM 2667 N N . GLY A 1 351 ? 15.567 0.430 30.352 1.00 97.69 351 GLY A N 1
ATOM 2668 C CA . GLY A 1 351 ? 16.341 0.651 31.579 1.00 97.69 351 GLY A CA 1
ATOM 2669 C C . GLY A 1 351 ? 17.779 0.116 31.530 1.00 97.69 351 GLY A C 1
ATOM 2670 O O . GLY A 1 351 ? 18.227 -0.437 30.525 1.00 97.69 351 GLY A O 1
ATOM 2671 N N . THR A 1 352 ? 18.510 0.279 32.637 1.00 96.88 352 THR A N 1
ATOM 2672 C CA . THR A 1 352 ? 19.902 -0.194 32.797 1.00 96.88 352 THR A CA 1
ATOM 2673 C C . THR A 1 352 ? 20.023 -1.705 32.636 1.00 96.88 352 THR A C 1
ATOM 2675 O O . THR A 1 352 ? 20.975 -2.194 32.033 1.00 96.88 352 THR A O 1
ATOM 2678 N N . ASP A 1 353 ? 19.007 -2.426 33.104 1.00 96.88 353 ASP A N 1
ATOM 2679 C CA . ASP A 1 353 ? 18.957 -3.888 33.104 1.00 96.88 353 ASP A CA 1
ATOM 2680 C C . ASP A 1 353 ? 18.539 -4.466 31.742 1.00 96.88 353 ASP A C 1
ATOM 2682 O O . ASP A 1 353 ? 18.402 -5.680 31.603 1.00 96.88 353 ASP A O 1
ATOM 2686 N N . LYS A 1 354 ? 18.315 -3.608 30.731 1.00 97.69 354 LYS A N 1
ATOM 2687 C CA . LYS A 1 354 ? 17.948 -3.988 29.356 1.00 97.69 354 LYS A CA 1
ATOM 2688 C C . LYS A 1 354 ? 16.745 -4.941 29.296 1.00 97.69 354 LYS A C 1
ATOM 2690 O O . LYS A 1 354 ? 16.729 -5.898 28.524 1.00 97.69 354 LYS A O 1
ATOM 2695 N N . ARG A 1 355 ? 15.724 -4.699 30.120 1.00 98.00 355 ARG A N 1
ATOM 2696 C CA . ARG A 1 355 ? 14.549 -5.578 30.209 1.00 98.00 355 ARG A CA 1
ATOM 2697 C C . ARG A 1 355 ? 13.609 -5.376 29.025 1.00 98.00 355 ARG A C 1
ATOM 2699 O O . ARG A 1 355 ? 13.603 -4.330 28.384 1.00 98.00 355 ARG A O 1
ATOM 2706 N N . THR A 1 356 ? 12.775 -6.374 28.762 1.00 98.19 356 THR A N 1
ATOM 2707 C CA . THR A 1 356 ? 11.670 -6.271 27.807 1.00 98.19 356 THR A CA 1
ATOM 2708 C C . THR A 1 356 ? 10.467 -7.064 28.308 1.00 98.19 356 THR A C 1
ATOM 2710 O O . THR A 1 356 ? 10.570 -7.799 29.291 1.00 98.19 356 THR A O 1
ATOM 2713 N N . THR A 1 357 ? 9.341 -6.920 27.621 1.00 96.69 357 THR A N 1
ATOM 2714 C CA . THR A 1 357 ? 8.170 -7.793 27.747 1.00 96.69 357 THR A CA 1
ATOM 2715 C C . THR A 1 357 ? 7.707 -8.198 26.347 1.00 96.69 357 THR A C 1
ATOM 2717 O O . THR A 1 357 ? 8.181 -7.637 25.355 1.00 96.69 357 THR A O 1
ATOM 2720 N N . TYR A 1 358 ? 6.811 -9.178 26.243 1.00 96.31 358 TYR A N 1
ATOM 2721 C CA . TYR A 1 358 ? 6.198 -9.509 24.958 1.00 96.31 358 TYR A CA 1
ATOM 2722 C C . TYR A 1 358 ? 5.433 -8.299 24.423 1.00 96.31 358 TYR A C 1
ATOM 2724 O O . TYR A 1 358 ? 4.742 -7.613 25.172 1.00 96.31 358 TYR A O 1
ATOM 2732 N N . GLY A 1 359 ? 5.587 -8.027 23.131 1.00 96.50 359 GLY A N 1
ATOM 2733 C CA . GLY A 1 359 ? 4.948 -6.900 22.465 1.00 96.50 359 GLY A CA 1
ATOM 2734 C C . GLY A 1 359 ? 3.997 -7.339 21.364 1.00 96.50 359 GLY A C 1
ATOM 2735 O O . GLY A 1 359 ? 3.922 -8.511 20.999 1.00 96.50 359 GLY A O 1
ATOM 2736 N N . GLY A 1 360 ? 3.289 -6.367 20.803 1.00 97.81 360 GLY A N 1
ATOM 2737 C CA . GLY A 1 360 ? 2.397 -6.553 19.670 1.00 97.81 360 GLY A CA 1
ATOM 2738 C C . GLY A 1 360 ? 3.105 -6.361 18.330 1.00 97.81 360 GLY A C 1
ATOM 2739 O O . GLY A 1 360 ? 3.557 -5.255 18.019 1.00 97.81 360 GLY A O 1
ATOM 2740 N N . VAL A 1 361 ? 3.147 -7.412 17.512 1.00 98.75 361 VAL A N 1
ATOM 2741 C CA . VAL A 1 361 ? 3.585 -7.389 16.112 1.00 98.75 361 VAL A CA 1
ATOM 2742 C C . VAL A 1 361 ? 2.463 -6.847 15.222 1.00 98.75 361 VAL A C 1
ATOM 2744 O O . VAL A 1 361 ? 1.321 -7.308 15.289 1.00 98.75 361 VAL A O 1
ATOM 2747 N N . SER A 1 362 ? 2.797 -5.871 14.381 1.00 98.69 362 SER A N 1
ATOM 2748 C CA . SER A 1 362 ? 1.915 -5.237 13.393 1.00 98.69 362 SER A CA 1
ATOM 2749 C C . SER A 1 362 ? 2.535 -5.266 11.987 1.00 98.69 362 SER A C 1
ATOM 2751 O O . SER A 1 362 ? 3.672 -5.699 11.814 1.00 98.69 362 SER A O 1
ATOM 2753 N N . GLY A 1 363 ? 1.808 -4.793 10.971 1.00 98.44 363 GLY A N 1
ATOM 2754 C CA . GLY A 1 363 ? 2.290 -4.691 9.587 1.00 98.44 363 GLY A CA 1
ATOM 2755 C C . GLY A 1 363 ? 2.021 -5.927 8.729 1.00 98.44 363 GLY A C 1
ATOM 2756 O O . GLY A 1 363 ? 1.240 -6.803 9.097 1.00 98.44 363 GLY A O 1
ATOM 2757 N N . ASN A 1 364 ? 2.640 -5.980 7.551 1.00 97.19 364 ASN A N 1
ATOM 2758 C CA . ASN A 1 364 ? 2.362 -6.999 6.532 1.00 97.19 364 ASN A CA 1
ATOM 2759 C C . ASN A 1 364 ? 2.633 -8.428 7.000 1.00 97.19 364 ASN A C 1
ATOM 2761 O O . ASN A 1 364 ? 1.925 -9.341 6.581 1.00 97.19 364 ASN A O 1
ATOM 2765 N N . ALA A 1 365 ? 3.583 -8.625 7.917 1.00 98.56 365 ALA A N 1
ATOM 2766 C CA . ALA A 1 365 ? 3.879 -9.941 8.477 1.00 98.56 365 ALA A CA 1
ATOM 2767 C C . ALA A 1 365 ? 2.662 -10.605 9.145 1.00 98.56 365 ALA A C 1
ATOM 2769 O O . ALA A 1 365 ? 2.589 -11.830 9.186 1.00 98.56 365 ALA A O 1
ATOM 2770 N N . ILE A 1 366 ? 1.695 -9.820 9.641 1.00 98.75 366 ILE A N 1
ATOM 2771 C CA . ILE A 1 366 ? 0.477 -10.353 10.269 1.00 98.75 366 ILE A CA 1
ATOM 2772 C C . ILE A 1 366 ? -0.740 -10.360 9.333 1.00 98.75 366 ILE A C 1
ATOM 2774 O O . ILE A 1 366 ? -1.794 -10.860 9.726 1.00 98.75 366 ILE A O 1
ATOM 2778 N N . ARG A 1 367 ? -0.620 -9.860 8.091 1.00 98.88 367 ARG A N 1
ATOM 2779 C CA . ARG A 1 367 ? -1.733 -9.822 7.123 1.00 98.88 367 ARG A CA 1
ATOM 2780 C C . ARG A 1 367 ? -2.381 -11.197 6.910 1.00 98.88 367 ARG A C 1
ATOM 2782 O O . ARG A 1 367 ? -3.608 -11.255 6.954 1.00 98.88 367 ARG A O 1
ATOM 2789 N N . PRO A 1 368 ? -1.636 -12.314 6.758 1.00 98.88 368 PRO A N 1
ATOM 2790 C CA . PRO A 1 368 ? -2.259 -13.632 6.600 1.00 98.88 368 PRO A CA 1
ATOM 2791 C C . PRO A 1 368 ? -3.122 -14.047 7.803 1.00 98.88 368 PRO A C 1
ATOM 2793 O O . PRO A 1 368 ? -4.168 -14.673 7.634 1.00 98.88 368 PRO A O 1
ATOM 2796 N N . ILE A 1 369 ? -2.721 -13.662 9.020 1.00 98.88 369 ILE A N 1
ATOM 2797 C CA . ILE A 1 369 ? -3.468 -13.942 10.256 1.00 98.88 369 ILE A CA 1
ATOM 2798 C C . ILE A 1 369 ? -4.759 -13.114 10.285 1.00 98.88 369 ILE A C 1
ATOM 2800 O O . ILE A 1 369 ? -5.830 -13.653 10.570 1.00 98.88 369 ILE A O 1
ATOM 2804 N N . ALA A 1 370 ? -4.674 -11.831 9.928 1.00 98.88 370 ALA A N 1
ATOM 2805 C CA . ALA A 1 370 ? -5.827 -10.939 9.860 1.00 98.88 370 ALA A CA 1
ATOM 2806 C C . ALA A 1 370 ? -6.824 -11.350 8.758 1.00 98.88 370 ALA A C 1
ATOM 2808 O O . ALA A 1 370 ? -8.023 -11.416 9.021 1.00 98.88 370 ALA A O 1
ATOM 2809 N N . LEU A 1 371 ? -6.359 -11.714 7.554 1.00 98.88 371 LEU A N 1
ATOM 2810 C CA . LEU A 1 371 ? -7.220 -12.222 6.473 1.00 98.88 371 LEU A CA 1
ATOM 2811 C C . LEU A 1 371 ? -7.959 -13.501 6.888 1.00 98.88 371 LEU A C 1
ATOM 2813 O O . LEU A 1 371 ? -9.158 -13.639 6.627 1.00 98.88 371 LEU A O 1
ATOM 2817 N N . ARG A 1 372 ? -7.273 -14.422 7.583 1.00 98.81 372 ARG A N 1
ATOM 2818 C CA . ARG A 1 372 ? -7.911 -15.613 8.162 1.00 98.81 372 ARG A CA 1
ATOM 2819 C C . ARG A 1 372 ? -8.990 -15.227 9.170 1.00 98.81 372 ARG A C 1
ATOM 2821 O O . ARG A 1 372 ? -10.075 -15.792 9.123 1.00 98.81 372 ARG A O 1
ATOM 2828 N N . ALA A 1 373 ? -8.701 -14.303 10.083 1.00 98.88 373 ALA A N 1
ATOM 2829 C CA . ALA A 1 373 ? -9.660 -13.870 11.094 1.00 98.88 373 ALA A CA 1
ATOM 2830 C C . ALA A 1 373 ? -10.914 -13.246 10.464 1.00 98.88 373 ALA A C 1
ATOM 2832 O O . ALA A 1 373 ? -12.023 -13.682 10.763 1.00 98.88 373 ALA A O 1
ATOM 2833 N N . VAL A 1 374 ? -10.734 -12.288 9.550 1.00 98.94 374 VAL A N 1
ATOM 2834 C CA . VAL A 1 374 ? -11.832 -11.603 8.852 1.00 98.94 374 VAL A CA 1
ATOM 2835 C C . VAL A 1 374 ? -12.695 -12.602 8.083 1.00 98.94 374 VAL A C 1
ATOM 2837 O O . VAL A 1 374 ? -13.902 -12.656 8.304 1.00 98.94 374 VAL A O 1
ATOM 2840 N N . SER A 1 375 ? -12.086 -13.452 7.251 1.00 98.81 375 SER A N 1
ATOM 2841 C CA . SER A 1 375 ? -12.838 -14.433 6.456 1.00 98.81 375 SER A CA 1
ATOM 2842 C C . SER A 1 375 ? -13.532 -15.498 7.308 1.00 98.81 375 SER A C 1
ATOM 2844 O O . SER A 1 375 ? -14.665 -15.875 7.012 1.00 98.81 375 SER A O 1
ATOM 2846 N N . ALA A 1 376 ? -12.903 -15.966 8.391 1.00 98.75 376 ALA A N 1
ATOM 2847 C CA . ALA A 1 376 ? -13.518 -16.929 9.302 1.00 98.75 376 ALA A CA 1
ATOM 2848 C C . ALA A 1 376 ? -14.734 -16.335 10.029 1.00 98.75 376 ALA A C 1
ATOM 2850 O O . ALA A 1 376 ? -15.769 -16.997 10.113 1.00 98.75 376 ALA A O 1
ATOM 2851 N N . ILE A 1 377 ? -14.635 -15.091 10.512 1.00 98.88 377 ILE A N 1
ATOM 2852 C CA . ILE A 1 377 ? -15.752 -14.388 11.159 1.00 98.88 377 ILE A CA 1
ATOM 2853 C C . ILE A 1 377 ? -16.874 -14.146 10.146 1.00 98.88 377 ILE A C 1
ATOM 2855 O O . ILE A 1 377 ? -18.014 -14.511 10.419 1.00 98.88 377 ILE A O 1
ATOM 2859 N N . ALA A 1 378 ? -16.552 -13.625 8.959 1.00 98.81 378 ALA A N 1
ATOM 2860 C CA . ALA A 1 378 ? -17.539 -13.328 7.922 1.00 98.81 378 ALA A CA 1
ATOM 2861 C C . ALA A 1 378 ? -18.296 -14.579 7.444 1.00 98.81 378 ALA A C 1
ATOM 2863 O O . ALA A 1 378 ? -19.493 -14.514 7.171 1.00 98.81 378 ALA A O 1
ATOM 2864 N N . LYS A 1 379 ? -17.627 -15.741 7.378 1.00 98.31 379 LYS A N 1
ATOM 2865 C CA . LYS A 1 379 ? -18.288 -17.025 7.090 1.00 98.31 379 LYS A CA 1
ATOM 2866 C C . LYS A 1 379 ? -19.170 -17.510 8.237 1.00 98.31 379 LYS A C 1
ATOM 2868 O O . LYS A 1 379 ? -20.214 -18.102 7.984 1.00 98.31 379 LYS A O 1
ATOM 2873 N N . ALA A 1 380 ? -18.724 -17.336 9.479 1.00 98.50 380 ALA A N 1
ATOM 2874 C CA . ALA A 1 380 ? -19.417 -17.864 10.648 1.00 98.50 380 ALA A CA 1
ATOM 2875 C C . ALA A 1 380 ? -20.617 -17.013 11.083 1.00 98.50 380 ALA A C 1
ATOM 2877 O O . ALA A 1 380 ? -21.548 -17.555 11.676 1.00 98.50 380 ALA A O 1
ATOM 2878 N N . ILE A 1 381 ? -20.589 -15.706 10.808 1.00 98.31 381 ILE A N 1
ATOM 2879 C CA . ILE A 1 381 ? -21.656 -14.754 11.134 1.00 98.31 381 ILE A CA 1
ATOM 2880 C C . ILE A 1 381 ? -21.932 -13.877 9.893 1.00 98.31 381 ILE A C 1
ATOM 2882 O O . ILE A 1 381 ? -21.486 -12.730 9.828 1.00 98.31 381 ILE A O 1
ATOM 2886 N N . PRO A 1 382 ? -22.615 -14.411 8.861 1.00 98.06 382 PRO A N 1
ATOM 2887 C CA . PRO A 1 382 ? -22.847 -13.684 7.614 1.00 98.06 382 PRO A CA 1
ATOM 2888 C C . PRO A 1 382 ? -23.566 -12.350 7.836 1.00 98.06 382 PRO A C 1
ATOM 2890 O O . PRO A 1 382 ? -24.576 -12.288 8.532 1.00 98.06 382 PRO A O 1
ATOM 2893 N N . GLY A 1 383 ? -23.048 -11.285 7.224 1.00 96.69 383 GLY A N 1
ATOM 2894 C CA . GLY A 1 383 ? -23.601 -9.934 7.345 1.00 96.69 383 GLY A CA 1
ATOM 2895 C C . GLY A 1 383 ? -23.217 -9.193 8.628 1.00 96.69 383 GLY A C 1
ATOM 2896 O O . GLY A 1 383 ? -23.539 -8.014 8.739 1.00 96.69 383 GLY A O 1
ATOM 2897 N N . PHE A 1 384 ? -22.509 -9.830 9.569 1.00 98.62 384 PHE A N 1
ATOM 2898 C CA . PHE A 1 384 ? -22.005 -9.140 10.753 1.00 98.62 384 PHE A CA 1
ATOM 2899 C C . PHE A 1 384 ? -20.881 -8.164 10.363 1.00 98.62 384 PHE A C 1
ATOM 2901 O O . PHE A 1 384 ? -19.900 -8.598 9.754 1.00 98.62 384 PHE A O 1
ATOM 2908 N N . PRO A 1 385 ? -21.003 -6.864 10.678 1.00 98.81 385 PRO A N 1
ATOM 2909 C CA . PRO A 1 385 ? -20.033 -5.851 10.273 1.00 98.81 385 PRO A CA 1
ATOM 2910 C C . PRO A 1 385 ? -18.620 -6.099 10.807 1.00 98.81 385 PRO A C 1
ATOM 2912 O O . PRO A 1 385 ? -18.415 -6.368 11.994 1.00 98.81 385 PRO A O 1
ATOM 2915 N N . ILE A 1 386 ? -17.627 -5.980 9.920 1.00 98.94 386 ILE A N 1
ATOM 2916 C CA . ILE A 1 386 ? -16.211 -6.174 10.247 1.00 98.94 386 ILE A CA 1
ATOM 2917 C C . ILE A 1 386 ? -15.397 -4.962 9.790 1.00 98.94 386 ILE A C 1
ATOM 2919 O O . ILE A 1 386 ? -15.369 -4.623 8.602 1.00 98.94 386 ILE A O 1
ATOM 2923 N N . LEU A 1 387 ? -14.667 -4.365 10.732 1.00 98.94 387 LEU A N 1
ATOM 2924 C CA . LEU A 1 387 ? -13.595 -3.413 10.472 1.00 98.94 387 LEU A CA 1
ATOM 2925 C C . LEU A 1 387 ? -12.277 -4.193 10.409 1.00 98.94 387 LEU A C 1
ATOM 2927 O O . LEU A 1 387 ? -11.818 -4.735 11.416 1.00 98.94 387 LEU A O 1
ATOM 2931 N N . ALA A 1 388 ? -11.661 -4.288 9.234 1.00 98.94 388 ALA A N 1
ATOM 2932 C CA . ALA A 1 388 ? -10.405 -5.015 9.083 1.00 98.94 388 ALA A CA 1
ATOM 2933 C C . ALA A 1 388 ? -9.212 -4.186 9.550 1.00 98.94 388 ALA A C 1
ATOM 2935 O O . ALA A 1 388 ? -9.133 -2.987 9.296 1.00 98.94 388 ALA A O 1
ATOM 2936 N N . THR A 1 389 ? -8.234 -4.837 10.170 1.00 98.88 389 THR A N 1
ATOM 2937 C CA . THR A 1 389 ? -6.923 -4.247 10.443 1.00 98.88 389 THR A CA 1
ATOM 2938 C C . THR A 1 389 ? -5.861 -5.335 10.592 1.00 98.88 389 THR A C 1
ATOM 2940 O O . THR A 1 389 ? -6.113 -6.409 11.136 1.00 98.88 389 THR A O 1
ATOM 2943 N N . GLY A 1 390 ? -4.668 -5.068 10.057 1.00 98.38 390 GLY A N 1
ATOM 2944 C CA . GLY A 1 390 ? -3.553 -6.015 10.039 1.00 98.38 390 GLY A CA 1
ATOM 2945 C C . GLY A 1 390 ? -2.859 -6.052 8.683 1.00 98.38 390 GLY A C 1
ATOM 2946 O O . GLY A 1 390 ? -3.215 -6.837 7.812 1.00 98.38 390 GLY A O 1
ATOM 2947 N N . GLY A 1 391 ? -1.852 -5.194 8.510 1.00 98.62 391 GLY A N 1
ATOM 2948 C CA . GLY A 1 391 ? -1.016 -5.185 7.306 1.00 98.62 391 GLY A CA 1
ATOM 2949 C C . GLY A 1 391 ? -1.715 -4.693 6.040 1.00 98.62 391 GLY A C 1
ATOM 2950 O O . GLY A 1 391 ? -1.374 -5.160 4.965 1.00 98.62 391 GLY A O 1
ATOM 2951 N N . ILE A 1 392 ? -2.696 -3.796 6.147 1.00 98.88 392 ILE A N 1
ATOM 2952 C CA . ILE A 1 392 ? -3.253 -3.080 4.990 1.00 98.88 392 ILE A CA 1
ATOM 2953 C C . ILE A 1 392 ? -2.287 -1.947 4.646 1.00 98.88 392 ILE A C 1
ATOM 2955 O O . ILE A 1 392 ? -1.988 -1.124 5.515 1.00 98.88 392 ILE A O 1
ATOM 2959 N N . ASP A 1 393 ? -1.783 -1.935 3.416 1.00 98.69 393 ASP A N 1
ATOM 2960 C CA . ASP A 1 393 ? -0.765 -0.985 2.953 1.00 98.69 393 ASP A CA 1
ATOM 2961 C C . ASP A 1 393 ? -0.979 -0.468 1.524 1.00 98.69 393 ASP A C 1
ATOM 2963 O O . ASP A 1 393 ? -0.136 0.272 1.025 1.00 98.69 393 ASP A O 1
ATOM 2967 N N . SER A 1 394 ? -2.084 -0.844 0.877 1.00 98.94 394 SER A N 1
ATOM 2968 C CA . SER A 1 394 ? -2.411 -0.472 -0.500 1.00 98.94 394 SER A CA 1
ATOM 2969 C C . SER A 1 394 ? -3.908 -0.628 -0.773 1.00 98.94 394 SER A C 1
ATOM 2971 O O . SER A 1 394 ? -4.627 -1.307 -0.030 1.00 98.94 394 SER A O 1
ATOM 2973 N N . ALA A 1 395 ? -4.381 -0.067 -1.887 1.00 98.94 395 ALA A N 1
ATOM 2974 C CA . ALA A 1 395 ? -5.732 -0.325 -2.381 1.00 98.94 395 ALA A CA 1
ATOM 2975 C C . ALA A 1 395 ? -5.988 -1.815 -2.672 1.00 98.94 395 ALA A C 1
ATOM 2977 O O . ALA A 1 395 ? -7.073 -2.327 -2.399 1.00 98.94 395 ALA A O 1
ATOM 2978 N N . GLU A 1 396 ? -4.988 -2.521 -3.204 1.00 98.88 396 GLU A N 1
ATOM 2979 C CA . GLU A 1 396 ? -5.086 -3.946 -3.522 1.00 98.88 396 GLU A CA 1
ATOM 2980 C C . GLU A 1 396 ? -5.241 -4.791 -2.255 1.00 98.88 396 GLU A C 1
ATOM 2982 O O . GLU A 1 396 ? -6.169 -5.596 -2.156 1.00 98.88 396 GLU A O 1
ATOM 2987 N N . SER A 1 397 ? -4.381 -4.579 -1.253 1.00 98.88 397 SER A N 1
ATOM 2988 C CA . SER A 1 397 ? -4.500 -5.280 0.027 1.00 98.88 397 SER A CA 1
ATOM 2989 C C . SER A 1 397 ? -5.800 -4.908 0.745 1.00 98.88 397 SER A C 1
ATOM 2991 O O . SER A 1 397 ? -6.455 -5.784 1.309 1.00 98.88 397 SER A O 1
ATOM 2993 N N . GLY A 1 398 ? -6.248 -3.653 0.649 1.00 98.88 398 GLY A N 1
ATOM 2994 C CA . GLY A 1 398 ? -7.569 -3.230 1.113 1.00 98.88 398 GLY A CA 1
ATOM 2995 C C . GLY A 1 398 ? -8.713 -3.996 0.441 1.00 98.88 398 GLY A C 1
ATOM 2996 O O . GLY A 1 398 ? -9.594 -4.526 1.121 1.00 98.88 398 GLY A O 1
ATOM 2997 N N . LEU A 1 399 ? -8.669 -4.143 -0.886 1.00 98.94 399 LEU A N 1
ATOM 2998 C CA . LEU A 1 399 ? -9.659 -4.901 -1.649 1.00 98.94 399 LEU A CA 1
ATOM 2999 C C . LEU A 1 399 ? -9.676 -6.391 -1.269 1.00 98.94 399 LEU A C 1
ATOM 3001 O O . LEU A 1 399 ? -10.748 -6.997 -1.261 1.00 98.94 399 LEU A O 1
ATOM 3005 N N . GLN A 1 400 ? -8.534 -6.984 -0.897 1.00 98.94 400 GLN A N 1
ATOM 3006 C CA . GLN A 1 400 ? -8.497 -8.354 -0.365 1.00 98.94 400 GLN A CA 1
ATOM 3007 C C . GLN A 1 400 ? -9.339 -8.485 0.911 1.00 98.94 400 GLN A C 1
ATOM 3009 O O . GLN A 1 400 ? -10.105 -9.438 1.040 1.00 98.94 400 GLN A O 1
ATOM 3014 N N . PHE A 1 401 ? -9.253 -7.519 1.831 1.00 98.94 401 PHE A N 1
ATOM 3015 C CA . PHE A 1 401 ? -10.059 -7.525 3.055 1.00 98.94 401 PHE A CA 1
ATOM 3016 C C . PHE A 1 401 ? -11.546 -7.280 2.793 1.00 98.94 401 PHE A C 1
ATOM 3018 O O . PHE A 1 401 ? -12.377 -7.941 3.419 1.00 98.94 401 PHE A O 1
ATOM 3025 N N . LEU A 1 402 ? -11.890 -6.411 1.836 1.00 98.94 402 LEU A N 1
ATOM 3026 C CA . LEU A 1 402 ? -13.277 -6.252 1.385 1.00 98.94 402 LEU A CA 1
ATOM 3027 C C . LEU A 1 402 ? -13.817 -7.584 0.844 1.00 98.94 402 LEU A C 1
ATOM 3029 O O . LEU A 1 402 ? -14.820 -8.101 1.336 1.00 98.94 402 LEU A O 1
ATOM 3033 N N . HIS A 1 403 ? -13.097 -8.222 -0.084 1.00 98.88 403 HIS A N 1
ATOM 3034 C CA . HIS A 1 403 ? -13.462 -9.543 -0.603 1.00 98.88 403 HIS A CA 1
ATOM 3035 C C . HIS A 1 403 ? -13.528 -10.626 0.489 1.00 98.88 403 HIS A C 1
ATOM 3037 O O . HIS A 1 403 ? -14.318 -11.562 0.354 1.00 98.88 403 HIS A O 1
ATOM 3043 N N . ALA A 1 404 ? -12.731 -10.513 1.556 1.00 98.81 404 ALA A N 1
ATOM 3044 C CA . ALA A 1 404 ? -12.758 -11.414 2.708 1.00 98.81 404 ALA A CA 1
ATOM 3045 C C . ALA A 1 404 ? -13.943 -11.164 3.660 1.00 98.81 404 ALA A C 1
ATOM 3047 O O . ALA A 1 404 ? -14.191 -11.998 4.525 1.00 98.81 404 ALA A O 1
ATOM 3048 N N . GLY A 1 405 ? -14.687 -10.065 3.500 1.00 98.69 405 GLY A N 1
ATOM 3049 C CA . GLY A 1 405 ? -15.917 -9.777 4.248 1.00 98.69 405 GLY A CA 1
ATOM 3050 C C . GLY A 1 405 ? -15.876 -8.534 5.137 1.00 98.69 405 GLY A C 1
ATOM 3051 O O . GLY A 1 405 ? -16.862 -8.257 5.812 1.00 98.69 405 GLY A O 1
ATOM 3052 N N . ALA A 1 406 ? -14.780 -7.773 5.144 1.00 98.88 406 ALA A N 1
ATOM 3053 C CA . ALA A 1 406 ? -14.741 -6.483 5.827 1.00 98.88 406 ALA A CA 1
ATOM 3054 C C . ALA A 1 406 ? -15.512 -5.404 5.059 1.00 98.88 406 ALA A C 1
ATOM 3056 O O . ALA A 1 406 ? -15.634 -5.468 3.838 1.00 98.88 406 ALA A O 1
ATOM 3057 N N . SER A 1 407 ? -16.010 -4.398 5.777 1.00 98.81 407 SER A N 1
ATOM 3058 C CA . SER A 1 407 ? -16.676 -3.227 5.182 1.00 98.81 407 SER A CA 1
ATOM 3059 C C . SER A 1 407 ? -15.777 -1.991 5.163 1.00 98.81 407 SER A C 1
ATOM 3061 O O . SER A 1 407 ? -15.832 -1.208 4.220 1.00 98.81 407 SER A O 1
ATOM 3063 N N . VAL A 1 408 ? -14.921 -1.833 6.178 1.00 98.94 408 VAL A N 1
ATOM 3064 C CA . VAL A 1 408 ? -13.958 -0.726 6.296 1.00 98.94 408 VAL A CA 1
ATOM 3065 C C . VAL A 1 408 ? -12.594 -1.233 6.773 1.00 98.94 408 VAL A C 1
ATOM 3067 O O . VAL A 1 408 ? -12.470 -2.348 7.287 1.00 98.94 408 VAL A O 1
ATOM 3070 N N . LEU A 1 409 ? -11.558 -0.420 6.578 1.00 98.94 409 LEU A N 1
ATOM 3071 C CA . LEU A 1 409 ? -10.150 -0.807 6.561 1.00 98.94 409 LEU A CA 1
ATOM 3072 C C . LEU A 1 409 ? -9.333 0.146 7.450 1.00 98.94 409 LEU A C 1
ATOM 3074 O O . LEU A 1 409 ? -9.103 1.296 7.078 1.00 98.94 409 LEU A O 1
ATOM 3078 N N . GLN A 1 410 ? -8.880 -0.311 8.623 1.00 98.94 410 GLN A N 1
ATOM 3079 C CA . GLN A 1 410 ? -8.022 0.485 9.508 1.00 98.94 410 GLN A CA 1
ATOM 3080 C C . GLN A 1 410 ? -6.529 0.259 9.225 1.00 98.94 410 GLN A C 1
ATOM 3082 O O . GLN A 1 410 ? -6.041 -0.878 9.205 1.00 98.94 410 GLN A O 1
ATOM 3087 N N . VAL A 1 411 ? -5.777 1.354 9.127 1.00 98.94 411 VAL A N 1
ATOM 3088 C CA . VAL A 1 411 ? -4.355 1.386 8.769 1.00 98.94 411 VAL A CA 1
ATOM 3089 C C . VAL A 1 411 ? -3.520 1.957 9.919 1.00 98.94 411 VAL A C 1
ATOM 3091 O O . VAL A 1 411 ? -3.907 2.918 10.580 1.00 98.94 411 VAL A O 1
ATOM 3094 N N . CYS A 1 412 ? -2.352 1.357 10.163 1.00 98.81 412 CYS A N 1
ATOM 3095 C CA . CYS A 1 412 ? -1.358 1.851 11.125 1.00 98.81 412 CYS A CA 1
ATOM 3096 C C . CYS A 1 412 ? 0.055 1.771 10.546 1.00 98.81 412 CYS A C 1
ATOM 3098 O O . CYS A 1 412 ? 0.671 2.788 10.250 1.00 98.81 412 CYS A O 1
ATOM 3100 N N . SER A 1 413 ? 0.575 0.554 10.375 1.00 98.81 413 SER A N 1
ATOM 3101 C CA . SER A 1 413 ? 1.990 0.324 10.063 1.00 98.81 413 SER A CA 1
ATOM 3102 C C . SER A 1 413 ? 2.419 0.901 8.714 1.00 98.81 413 SER A C 1
ATOM 3104 O O . SER A 1 413 ? 3.571 1.294 8.577 1.00 98.81 413 SER A O 1
ATOM 3106 N N . ALA A 1 414 ? 1.514 0.988 7.733 1.00 98.81 414 ALA A N 1
ATOM 3107 C CA . ALA A 1 414 ? 1.811 1.626 6.452 1.00 98.81 414 ALA A CA 1
ATOM 3108 C C . ALA A 1 414 ? 2.077 3.132 6.613 1.00 98.81 414 ALA A C 1
ATOM 3110 O O . ALA A 1 414 ? 3.043 3.644 6.064 1.00 98.81 414 ALA A O 1
ATOM 3111 N N . ILE A 1 415 ? 1.313 3.809 7.475 1.00 98.81 415 ILE A N 1
ATOM 3112 C CA . ILE A 1 415 ? 1.545 5.218 7.820 1.00 98.81 415 ILE A CA 1
ATOM 3113 C C . ILE A 1 415 ? 2.828 5.368 8.641 1.00 98.81 415 ILE A C 1
ATOM 3115 O O . ILE A 1 415 ? 3.562 6.323 8.450 1.00 98.81 415 ILE A O 1
ATOM 3119 N N . GLN A 1 416 ? 3.147 4.418 9.530 1.00 98.69 416 GLN A N 1
ATOM 3120 C CA . GLN A 1 416 ? 4.432 4.436 10.251 1.00 98.69 416 GLN A CA 1
ATOM 3121 C C . GLN A 1 416 ? 5.641 4.247 9.321 1.00 98.69 416 GLN A C 1
ATOM 3123 O O . GLN A 1 416 ? 6.723 4.733 9.634 1.00 98.69 416 GLN A O 1
ATOM 3128 N N . ASN A 1 417 ? 5.469 3.527 8.210 1.00 98.56 417 ASN A N 1
ATOM 3129 C CA . ASN A 1 417 ? 6.480 3.392 7.160 1.00 98.56 417 ASN A CA 1
ATOM 3130 C C . ASN A 1 417 ? 6.590 4.639 6.268 1.00 98.56 417 ASN A C 1
ATOM 3132 O O . ASN A 1 417 ? 7.595 4.775 5.575 1.00 98.56 417 ASN A O 1
ATOM 3136 N N . GLN A 1 418 ? 5.570 5.499 6.261 1.00 98.62 418 GLN A N 1
ATOM 3137 C CA . GLN A 1 418 ? 5.415 6.613 5.332 1.00 98.62 418 GLN A CA 1
ATOM 3138 C C . GLN A 1 418 ? 4.804 7.820 6.071 1.00 98.62 418 GLN A C 1
ATOM 3140 O O . GLN A 1 418 ? 5.407 8.336 7.012 1.00 98.62 418 GLN A O 1
ATOM 3145 N N . ASP A 1 419 ? 3.615 8.271 5.667 1.00 98.81 419 ASP A N 1
ATOM 3146 C CA . ASP A 1 419 ? 2.908 9.428 6.212 1.00 98.81 419 ASP A CA 1
ATOM 3147 C C . ASP A 1 419 ? 1.414 9.381 5.812 1.00 98.81 419 ASP A C 1
ATOM 3149 O O . ASP A 1 419 ? 0.926 8.366 5.313 1.00 98.81 419 ASP A O 1
ATOM 3153 N N . PHE A 1 420 ? 0.651 10.446 6.081 1.00 98.88 420 PHE A N 1
ATOM 3154 C CA . PHE A 1 420 ? -0.795 10.472 5.836 1.00 98.88 420 PHE A CA 1
ATOM 3155 C C . PHE A 1 420 ? -1.191 10.571 4.358 1.00 98.88 420 PHE A C 1
ATOM 3157 O O . PHE A 1 420 ? -2.346 10.276 4.061 1.00 98.88 420 PHE A O 1
ATOM 3164 N N . THR A 1 421 ? -0.286 10.945 3.449 1.00 98.81 421 THR A N 1
ATOM 3165 C CA . THR A 1 421 ? -0.596 11.148 2.020 1.00 98.81 421 THR A CA 1
ATOM 3166 C C . THR A 1 421 ? -0.904 9.847 1.280 1.00 98.81 421 THR A C 1
ATOM 3168 O O . THR A 1 421 ? -1.567 9.874 0.248 1.00 98.81 421 THR A O 1
ATOM 3171 N N . VAL A 1 422 ? -0.542 8.687 1.845 1.00 98.81 422 VAL A N 1
ATOM 3172 C CA . VAL A 1 422 ? -0.848 7.361 1.267 1.00 98.81 422 VAL A CA 1
ATOM 3173 C C . VAL A 1 422 ? -2.344 7.127 1.022 1.00 98.81 422 VAL A C 1
ATOM 3175 O O . VAL A 1 422 ? -2.712 6.256 0.242 1.00 98.81 422 VAL A O 1
ATOM 3178 N N . ILE A 1 423 ? -3.226 7.907 1.653 1.00 98.88 423 ILE A N 1
ATOM 3179 C CA . ILE A 1 423 ? -4.664 7.862 1.379 1.00 98.88 423 ILE A CA 1
ATOM 3180 C C . ILE A 1 423 ? -5.019 8.217 -0.068 1.00 98.88 423 ILE A C 1
ATOM 3182 O O . ILE A 1 423 ? -5.981 7.659 -0.598 1.00 98.88 423 ILE A O 1
ATOM 3186 N N . GLU A 1 424 ? -4.254 9.101 -0.713 1.00 98.62 424 GLU A N 1
ATOM 3187 C CA . GLU A 1 424 ? -4.454 9.456 -2.120 1.00 98.62 424 GLU A CA 1
ATOM 3188 C C . GLU A 1 424 ? -4.240 8.224 -3.009 1.00 98.62 424 GLU A C 1
ATOM 3190 O O . GLU A 1 424 ? -5.133 7.858 -3.779 1.00 98.62 424 GLU A O 1
ATOM 3195 N N . ASP A 1 425 ? -3.125 7.513 -2.805 1.00 98.88 425 ASP A N 1
ATOM 3196 C CA . ASP A 1 425 ? -2.827 6.237 -3.468 1.00 98.88 425 ASP A CA 1
ATOM 3197 C C . ASP A 1 425 ? -3.923 5.193 -3.206 1.00 98.88 425 ASP A C 1
ATOM 3199 O O . ASP A 1 425 ? -4.415 4.545 -4.132 1.00 98.88 425 ASP A O 1
ATOM 3203 N N . TYR A 1 426 ? -4.390 5.070 -1.961 1.00 98.88 426 TYR A N 1
ATOM 3204 C CA . TYR A 1 426 ? -5.410 4.080 -1.603 1.00 98.88 426 TYR A CA 1
ATOM 3205 C C . TYR A 1 426 ? -6.751 4.363 -2.279 1.00 98.88 426 TYR A C 1
ATOM 3207 O O . TYR A 1 426 ? -7.416 3.442 -2.764 1.00 98.88 426 TYR A O 1
ATOM 3215 N N . CYS A 1 427 ? -7.152 5.633 -2.341 1.00 98.94 427 CYS A N 1
ATOM 3216 C CA . CYS A 1 427 ? -8.405 6.033 -2.963 1.00 98.94 427 CYS A CA 1
ATOM 3217 C C . CYS A 1 427 ? -8.347 5.877 -4.483 1.00 98.94 427 CYS A C 1
ATOM 3219 O O . CYS A 1 427 ? -9.229 5.235 -5.054 1.00 98.94 427 CYS A O 1
ATOM 3221 N N . VAL A 1 428 ? -7.314 6.415 -5.142 1.00 98.75 428 VAL A N 1
ATOM 3222 C CA . VAL A 1 428 ? -7.159 6.310 -6.603 1.00 98.75 428 VAL A CA 1
ATOM 3223 C C . VAL A 1 428 ? -6.967 4.852 -7.018 1.00 98.75 428 VAL A C 1
ATOM 3225 O O . VAL A 1 428 ? -7.627 4.386 -7.947 1.00 98.75 428 VAL A O 1
ATOM 3228 N N . GLY A 1 429 ? -6.159 4.089 -6.281 1.00 98.88 429 GLY A N 1
ATOM 3229 C CA . GLY A 1 429 ? -5.958 2.666 -6.524 1.00 98.88 429 GLY A CA 1
ATOM 3230 C C . GLY A 1 429 ? -7.246 1.851 -6.386 1.00 98.88 429 GLY A C 1
ATOM 3231 O O . GLY A 1 429 ? -7.511 0.983 -7.219 1.00 98.88 429 GLY A O 1
ATOM 3232 N N . LEU A 1 430 ? -8.094 2.133 -5.386 1.00 98.94 430 LEU A N 1
ATOM 3233 C CA . LEU A 1 430 ? -9.361 1.411 -5.220 1.00 98.94 430 LEU A CA 1
ATOM 3234 C C . LEU A 1 430 ? -10.353 1.783 -6.324 1.00 98.94 430 LEU A C 1
ATOM 3236 O O . LEU A 1 430 ? -10.986 0.895 -6.898 1.00 98.94 430 LEU A O 1
ATOM 3240 N N . LYS A 1 431 ? -10.443 3.073 -6.670 1.00 98.88 431 LYS A N 1
ATOM 3241 C CA . LYS A 1 431 ? -11.233 3.548 -7.812 1.00 98.88 431 LYS A CA 1
ATOM 3242 C C . LYS A 1 431 ? -10.808 2.853 -9.102 1.00 98.88 431 LYS A C 1
ATOM 3244 O O . LYS A 1 431 ? -11.666 2.343 -9.819 1.00 98.88 431 LYS A O 1
ATOM 3249 N N . ALA A 1 432 ? -9.503 2.758 -9.365 1.00 98.75 432 ALA A N 1
ATOM 3250 C CA . ALA A 1 432 ? -8.964 2.063 -10.528 1.00 98.75 432 ALA A CA 1
ATOM 3251 C C . ALA A 1 432 ? -9.344 0.576 -10.509 1.00 98.75 432 ALA A C 1
ATOM 3253 O O . ALA A 1 432 ? -9.935 0.081 -11.464 1.00 98.75 432 ALA A O 1
ATOM 3254 N N . LEU A 1 433 ? -9.107 -0.134 -9.402 1.00 98.81 433 LEU A N 1
ATOM 3255 C CA . LEU A 1 433 ? -9.441 -1.558 -9.275 1.00 98.81 433 LEU A CA 1
ATOM 3256 C C . LEU A 1 433 ? -10.933 -1.856 -9.491 1.00 98.81 433 LEU A C 1
ATOM 3258 O O . LEU A 1 433 ? -11.272 -2.908 -10.038 1.00 98.81 433 LEU A O 1
ATOM 3262 N N . LEU A 1 434 ? -11.831 -0.963 -9.070 1.00 98.62 434 LEU A N 1
ATOM 3263 C CA . LEU A 1 434 ? -13.266 -1.090 -9.334 1.00 98.62 434 LEU A CA 1
ATOM 3264 C C . LEU A 1 434 ? -13.601 -0.730 -10.787 1.00 98.62 434 LEU A C 1
ATOM 3266 O O . LEU A 1 434 ? -14.322 -1.483 -11.445 1.00 98.62 434 LEU A O 1
ATOM 3270 N N . TYR A 1 435 ? -13.040 0.361 -11.316 1.00 98.25 435 TYR A N 1
ATOM 3271 C CA . TYR A 1 435 ? -13.250 0.799 -12.697 1.00 98.25 435 TYR A CA 1
ATOM 3272 C C . TYR A 1 435 ? -12.829 -0.270 -13.706 1.00 98.25 435 TYR A C 1
ATOM 3274 O O . TYR A 1 435 ? -13.611 -0.633 -14.584 1.00 98.25 435 TYR A O 1
ATOM 3282 N N . LEU A 1 436 ? -11.632 -0.843 -13.553 1.00 97.25 436 LEU A N 1
ATOM 3283 C CA . LEU A 1 436 ? -11.091 -1.854 -14.465 1.00 97.25 436 LEU A CA 1
ATOM 3284 C C . LEU A 1 436 ? -11.960 -3.117 -14.514 1.00 97.25 436 LEU A C 1
ATOM 3286 O O . LEU A 1 436 ? -12.054 -3.751 -15.561 1.00 97.25 436 LEU A O 1
ATOM 3290 N N . LYS A 1 437 ? -12.688 -3.446 -13.433 1.00 96.25 437 LYS A N 1
ATOM 3291 C CA . LYS A 1 437 ? -13.649 -4.563 -13.441 1.00 96.25 437 LYS A CA 1
ATOM 3292 C C . LYS A 1 437 ? -14.812 -4.338 -14.399 1.00 96.25 437 LYS A C 1
ATOM 3294 O O . LYS A 1 437 ? -15.456 -5.327 -14.739 1.00 96.25 437 LYS A O 1
ATOM 3299 N N . SER A 1 438 ? -15.111 -3.095 -14.788 1.00 96.06 438 SER A N 1
ATOM 3300 C CA . SER A 1 438 ? -16.169 -2.739 -15.746 1.00 96.06 438 SER A CA 1
ATOM 3301 C C . SER A 1 438 ? -15.736 -2.824 -17.215 1.00 96.06 438 SER A C 1
ATOM 3303 O O . SER A 1 438 ? -16.591 -2.820 -18.102 1.00 96.06 438 SER A O 1
ATOM 3305 N N . LEU A 1 439 ? -14.429 -2.925 -17.464 1.00 94.75 439 LEU A N 1
ATOM 3306 C CA . LEU A 1 439 ? -13.833 -3.017 -18.793 1.00 94.75 439 LEU A CA 1
ATOM 3307 C C . LEU A 1 439 ? -13.658 -4.481 -19.227 1.00 94.75 439 LEU A C 1
ATOM 3309 O O . LEU A 1 439 ? -13.622 -5.394 -18.399 1.00 94.75 439 LEU A O 1
ATOM 3313 N N . GLU A 1 440 ? -13.490 -4.701 -20.530 1.00 88.25 440 GLU A N 1
ATOM 3314 C CA . GLU A 1 440 ? -13.075 -5.989 -21.098 1.00 88.25 440 GLU A CA 1
ATOM 3315 C C . GLU A 1 440 ? -11.543 -6.077 -21.172 1.00 88.25 440 GLU A C 1
ATOM 3317 O O . GLU A 1 440 ? -10.934 -6.003 -22.236 1.00 88.25 440 GLU A O 1
ATOM 3322 N N . LEU A 1 441 ? -10.899 -6.210 -20.011 1.00 90.62 441 LEU A N 1
ATOM 3323 C CA . LEU A 1 441 ? -9.453 -6.424 -19.925 1.00 90.62 441 LEU A CA 1
ATOM 3324 C C . LEU A 1 441 ? -9.157 -7.910 -19.770 1.00 90.62 441 LEU A C 1
ATOM 3326 O O . LEU A 1 441 ? -9.406 -8.511 -18.725 1.00 90.62 441 LEU A O 1
ATOM 3330 N N . LYS A 1 442 ? -8.647 -8.512 -20.843 1.00 89.56 442 LYS A N 1
ATOM 3331 C CA . LYS A 1 442 ? -8.335 -9.937 -20.883 1.00 89.56 442 LYS A CA 1
ATOM 3332 C C . LYS A 1 442 ? -7.072 -10.239 -20.072 1.00 89.56 442 LYS A C 1
ATOM 3334 O O . LYS A 1 442 ? -6.022 -9.675 -20.355 1.00 89.56 442 LYS A O 1
ATOM 3339 N N . ASP A 1 443 ? -7.190 -11.165 -19.122 1.00 91.88 443 ASP A N 1
ATOM 3340 C CA . ASP A 1 443 ? -6.085 -11.732 -18.332 1.00 91.88 443 ASP A CA 1
ATOM 3341 C C . ASP A 1 443 ? -5.280 -10.711 -17.495 1.00 91.88 443 ASP A C 1
ATOM 3343 O O . ASP A 1 443 ? -4.153 -10.988 -17.097 1.00 91.88 443 ASP A O 1
ATOM 3347 N N . TRP A 1 444 ? -5.851 -9.536 -17.204 1.00 96.56 444 TRP A N 1
ATOM 3348 C CA . TRP A 1 444 ? -5.282 -8.599 -16.228 1.00 96.56 444 TRP A CA 1
ATOM 3349 C C . TRP A 1 444 ? -5.566 -9.069 -14.799 1.00 96.56 444 TRP A C 1
ATOM 3351 O O . TRP A 1 444 ? -6.688 -9.484 -14.491 1.00 96.56 444 TRP A O 1
ATOM 3361 N N . ASP A 1 445 ? -4.587 -8.911 -13.909 1.00 96.94 445 ASP A N 1
ATOM 3362 C CA . ASP A 1 445 ? -4.777 -9.067 -12.466 1.00 96.94 445 ASP A CA 1
ATOM 3363 C C . ASP A 1 445 ? -4.789 -7.693 -11.790 1.00 96.94 445 ASP A C 1
ATOM 3365 O O . ASP A 1 445 ? -3.760 -7.047 -11.587 1.00 96.94 445 ASP A O 1
ATOM 3369 N N . GLY A 1 446 ? -5.993 -7.193 -11.505 1.00 97.25 446 GLY A N 1
ATOM 3370 C CA . GLY A 1 446 ? -6.172 -5.844 -10.979 1.00 97.25 446 GLY A CA 1
ATOM 3371 C C . GLY A 1 446 ? -5.657 -4.788 -11.959 1.00 97.25 446 GLY A C 1
ATOM 3372 O O . GLY A 1 446 ? -6.229 -4.612 -13.032 1.00 97.25 446 GLY A O 1
ATOM 3373 N N . GLN A 1 447 ? -4.604 -4.066 -11.564 1.00 98.00 447 GLN A N 1
ATOM 3374 C CA . GLN A 1 447 ? -3.935 -3.056 -12.399 1.00 98.00 447 GLN A CA 1
ATOM 3375 C C . GLN A 1 447 ? -2.730 -3.614 -13.177 1.00 98.00 447 GLN A C 1
ATOM 3377 O O . GLN A 1 447 ? -2.114 -2.874 -13.941 1.00 98.00 447 GLN A O 1
ATOM 3382 N N . SER A 1 448 ? -2.391 -4.891 -12.994 1.00 97.94 448 SER A N 1
ATOM 3383 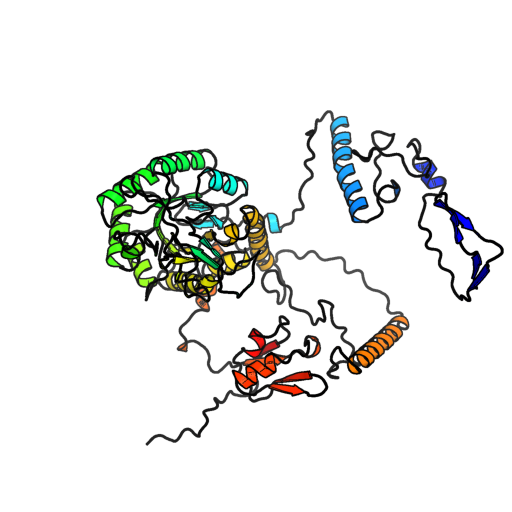C CA . SER A 1 448 ? -1.267 -5.543 -13.665 1.00 97.94 448 SER A CA 1
ATOM 3384 C C . SER A 1 448 ? -1.720 -6.127 -15.008 1.00 97.94 448 SER A C 1
ATOM 3386 O O . SER A 1 448 ? -2.590 -7.005 -15.021 1.00 97.94 448 SER A O 1
ATOM 3388 N N . PRO A 1 449 ? -1.150 -5.682 -16.143 1.00 96.62 449 PRO A N 1
ATOM 3389 C CA . PRO A 1 449 ? -1.342 -6.354 -17.423 1.00 96.62 449 PRO A CA 1
ATOM 3390 C C . PRO A 1 449 ? -0.818 -7.796 -17.374 1.00 96.62 449 PRO A C 1
ATOM 3392 O O . PRO A 1 449 ? 0.066 -8.086 -16.564 1.00 96.62 449 PRO A O 1
ATOM 3395 N N . PRO A 1 450 ? -1.291 -8.690 -18.262 1.00 95.62 450 PRO A N 1
ATOM 3396 C CA . PRO A 1 450 ? -0.698 -10.013 -18.396 1.00 95.62 450 PRO A CA 1
ATOM 3397 C C . PRO A 1 450 ? 0.795 -9.885 -18.703 1.00 95.62 450 PRO A C 1
ATOM 3399 O O . PRO A 1 450 ? 1.196 -9.135 -19.598 1.00 95.62 450 PRO A O 1
ATOM 3402 N N . THR A 1 451 ? 1.619 -10.626 -17.966 1.00 96.12 451 THR A N 1
ATOM 3403 C CA . THR A 1 451 ? 3.071 -10.580 -18.129 1.00 96.12 451 THR A CA 1
ATOM 3404 C C . THR A 1 451 ? 3.468 -11.104 -19.506 1.00 96.12 451 THR A C 1
ATOM 3406 O O . THR A 1 451 ? 3.350 -12.292 -19.813 1.00 96.12 451 THR A O 1
ATOM 3409 N N . GLU A 1 452 ? 3.963 -10.211 -20.360 1.00 94.38 452 GLU A N 1
ATOM 3410 C CA . GLU A 1 452 ? 4.522 -10.596 -21.650 1.00 94.38 452 GLU A CA 1
ATOM 3411 C C . GLU A 1 452 ? 5.901 -11.248 -21.493 1.00 94.38 452 GLU A C 1
ATOM 3413 O O . GLU A 1 452 ? 6.664 -10.949 -20.571 1.00 94.38 452 GLU A O 1
ATOM 3418 N N . ARG A 1 453 ? 6.274 -12.097 -22.459 1.00 93.88 453 ARG A N 1
ATOM 3419 C CA . ARG A 1 453 ? 7.636 -12.640 -22.534 1.00 93.88 453 ARG A CA 1
ATOM 3420 C C . ARG A 1 453 ? 8.642 -11.507 -22.644 1.00 93.88 453 ARG A C 1
ATOM 3422 O O . ARG A 1 453 ? 8.682 -10.813 -23.663 1.00 93.88 453 ARG A O 1
ATOM 3429 N N . HIS A 1 454 ? 9.497 -11.374 -21.638 1.00 95.06 454 HIS A N 1
ATOM 3430 C CA . HIS A 1 454 ? 10.458 -10.287 -21.578 1.00 95.06 454 HIS A CA 1
ATOM 3431 C C . HIS A 1 454 ? 11.847 -10.730 -21.113 1.00 95.06 454 HIS A C 1
ATOM 3433 O O . HIS A 1 454 ? 12.009 -11.658 -20.325 1.00 95.06 454 HIS A O 1
ATOM 3439 N N . GLN A 1 455 ? 12.854 -9.951 -21.501 1.00 94.88 455 GLN A N 1
ATOM 3440 C CA . GLN A 1 455 ? 14.181 -9.952 -20.892 1.00 94.88 455 GLN A CA 1
ATOM 3441 C C . GLN A 1 455 ? 14.510 -8.526 -20.459 1.00 94.88 455 GLN A C 1
ATOM 3443 O O . GLN A 1 455 ? 14.466 -7.596 -21.264 1.00 94.88 455 GLN A O 1
ATOM 3448 N N . LYS A 1 456 ? 14.807 -8.336 -19.166 1.00 95.88 456 LYS A N 1
ATOM 3449 C CA . LYS A 1 456 ? 15.045 -7.007 -18.565 1.00 95.88 456 LYS A CA 1
ATOM 3450 C C . LYS A 1 456 ? 13.895 -6.008 -18.822 1.00 95.88 456 LYS A C 1
ATOM 3452 O O . LYS A 1 456 ? 14.149 -4.842 -19.114 1.00 95.88 456 LYS A O 1
ATOM 3457 N N . GLY A 1 457 ? 12.646 -6.482 -18.789 1.00 95.19 457 GLY A N 1
ATOM 3458 C CA . GLY A 1 457 ? 11.446 -5.678 -19.063 1.00 95.19 457 GLY A CA 1
ATOM 3459 C C . GLY A 1 457 ? 11.219 -5.320 -20.538 1.00 95.19 457 GLY A C 1
ATOM 3460 O O . GLY A 1 457 ? 10.280 -4.597 -20.846 1.00 95.19 457 GLY A O 1
ATOM 3461 N N . LYS A 1 458 ? 12.059 -5.809 -21.462 1.00 94.88 458 LYS A N 1
ATOM 3462 C CA . LYS A 1 458 ? 11.885 -5.604 -22.906 1.00 94.88 458 LYS A CA 1
ATOM 3463 C C . LYS A 1 458 ? 11.229 -6.830 -23.540 1.00 94.88 458 LYS A C 1
ATOM 3465 O O . LYS A 1 458 ? 11.714 -7.935 -23.276 1.00 94.88 458 LYS A O 1
ATOM 3470 N N . PRO A 1 459 ? 10.203 -6.663 -24.395 1.00 92.69 459 PRO A N 1
ATOM 3471 C CA . PRO A 1 459 ? 9.569 -7.777 -25.090 1.00 92.69 459 PRO A CA 1
ATOM 3472 C C . PRO A 1 459 ? 10.580 -8.612 -25.878 1.00 92.69 459 PRO A C 1
ATOM 3474 O O . PRO A 1 459 ? 11.448 -8.072 -26.572 1.00 92.69 459 PRO A O 1
ATOM 3477 N N . VAL A 1 460 ? 10.466 -9.935 -25.782 1.00 87.19 460 VAL A N 1
ATOM 3478 C CA . VAL A 1 460 ? 11.301 -10.862 -26.551 1.00 87.19 460 VAL A CA 1
ATOM 3479 C C . VAL A 1 460 ? 10.729 -11.003 -27.970 1.00 87.19 460 VAL A C 1
ATOM 3481 O O . VAL A 1 460 ? 9.570 -11.399 -28.115 1.00 87.19 460 VAL A O 1
ATOM 3484 N N . PRO A 1 461 ? 11.508 -10.723 -29.037 1.00 79.44 461 PRO A N 1
ATOM 3485 C CA . PRO A 1 461 ? 11.037 -10.888 -30.409 1.00 79.44 461 PRO A CA 1
ATOM 3486 C C . PRO A 1 461 ? 10.668 -12.345 -30.702 1.00 79.44 461 PRO A C 1
ATOM 3488 O O . PRO A 1 461 ? 11.477 -13.251 -30.495 1.00 79.44 461 PRO A O 1
ATOM 3491 N N . ARG A 1 462 ? 9.467 -12.577 -31.241 1.00 74.94 462 ARG A N 1
ATOM 3492 C CA . ARG A 1 462 ? 9.083 -13.891 -31.772 1.00 74.94 462 ARG A CA 1
ATOM 3493 C C . ARG A 1 462 ? 9.684 -14.059 -33.161 1.00 74.94 462 ARG A C 1
ATOM 3495 O O . ARG A 1 462 ? 9.111 -13.595 -34.140 1.00 74.94 462 ARG A O 1
ATOM 3502 N N . LEU A 1 463 ? 10.847 -14.693 -33.233 1.00 78.50 463 LEU A N 1
ATOM 3503 C CA . LEU A 1 463 ? 11.481 -15.061 -34.498 1.00 78.50 463 LEU A CA 1
ATOM 3504 C C . LEU A 1 463 ? 11.301 -16.557 -34.711 1.00 78.50 463 LEU A C 1
ATOM 3506 O O . LEU A 1 463 ? 11.738 -17.325 -33.861 1.00 78.50 463 LEU A O 1
ATOM 3510 N N . GLU A 1 464 ? 10.703 -16.970 -35.829 1.00 74.94 464 GLU A N 1
ATOM 3511 C CA . GLU A 1 464 ? 10.560 -18.392 -36.194 1.00 74.94 464 GLU A CA 1
ATOM 3512 C C . GLU A 1 464 ? 11.905 -19.123 -36.112 1.00 74.94 464 GLU A C 1
ATOM 3514 O O . GLU A 1 464 ? 12.002 -20.194 -35.520 1.00 74.94 464 GLU A O 1
ATOM 3519 N N . ASP A 1 465 ? 12.965 -18.458 -36.582 1.00 70.81 465 ASP A N 1
ATOM 3520 C CA . ASP A 1 465 ? 14.346 -18.935 -36.540 1.00 70.81 465 ASP A CA 1
ATOM 3521 C C . ASP A 1 465 ? 14.890 -19.145 -35.113 1.00 70.81 465 ASP A C 1
ATOM 3523 O O . ASP A 1 465 ? 15.959 -19.732 -34.971 1.00 70.81 465 ASP A O 1
ATOM 3527 N N . LEU A 1 466 ? 14.215 -18.674 -34.061 1.00 72.62 466 LEU A N 1
ATOM 3528 C CA . LEU A 1 466 ? 14.616 -18.825 -32.655 1.00 72.62 466 LEU A CA 1
ATOM 3529 C C . LEU A 1 466 ? 13.630 -19.655 -31.820 1.00 72.62 466 LEU A C 1
ATOM 3531 O O . LEU A 1 466 ? 14.001 -20.113 -30.738 1.00 72.62 466 LEU A O 1
ATOM 3535 N N . VAL A 1 467 ? 12.401 -19.880 -32.299 1.00 71.81 467 VAL A N 1
ATOM 3536 C CA . VAL A 1 467 ? 11.390 -20.648 -31.558 1.00 71.81 467 VAL A CA 1
ATOM 3537 C C . VAL A 1 467 ? 11.893 -22.074 -31.322 1.00 71.81 467 VAL A C 1
ATOM 3539 O O . VAL A 1 467 ? 12.202 -22.804 -32.259 1.00 71.81 467 VAL A O 1
ATOM 3542 N N . GLY A 1 468 ? 11.971 -22.474 -30.050 1.00 69.62 468 GLY A N 1
ATOM 3543 C CA . GLY A 1 468 ? 12.363 -23.829 -29.650 1.00 69.62 468 GLY A CA 1
ATOM 3544 C C . GLY A 1 468 ? 13.861 -24.135 -29.752 1.00 69.62 468 GLY A C 1
ATOM 3545 O O . GLY A 1 468 ? 14.244 -25.281 -29.548 1.00 69.62 468 GLY A O 1
ATOM 3546 N N . LYS A 1 469 ? 14.718 -23.144 -30.047 1.00 77.69 469 LYS A N 1
ATOM 3547 C CA . LYS A 1 469 ? 16.182 -23.335 -30.067 1.00 77.69 469 LYS A CA 1
ATOM 3548 C C . LYS A 1 469 ? 16.844 -23.244 -28.688 1.00 77.69 469 LYS A C 1
ATOM 3550 O O . LYS A 1 469 ? 18.049 -23.463 -28.602 1.00 77.69 469 LYS A O 1
ATOM 3555 N N . SER A 1 470 ? 16.085 -22.918 -27.637 1.00 80.44 470 SER A N 1
ATOM 3556 C CA . SER A 1 470 ? 16.544 -22.901 -26.238 1.00 80.44 470 SER A CA 1
ATOM 3557 C C . SER A 1 470 ? 17.877 -22.156 -26.053 1.00 80.44 470 SER A C 1
ATOM 3559 O O . SER A 1 470 ? 18.813 -22.660 -25.433 1.00 80.44 470 SER A O 1
ATOM 3561 N N . LEU A 1 471 ? 17.990 -20.959 -26.645 1.00 90.38 471 LEU A N 1
ATOM 3562 C CA . LEU A 1 471 ? 19.214 -20.153 -26.613 1.00 90.38 471 LEU A CA 1
ATOM 3563 C C . LEU A 1 471 ? 19.177 -19.181 -25.422 1.00 90.38 471 LEU A C 1
ATOM 3565 O O . LEU A 1 471 ? 18.428 -18.198 -25.481 1.00 90.38 471 LEU A O 1
ATOM 3569 N N . PRO A 1 472 ? 19.971 -19.391 -24.356 1.00 93.44 472 PRO A N 1
ATOM 3570 C CA . PRO A 1 472 ? 20.021 -18.460 -23.234 1.00 93.44 472 PRO A CA 1
ATOM 3571 C C . PRO A 1 472 ? 20.714 -17.139 -23.606 1.00 93.44 472 PRO A C 1
ATOM 3573 O O . PRO A 1 472 ? 21.422 -17.022 -24.607 1.00 93.44 472 PRO A O 1
ATOM 3576 N N . SER A 1 473 ? 20.534 -16.117 -22.767 1.00 94.31 473 SER A N 1
ATOM 3577 C CA . SER A 1 473 ? 21.036 -14.756 -23.020 1.00 94.31 473 SER A CA 1
ATOM 3578 C C . SER A 1 473 ? 22.482 -14.533 -22.544 1.00 94.31 473 SER A C 1
ATOM 3580 O O . SER A 1 473 ? 22.791 -13.494 -21.962 1.00 94.31 473 SER A O 1
ATOM 3582 N N . PHE A 1 474 ? 23.379 -15.498 -22.775 1.00 96.44 474 PHE A N 1
ATOM 3583 C CA . PHE A 1 474 ? 24.808 -15.378 -22.458 1.00 96.44 474 PHE A CA 1
ATOM 3584 C C . PHE A 1 474 ? 25.702 -16.173 -23.426 1.00 96.44 474 PHE A C 1
ATOM 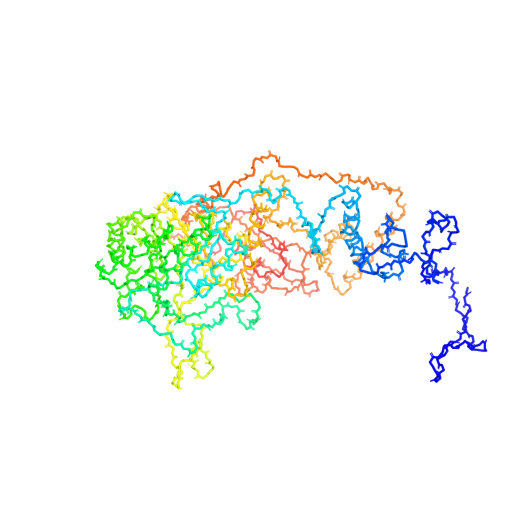3586 O O . PHE A 1 474 ? 25.236 -17.052 -24.152 1.00 96.44 474 PHE A O 1
ATOM 3593 N N . GLY A 1 475 ? 27.005 -15.869 -23.424 1.00 96.94 475 GLY A N 1
ATOM 3594 C CA . GLY A 1 475 ? 28.028 -16.637 -24.144 1.00 96.94 475 GLY A CA 1
ATOM 3595 C C . GLY A 1 475 ? 27.766 -16.775 -25.657 1.00 96.94 475 GLY A C 1
ATOM 3596 O O . GLY A 1 475 ? 27.261 -15.834 -26.274 1.00 96.94 475 GLY A O 1
ATOM 3597 N N . PRO A 1 476 ? 28.089 -17.930 -26.278 1.00 95.81 476 PRO A N 1
ATOM 3598 C CA . PRO A 1 476 ? 27.898 -18.134 -27.718 1.00 95.81 476 PRO A CA 1
ATOM 3599 C C . PRO A 1 476 ? 26.418 -18.119 -28.135 1.00 95.81 476 PRO A C 1
ATOM 3601 O O . PRO A 1 476 ? 26.097 -17.755 -29.264 1.00 95.81 476 PRO A O 1
ATOM 3604 N N . TYR A 1 477 ? 25.504 -18.462 -27.225 1.00 94.44 477 TYR A N 1
ATOM 3605 C CA . TYR A 1 477 ? 24.063 -18.450 -27.477 1.00 94.44 477 TYR A CA 1
ATOM 3606 C C . TYR A 1 477 ? 23.533 -17.025 -27.684 1.00 94.44 477 TYR A C 1
ATOM 3608 O O . TYR A 1 477 ? 22.726 -16.786 -28.583 1.00 94.44 477 TYR A O 1
ATOM 3616 N N . LEU A 1 478 ? 24.041 -16.055 -26.913 1.00 94.81 478 LEU A N 1
ATOM 3617 C CA . LEU A 1 478 ? 23.700 -14.642 -27.093 1.00 94.81 478 LEU A CA 1
ATOM 3618 C C . LEU A 1 478 ? 24.169 -14.109 -28.452 1.00 94.81 478 LEU A C 1
ATOM 3620 O O . LEU A 1 478 ? 23.443 -13.337 -29.080 1.00 94.81 478 LEU A O 1
ATOM 3624 N N . GLN A 1 479 ? 25.343 -14.539 -28.925 1.00 95.00 479 GLN A N 1
ATOM 3625 C CA . GLN A 1 479 ? 25.824 -14.181 -30.261 1.00 95.00 479 GLN A CA 1
ATOM 3626 C C . GLN A 1 479 ? 24.871 -14.715 -31.336 1.00 95.00 479 GLN A C 1
ATOM 3628 O O . GLN A 1 479 ? 24.388 -13.940 -32.153 1.00 95.00 479 GLN A O 1
ATOM 3633 N N . GLN A 1 480 ? 24.490 -15.994 -31.258 1.00 92.62 480 GLN A N 1
ATOM 3634 C CA . GLN A 1 480 ? 23.530 -16.592 -32.194 1.00 92.62 480 GLN A CA 1
ATOM 3635 C C . GLN A 1 480 ? 22.175 -15.867 -32.196 1.00 92.62 480 GLN A C 1
ATOM 3637 O O . GLN A 1 480 ? 21.607 -15.624 -33.261 1.00 92.62 480 GLN A O 1
ATOM 3642 N N . ARG A 1 481 ? 21.658 -15.478 -31.020 1.00 90.81 481 ARG A N 1
ATOM 3643 C CA . ARG A 1 481 ? 20.435 -14.659 -30.929 1.00 90.81 481 ARG A CA 1
ATOM 3644 C C . ARG A 1 481 ? 20.619 -13.300 -31.597 1.00 90.81 481 ARG A C 1
ATOM 3646 O O . ARG A 1 481 ? 19.728 -12.851 -32.311 1.00 90.81 481 ARG A O 1
ATOM 3653 N N . THR A 1 482 ? 21.758 -12.653 -31.363 1.00 92.38 482 THR A N 1
ATOM 3654 C CA . THR A 1 482 ? 22.079 -11.339 -31.935 1.00 92.38 482 THR A CA 1
ATOM 3655 C C . THR A 1 482 ? 22.149 -11.411 -33.457 1.00 92.38 482 THR A C 1
ATOM 3657 O O . THR A 1 482 ? 21.530 -10.587 -34.129 1.00 92.38 482 THR A O 1
ATOM 3660 N N . ASP A 1 483 ? 22.804 -12.437 -33.998 1.00 93.00 483 ASP A N 1
ATOM 3661 C CA . ASP A 1 483 ? 22.921 -12.665 -35.439 1.00 93.00 483 ASP A CA 1
ATOM 3662 C C . ASP A 1 483 ? 21.551 -12.945 -36.070 1.00 93.00 483 ASP A C 1
ATOM 3664 O O . ASP A 1 483 ? 21.190 -12.331 -37.074 1.00 93.00 483 ASP A O 1
ATOM 3668 N N . ALA A 1 484 ? 20.730 -13.794 -35.442 1.00 89.81 484 ALA A N 1
ATOM 3669 C CA . ALA A 1 484 ? 19.372 -14.071 -35.908 1.00 89.81 484 ALA A CA 1
ATOM 3670 C C . ALA A 1 484 ? 18.482 -12.815 -35.905 1.00 89.81 484 ALA A C 1
ATOM 3672 O O . ALA A 1 484 ? 17.733 -12.579 -36.854 1.00 89.81 484 ALA A O 1
ATOM 3673 N N . ILE A 1 485 ? 18.580 -11.977 -34.865 1.00 90.06 485 ILE A N 1
ATOM 3674 C CA . ILE A 1 485 ? 17.862 -10.697 -34.802 1.00 90.06 485 ILE A CA 1
ATOM 3675 C C . ILE A 1 485 ? 18.362 -9.749 -35.898 1.00 90.06 485 ILE A C 1
ATOM 3677 O O . ILE A 1 485 ? 17.543 -9.103 -36.554 1.00 90.06 485 ILE A O 1
ATOM 3681 N N . ALA A 1 486 ? 19.674 -9.664 -36.126 1.00 91.69 486 ALA A N 1
ATOM 3682 C CA . ALA A 1 486 ? 20.248 -8.827 -37.175 1.00 91.69 486 ALA A CA 1
ATOM 3683 C C . ALA A 1 486 ? 19.765 -9.258 -38.571 1.00 91.69 486 ALA A C 1
ATOM 3685 O O . ALA A 1 486 ? 19.335 -8.412 -39.356 1.00 91.69 486 ALA A O 1
ATOM 3686 N N . GLU A 1 487 ? 19.752 -10.562 -38.860 1.00 90.38 487 GLU A N 1
ATOM 3687 C CA . GLU A 1 487 ? 19.221 -11.107 -40.115 1.00 90.38 487 GLU A CA 1
ATOM 3688 C C . GLU A 1 487 ? 17.719 -10.854 -40.267 1.00 90.38 487 GLU A C 1
ATOM 3690 O O . GLU A 1 487 ? 17.263 -10.425 -41.326 1.00 90.38 487 GLU A O 1
ATOM 3695 N N . TYR A 1 488 ? 16.939 -11.019 -39.198 1.00 86.38 488 TYR A N 1
ATOM 3696 C CA . TYR A 1 488 ? 15.521 -10.666 -39.217 1.00 86.38 488 TYR A CA 1
ATOM 3697 C C . TYR A 1 488 ? 15.295 -9.180 -39.529 1.00 86.38 488 TYR A C 1
ATOM 3699 O O . TYR A 1 488 ? 14.455 -8.840 -40.361 1.00 86.38 488 TYR A O 1
ATOM 3707 N N . LYS A 1 489 ? 16.074 -8.278 -38.920 1.00 88.19 489 LYS A N 1
ATOM 3708 C CA . LYS A 1 489 ? 15.993 -6.838 -39.208 1.00 88.19 489 LYS A CA 1
ATOM 3709 C C . LYS A 1 489 ? 16.377 -6.513 -40.657 1.00 88.19 489 LYS A C 1
ATOM 3711 O O . LYS A 1 489 ? 15.754 -5.633 -41.248 1.00 88.19 489 LYS A O 1
ATOM 3716 N N . LYS A 1 490 ? 17.334 -7.236 -41.256 1.00 89.00 490 LYS A N 1
ATOM 3717 C CA . LYS A 1 490 ? 17.651 -7.123 -42.694 1.00 89.00 490 LYS A CA 1
ATOM 3718 C C . LYS A 1 490 ? 16.486 -7.584 -43.572 1.00 89.00 490 LYS A C 1
ATOM 3720 O O . LYS A 1 490 ? 16.158 -6.889 -44.528 1.00 89.00 490 LYS A O 1
ATOM 3725 N N . LYS A 1 491 ? 15.844 -8.712 -43.236 1.00 86.50 491 LYS A N 1
ATOM 3726 C CA . LYS A 1 491 ? 14.650 -9.209 -43.946 1.00 86.50 491 LYS A CA 1
ATOM 3727 C C . LYS A 1 491 ? 13.512 -8.185 -43.896 1.00 86.50 491 LYS A C 1
ATOM 3729 O O . LYS A 1 491 ? 12.962 -7.862 -44.940 1.00 86.50 491 LYS A O 1
ATOM 3734 N N . LEU A 1 492 ? 13.221 -7.624 -42.716 1.00 82.88 492 LEU A N 1
ATOM 3735 C CA . LEU A 1 492 ? 12.191 -6.589 -42.556 1.00 82.88 492 LEU A CA 1
ATOM 3736 C C . LEU A 1 492 ? 12.457 -5.362 -43.431 1.00 82.88 492 LEU A C 1
ATOM 3738 O O . LEU A 1 492 ? 11.553 -4.918 -44.119 1.00 82.88 492 LEU A O 1
ATOM 3742 N N . ARG A 1 493 ? 13.697 -4.858 -43.462 1.00 81.62 493 ARG A N 1
ATOM 3743 C CA . ARG A 1 493 ? 14.068 -3.702 -44.297 1.00 81.62 493 ARG A CA 1
ATOM 3744 C C . ARG A 1 493 ? 13.809 -3.925 -45.794 1.00 81.62 493 ARG A C 1
ATOM 3746 O O . ARG A 1 493 ? 13.608 -2.959 -46.520 1.00 81.62 493 ARG A O 1
ATOM 3753 N N . ASN A 1 494 ? 13.873 -5.171 -46.260 1.00 79.31 494 ASN A N 1
ATOM 3754 C CA . ASN A 1 494 ? 13.705 -5.512 -47.672 1.00 79.31 494 ASN A CA 1
ATOM 3755 C C . ASN A 1 494 ? 12.243 -5.807 -48.052 1.00 79.31 494 ASN A C 1
ATOM 3757 O O . ASN A 1 494 ? 11.940 -5.894 -49.242 1.00 79.31 494 ASN A O 1
ATOM 3761 N N . ASN A 1 495 ? 11.349 -5.958 -47.070 1.00 75.38 495 ASN A N 1
ATOM 3762 C CA . ASN A 1 495 ? 9.919 -6.123 -47.300 1.00 75.38 495 ASN A CA 1
ATOM 3763 C C . ASN A 1 495 ? 9.244 -4.742 -47.287 1.00 75.38 495 ASN A C 1
ATOM 3765 O O . ASN A 1 495 ? 9.236 -4.067 -46.267 1.00 75.38 495 ASN A O 1
ATOM 3769 N N . ASN A 1 496 ? 8.642 -4.337 -48.408 1.00 61.81 496 ASN A N 1
ATOM 3770 C CA . ASN A 1 496 ? 7.966 -3.039 -48.584 1.00 61.81 496 ASN A CA 1
ATOM 3771 C C . ASN A 1 496 ? 6.559 -2.955 -47.936 1.00 61.81 496 ASN A C 1
ATOM 3773 O O . ASN A 1 496 ? 5.766 -2.094 -48.314 1.00 61.81 496 ASN A O 1
ATOM 3777 N N . ASP A 1 497 ? 6.225 -3.812 -46.969 1.00 61.81 497 ASP A N 1
ATOM 3778 C CA . ASP A 1 497 ? 4.904 -3.840 -46.311 1.00 61.81 497 ASP A CA 1
ATOM 3779 C C . ASP A 1 497 ? 4.772 -2.792 -45.178 1.00 61.81 497 ASP A C 1
ATOM 3781 O O . ASP A 1 497 ? 4.049 -2.990 -44.200 1.00 61.81 497 ASP A O 1
ATOM 3785 N N . ASP A 1 498 ? 5.455 -1.649 -45.304 1.00 54.38 498 ASP A N 1
ATOM 3786 C CA . ASP A 1 498 ? 5.493 -0.561 -44.316 1.00 54.38 498 ASP A CA 1
ATOM 3787 C C . ASP A 1 498 ? 4.224 0.314 -44.358 1.00 54.38 498 ASP A C 1
ATOM 3789 O O . ASP A 1 498 ? 4.263 1.535 -44.519 1.00 54.38 498 ASP A O 1
ATOM 3793 N N . VAL A 1 499 ? 3.059 -0.305 -44.169 1.00 57.34 499 VAL A N 1
ATOM 3794 C CA . VAL A 1 499 ? 1.847 0.408 -43.749 1.00 57.34 499 VAL A CA 1
ATOM 3795 C C . VAL A 1 499 ? 1.479 -0.078 -42.357 1.00 57.34 499 VAL A C 1
ATOM 3797 O O . VAL A 1 499 ? 0.588 -0.907 -42.170 1.00 57.34 499 VAL A O 1
ATOM 3800 N N . ILE A 1 500 ? 2.145 0.480 -41.344 1.00 58.56 500 ILE A N 1
ATOM 3801 C CA . ILE A 1 500 ? 1.576 0.491 -39.998 1.00 58.56 500 ILE A CA 1
ATOM 3802 C C . ILE A 1 500 ? 0.334 1.376 -40.099 1.00 58.56 500 ILE A C 1
ATOM 3804 O O . ILE A 1 500 ? 0.435 2.603 -40.120 1.00 58.56 500 ILE A O 1
ATOM 3808 N N . LYS A 1 501 ? -0.852 0.766 -40.211 1.00 60.16 501 LYS A N 1
ATOM 3809 C CA . LYS A 1 501 ? -2.094 1.490 -39.936 1.00 60.16 501 LYS A CA 1
ATOM 3810 C C . LYS A 1 501 ? -1.937 2.045 -38.528 1.00 60.16 501 LYS A C 1
ATOM 3812 O O . LYS A 1 501 ? -1.805 1.273 -37.583 1.00 60.16 501 LYS A O 1
ATOM 3817 N N . ALA A 1 502 ? -1.884 3.368 -38.407 1.00 56.66 502 ALA A N 1
ATOM 3818 C CA . ALA A 1 502 ? -1.974 4.016 -37.115 1.00 56.66 502 ALA A CA 1
ATOM 3819 C C . ALA A 1 502 ? -3.310 3.577 -36.514 1.00 56.66 502 ALA A C 1
ATOM 3821 O O . ALA A 1 502 ? -4.366 4.027 -36.963 1.00 56.66 502 ALA A O 1
ATOM 3822 N N . ASP A 1 503 ? -3.267 2.632 -35.575 1.00 59.94 503 ASP A N 1
ATOM 3823 C CA . ASP A 1 503 ? -4.443 2.258 -34.810 1.00 59.94 503 ASP A CA 1
ATOM 3824 C C . ASP A 1 503 ? -4.900 3.532 -34.110 1.00 59.94 503 ASP A C 1
ATOM 3826 O O . ASP A 1 503 ? -4.214 4.071 -33.234 1.00 59.94 503 ASP A O 1
ATOM 3830 N N . ILE A 1 504 ? -6.032 4.073 -34.560 1.00 58.00 504 ILE A N 1
ATOM 3831 C CA . ILE A 1 504 ? -6.697 5.172 -33.878 1.00 58.00 504 ILE A CA 1
ATOM 3832 C C . ILE A 1 504 ? -7.032 4.609 -32.504 1.00 58.00 504 ILE A C 1
ATOM 3834 O O . ILE A 1 504 ? -7.905 3.754 -32.383 1.00 58.00 504 ILE A O 1
ATOM 3838 N N . ARG A 1 505 ? -6.260 5.033 -31.499 1.00 64.06 505 ARG A N 1
ATOM 3839 C CA . ARG A 1 505 ? -6.282 4.527 -30.125 1.00 64.06 505 ARG A CA 1
ATOM 3840 C C . ARG A 1 505 ? -7.733 4.484 -29.634 1.00 64.06 505 ARG A C 1
ATOM 3842 O O . ARG A 1 505 ? -8.302 5.523 -29.303 1.00 64.06 505 ARG A O 1
ATOM 3849 N N . GLN A 1 506 ? -8.350 3.304 -29.636 1.00 65.19 506 GLN A N 1
ATOM 3850 C CA . GLN A 1 506 ? -9.706 3.150 -29.124 1.00 65.19 506 GLN A CA 1
ATOM 3851 C C . GLN A 1 506 ? -9.654 3.293 -27.605 1.00 65.19 506 GLN A C 1
ATOM 3853 O O . GLN A 1 506 ? -8.891 2.611 -26.921 1.00 65.19 506 GLN A O 1
ATOM 3858 N N . VAL A 1 507 ? -10.438 4.229 -27.076 1.00 76.75 507 VAL A N 1
ATOM 3859 C CA . VAL A 1 507 ? -10.613 4.384 -25.633 1.00 76.75 507 VAL A CA 1
ATOM 3860 C C . VAL A 1 507 ? -11.563 3.284 -25.173 1.00 76.75 507 VAL A C 1
ATOM 3862 O O . VAL A 1 507 ? -12.719 3.255 -25.593 1.00 76.75 507 VAL A O 1
ATOM 3865 N N . ASN A 1 508 ? -11.083 2.381 -24.317 1.00 82.56 508 ASN A N 1
ATOM 3866 C CA . ASN A 1 508 ? -11.933 1.359 -23.712 1.00 82.56 508 ASN A CA 1
ATOM 3867 C C . ASN A 1 508 ? -13.026 2.036 -22.877 1.00 82.56 508 ASN A C 1
ATOM 3869 O O . ASN A 1 508 ? -12.732 2.856 -22.003 1.00 82.56 508 ASN A O 1
ATOM 3873 N N . THR A 1 509 ? -14.282 1.683 -23.138 1.00 85.38 509 THR A N 1
ATOM 3874 C CA . THR A 1 509 ? -15.436 2.187 -22.386 1.00 85.38 509 THR A CA 1
ATOM 3875 C C . THR A 1 509 ? -16.005 1.081 -21.493 1.00 85.38 509 THR A C 1
ATOM 3877 O O . THR A 1 509 ? -15.863 -0.097 -21.819 1.00 85.38 509 THR A O 1
ATOM 3880 N N . PRO A 1 510 ? -16.609 1.413 -20.337 1.00 89.62 510 PRO A N 1
ATOM 3881 C CA . PRO A 1 510 ? -17.273 0.424 -19.492 1.00 89.62 510 PRO A CA 1
ATOM 3882 C C . PRO A 1 510 ? -18.360 -0.352 -20.245 1.00 89.62 510 PRO A C 1
ATOM 3884 O O . PRO A 1 510 ? -19.288 0.242 -20.788 1.00 89.62 510 PRO A O 1
ATOM 3887 N N . HIS A 1 511 ? -18.282 -1.684 -20.219 1.00 91.38 511 HIS A N 1
ATOM 3888 C CA . HIS A 1 511 ? -19.293 -2.577 -20.808 1.00 91.38 511 HIS A CA 1
ATOM 3889 C C . HIS A 1 511 ? -20.384 -2.979 -19.800 1.00 91.38 511 HIS A C 1
ATOM 3891 O O . HIS A 1 511 ? -21.402 -3.568 -20.160 1.00 91.38 511 HIS A O 1
ATOM 3897 N N . LYS A 1 512 ? -20.176 -2.673 -18.515 1.00 93.94 512 LYS A N 1
ATOM 3898 C CA . LYS A 1 512 ? -21.121 -2.898 -17.412 1.00 93.94 512 LYS A CA 1
ATOM 3899 C C . LYS A 1 512 ? -20.944 -1.828 -16.338 1.00 93.94 512 LYS A C 1
ATOM 3901 O O . LYS A 1 512 ? -19.974 -1.077 -16.364 1.00 93.94 512 LYS A O 1
ATOM 3906 N N . ALA A 1 513 ? -21.863 -1.773 -15.377 1.00 95.56 513 ALA A N 1
ATOM 3907 C CA . ALA A 1 513 ? -21.751 -0.848 -14.253 1.00 95.56 513 ALA A CA 1
ATOM 3908 C C . ALA A 1 513 ? -20.463 -1.100 -13.446 1.00 95.56 513 ALA A C 1
ATOM 3910 O O . ALA A 1 513 ? -20.092 -2.250 -13.184 1.00 95.56 513 ALA A O 1
ATOM 3911 N N . VAL A 1 514 ? -19.797 -0.015 -13.044 1.00 97.62 514 VAL A N 1
ATOM 3912 C CA . VAL A 1 514 ? -18.664 -0.076 -12.115 1.00 97.62 514 VAL A CA 1
ATOM 3913 C C . VAL A 1 514 ? -19.181 -0.577 -10.759 1.00 97.62 514 VAL A C 1
ATOM 3915 O O . VAL A 1 514 ? -20.139 0.003 -10.247 1.00 97.62 514 VAL A O 1
ATOM 3918 N N . PRO A 1 515 ? -18.606 -1.646 -10.175 1.00 98.00 515 PRO A N 1
ATOM 3919 C CA . PRO A 1 515 ? -19.036 -2.137 -8.869 1.00 98.00 515 PRO A CA 1
ATOM 3920 C C . PRO A 1 515 ? -18.793 -1.093 -7.778 1.00 98.00 515 PRO A C 1
ATOM 3922 O O . PRO A 1 515 ? -17.708 -0.517 -7.717 1.00 98.00 515 PRO A O 1
ATOM 3925 N N . ALA A 1 516 ? -19.757 -0.909 -6.880 1.00 98.31 516 ALA A N 1
ATOM 3926 C CA . ALA A 1 516 ? -19.546 -0.170 -5.641 1.00 98.31 516 ALA A CA 1
ATOM 3927 C C . ALA A 1 516 ? -18.810 -1.046 -4.610 1.00 98.31 516 ALA A C 1
ATOM 3929 O O . ALA A 1 516 ? -18.752 -2.274 -4.737 1.00 98.31 516 ALA A O 1
ATOM 3930 N N . VAL A 1 517 ? -18.303 -0.437 -3.530 1.00 98.38 517 VAL A N 1
ATOM 3931 C CA . VAL A 1 517 ? -17.631 -1.171 -2.438 1.00 98.38 517 VAL A CA 1
ATOM 3932 C C . VAL A 1 517 ? -18.523 -2.281 -1.876 1.00 98.38 517 VAL A C 1
ATOM 3934 O O . VAL A 1 517 ? -18.079 -3.420 -1.753 1.00 98.38 517 VAL A O 1
ATOM 3937 N N . LYS A 1 518 ? -19.809 -1.997 -1.630 1.00 98.00 518 LYS A N 1
ATOM 3938 C CA . LYS A 1 518 ? -20.775 -2.993 -1.133 1.00 98.00 518 LYS A CA 1
ATOM 3939 C C . LYS A 1 518 ? -20.893 -4.233 -2.025 1.00 98.00 518 LYS A C 1
ATOM 3941 O O . LYS A 1 518 ? -21.146 -5.322 -1.522 1.00 98.00 518 LYS A O 1
ATOM 3946 N N . ASP A 1 519 ? -20.686 -4.084 -3.335 1.00 98.31 519 ASP A N 1
ATOM 3947 C CA . ASP A 1 519 ? -20.881 -5.171 -4.291 1.00 98.31 519 ASP A CA 1
ATOM 3948 C C . ASP A 1 519 ? -19.729 -6.171 -4.248 1.00 98.31 519 ASP A C 1
ATOM 3950 O O . ASP A 1 519 ? -19.905 -7.303 -4.700 1.00 98.31 519 ASP A O 1
ATOM 3954 N N . VAL A 1 520 ? -18.552 -5.766 -3.754 1.00 98.38 520 VAL A N 1
ATOM 3955 C CA . VAL A 1 520 ? -17.353 -6.612 -3.665 1.00 98.38 520 VAL A CA 1
ATOM 3956 C C . VAL A 1 520 ? -17.153 -7.237 -2.284 1.00 98.38 520 VAL A C 1
ATOM 3958 O O . VAL A 1 520 ? -16.370 -8.180 -2.164 1.00 98.38 520 VAL A O 1
ATOM 3961 N N . ILE A 1 521 ? -17.880 -6.791 -1.257 1.00 98.75 521 ILE A N 1
ATOM 3962 C CA . ILE A 1 521 ? -17.764 -7.360 0.090 1.00 98.75 521 ILE A CA 1
ATOM 3963 C C . ILE A 1 521 ? -18.052 -8.870 0.061 1.00 98.75 521 ILE A C 1
ATOM 3965 O O . ILE A 1 521 ? -18.991 -9.333 -0.586 1.00 98.75 521 ILE A O 1
ATOM 3969 N N . ALA A 1 522 ? -17.214 -9.649 0.750 1.00 98.31 522 ALA A N 1
ATOM 3970 C CA . ALA A 1 522 ? -17.352 -11.097 0.939 1.00 98.31 522 ALA A CA 1
ATOM 3971 C C . ALA A 1 522 ? -17.302 -11.972 -0.338 1.00 98.31 522 ALA A C 1
ATOM 3973 O O . ALA A 1 522 ? -17.526 -13.185 -0.262 1.00 98.31 522 ALA A O 1
ATOM 3974 N N . ARG A 1 523 ? -16.954 -11.428 -1.517 1.00 97.81 523 ARG A N 1
ATOM 3975 C CA . ARG A 1 523 ? -16.902 -12.217 -2.769 1.00 97.81 523 ARG A CA 1
ATOM 3976 C C . ARG A 1 523 ? -15.920 -13.390 -2.744 1.00 97.81 523 ARG A C 1
ATOM 3978 O O . ARG A 1 523 ? -16.140 -14.363 -3.466 1.00 97.81 523 ARG A O 1
ATOM 3985 N N . ALA A 1 524 ? -14.852 -13.326 -1.945 1.00 98.19 524 ALA A N 1
ATOM 3986 C CA . ALA A 1 524 ? -13.867 -14.405 -1.868 1.00 98.19 524 ALA A CA 1
ATOM 3987 C C . ALA A 1 524 ? -14.338 -15.594 -1.017 1.00 98.19 524 ALA A C 1
ATOM 3989 O O . ALA A 1 524 ? -13.796 -16.688 -1.164 1.00 98.19 524 ALA A O 1
ATOM 3990 N N . LEU A 1 525 ? -15.359 -15.429 -0.164 1.00 98.12 525 LEU A N 1
ATOM 3991 C CA . LEU A 1 525 ? -15.752 -16.461 0.804 1.00 98.12 525 LEU A CA 1
ATOM 3992 C C . LEU A 1 525 ? -16.190 -17.778 0.154 1.00 98.12 525 LEU A C 1
ATOM 3994 O O . LEU A 1 525 ? -15.946 -18.843 0.717 1.00 98.12 525 LEU A O 1
ATOM 3998 N N . ARG A 1 526 ? -16.770 -17.719 -1.051 1.00 97.19 526 ARG A N 1
ATOM 3999 C CA . ARG A 1 526 ? -17.170 -18.904 -1.832 1.00 97.19 526 ARG A CA 1
ATOM 4000 C C . ARG A 1 526 ? -15.997 -19.804 -2.243 1.00 97.19 526 ARG A C 1
ATOM 4002 O O . ARG A 1 526 ? -16.222 -20.951 -2.602 1.00 97.19 526 ARG A O 1
ATOM 4009 N N . HIS A 1 527 ? -14.769 -19.285 -2.218 1.00 97.81 527 HIS A N 1
ATOM 4010 C CA . HIS A 1 527 ? -13.551 -20.015 -2.580 1.00 97.81 527 HIS A CA 1
ATOM 4011 C C . HIS A 1 527 ? -12.813 -20.586 -1.358 1.00 97.81 527 HIS A C 1
ATOM 4013 O O . HIS A 1 527 ? -11.792 -21.250 -1.510 1.00 97.81 527 HIS A O 1
ATOM 4019 N N . ILE A 1 528 ? -13.304 -20.324 -0.144 1.00 97.56 528 ILE A N 1
ATOM 4020 C CA . ILE A 1 528 ? -12.676 -20.751 1.107 1.00 97.56 528 ILE A CA 1
ATOM 4021 C C . ILE A 1 528 ? -13.516 -21.894 1.677 1.00 97.56 528 ILE A C 1
ATOM 4023 O O . ILE A 1 528 ? -14.679 -21.685 2.015 1.00 97.56 528 ILE A O 1
ATOM 4027 N N . GLY A 1 529 ? -12.942 -23.086 1.833 1.00 95.50 529 GLY A N 1
ATOM 4028 C CA . GLY A 1 529 ? -13.644 -24.300 2.274 1.00 95.50 529 GLY A CA 1
ATOM 4029 C C . GLY A 1 529 ? -12.794 -25.186 3.181 1.00 95.50 529 GLY A C 1
ATOM 4030 O O . GLY A 1 529 ? -11.689 -24.804 3.576 1.00 95.50 529 GLY A O 1
ATOM 4031 N N . ALA A 1 530 ? -13.318 -26.357 3.538 1.00 96.81 530 ALA A N 1
ATOM 4032 C CA . ALA A 1 530 ? -12.521 -27.386 4.191 1.00 96.81 530 ALA A CA 1
ATOM 4033 C C . ALA A 1 530 ? -11.569 -28.034 3.175 1.00 96.81 530 ALA A C 1
ATOM 4035 O O . ALA A 1 530 ? -11.812 -28.018 1.972 1.00 96.81 530 ALA A O 1
ATOM 4036 N N . TYR A 1 531 ? -10.493 -28.663 3.654 1.00 96.81 531 TYR A N 1
ATOM 4037 C CA . TYR A 1 531 ? -9.553 -29.367 2.772 1.00 96.81 531 TYR A CA 1
ATOM 4038 C C . TYR A 1 531 ? -10.235 -30.463 1.937 1.00 96.81 531 TYR A C 1
ATOM 4040 O O . TYR A 1 531 ? -9.878 -30.676 0.785 1.00 96.81 531 TYR A O 1
ATOM 4048 N N . GLN A 1 532 ? -11.232 -31.142 2.512 1.00 96.12 532 GLN A N 1
ATOM 4049 C CA . GLN A 1 532 ? -11.978 -32.212 1.840 1.00 96.12 532 GLN A CA 1
ATOM 4050 C C . GLN A 1 532 ? -12.835 -31.707 0.670 1.00 96.12 532 GLN A C 1
ATOM 4052 O O . GLN A 1 532 ? -13.176 -32.502 -0.200 1.00 96.12 532 GLN A O 1
ATOM 4057 N N . ASP A 1 533 ? -13.133 -30.405 0.625 1.00 95.88 533 ASP A N 1
ATOM 4058 C CA . ASP A 1 533 ? -13.877 -29.779 -0.473 1.00 95.88 533 ASP A CA 1
ATOM 4059 C C . ASP A 1 533 ? -12.969 -29.472 -1.679 1.00 95.88 533 ASP A C 1
ATOM 4061 O O . ASP A 1 533 ? -13.450 -29.092 -2.746 1.00 95.88 533 ASP A O 1
ATOM 4065 N N . LEU A 1 534 ? -11.645 -29.608 -1.524 1.00 96.75 534 LEU A N 1
ATOM 4066 C CA . LEU A 1 534 ? -10.676 -29.357 -2.585 1.00 96.75 534 LEU A CA 1
ATOM 4067 C C . LEU A 1 534 ? -10.530 -30.591 -3.480 1.00 96.75 534 LEU A C 1
ATOM 4069 O O . LEU A 1 534 ? -10.287 -31.705 -3.010 1.00 96.75 534 LEU A O 1
ATOM 4073 N N . SER A 1 535 ? -10.611 -30.378 -4.793 1.00 95.38 535 SER A N 1
ATOM 4074 C CA . SER A 1 535 ? -10.400 -31.427 -5.788 1.00 95.38 535 SER A CA 1
ATOM 4075 C C . SER A 1 535 ? -8.971 -31.963 -5.712 1.00 95.38 535 SER A C 1
ATOM 4077 O O . SER A 1 535 ? -8.004 -31.261 -6.001 1.00 95.38 535 SER A O 1
ATOM 4079 N N . ASN A 1 536 ? -8.825 -33.237 -5.351 1.00 94.44 536 ASN A N 1
ATOM 4080 C CA . ASN A 1 536 ? -7.544 -33.942 -5.436 1.00 94.44 536 ASN A CA 1
ATOM 4081 C C . ASN A 1 536 ? -7.314 -34.587 -6.818 1.00 94.44 536 ASN A C 1
ATOM 4083 O O . ASN A 1 536 ? -6.257 -35.185 -7.035 1.00 94.44 536 ASN A O 1
ATOM 4087 N N . MET A 1 537 ? -8.268 -34.431 -7.743 1.00 93.38 537 MET A N 1
ATOM 4088 C CA . MET A 1 537 ? -8.228 -34.976 -9.104 1.00 93.38 537 MET A CA 1
ATOM 4089 C C . MET A 1 537 ? -7.733 -33.944 -10.125 1.00 93.38 537 MET A C 1
ATOM 4091 O O . MET A 1 537 ? -7.052 -34.307 -11.083 1.00 93.38 537 MET A O 1
ATOM 4095 N N . GLU A 1 538 ? -8.013 -32.659 -9.907 1.00 94.88 538 GLU A N 1
ATOM 4096 C CA . GLU A 1 538 ? -7.596 -31.551 -10.780 1.00 94.88 538 GLU A CA 1
ATOM 4097 C C . GLU A 1 538 ? -6.186 -31.061 -10.417 1.00 94.88 538 GLU A C 1
ATOM 4099 O O . GLU A 1 538 ? -5.977 -29.950 -9.935 1.00 94.88 538 GLU A O 1
ATOM 4104 N N . GLN A 1 539 ? -5.196 -31.929 -10.621 1.00 97.00 539 GLN A N 1
ATOM 4105 C CA . GLN A 1 539 ? -3.794 -31.640 -10.313 1.00 97.00 539 GLN A CA 1
ATOM 4106 C C . GLN A 1 539 ? -3.131 -30.779 -11.398 1.00 97.00 539 GLN A C 1
ATOM 4108 O O . GLN A 1 539 ? -3.501 -30.814 -12.576 1.00 97.00 539 GLN A O 1
ATOM 4113 N N . VAL A 1 540 ? -2.095 -30.039 -11.007 1.00 97.62 540 VAL A N 1
ATOM 4114 C CA . VAL A 1 540 ? -1.317 -29.150 -11.885 1.00 97.62 540 VAL A CA 1
ATOM 4115 C C . VAL A 1 540 ? 0.157 -29.545 -11.923 1.00 97.62 540 VAL A C 1
ATOM 4117 O O . VAL A 1 540 ? 0.657 -30.188 -11.011 1.00 97.62 540 VAL A O 1
ATOM 4120 N N . GLN A 1 541 ? 0.884 -29.140 -12.956 1.00 97.44 541 GLN A N 1
ATOM 4121 C CA . GLN A 1 541 ? 2.340 -29.242 -13.048 1.00 97.44 541 GLN A CA 1
ATOM 4122 C C . GLN A 1 541 ? 2.942 -27.881 -13.390 1.00 97.44 541 GLN A C 1
ATOM 4124 O O . GLN A 1 541 ? 2.287 -27.041 -14.006 1.00 97.44 541 GLN A O 1
ATOM 4129 N N . ALA A 1 542 ? 4.196 -27.670 -13.001 1.00 98.25 542 ALA A N 1
ATOM 4130 C CA . ALA A 1 542 ? 4.919 -26.460 -13.365 1.00 98.25 542 ALA A CA 1
ATOM 4131 C C . ALA A 1 542 ? 5.303 -26.480 -14.854 1.00 98.25 542 ALA A C 1
ATOM 4133 O O . ALA A 1 542 ? 5.714 -27.514 -15.385 1.00 98.25 542 ALA A O 1
ATOM 4134 N N . LEU A 1 543 ? 5.209 -25.325 -15.506 1.00 97.81 543 LEU A N 1
ATOM 4135 C CA . LEU A 1 543 ? 5.692 -25.068 -16.857 1.00 97.81 543 LEU A CA 1
ATOM 4136 C C . LEU A 1 543 ? 6.599 -23.839 -16.817 1.00 97.81 543 LEU A C 1
ATOM 4138 O O . LEU A 1 543 ? 6.191 -22.798 -16.309 1.00 97.81 543 LEU A O 1
ATOM 4142 N N . ILE A 1 544 ? 7.821 -23.968 -17.334 1.00 97.56 544 ILE A N 1
ATOM 4143 C CA . ILE A 1 544 ? 8.808 -22.884 -17.366 1.00 97.56 544 ILE A CA 1
ATOM 4144 C C . ILE A 1 544 ? 8.851 -22.296 -18.774 1.00 97.56 544 ILE A C 1
ATOM 4146 O O . ILE A 1 544 ? 8.987 -23.037 -19.747 1.00 97.56 544 ILE A O 1
ATOM 4150 N N . ASP A 1 545 ? 8.771 -20.974 -18.875 1.00 95.75 545 ASP A N 1
ATOM 4151 C CA . ASP A 1 545 ? 9.041 -20.244 -20.107 1.00 95.75 545 ASP A CA 1
ATOM 4152 C C . ASP A 1 545 ? 10.547 -19.962 -20.226 1.00 95.75 545 ASP A C 1
ATOM 4154 O O . ASP A 1 545 ? 11.113 -19.133 -19.504 1.00 95.75 545 ASP A O 1
ATOM 4158 N N . GLU A 1 546 ? 11.212 -20.684 -21.129 1.00 94.81 546 GLU A N 1
ATOM 4159 C CA . GLU A 1 546 ? 12.659 -20.588 -21.346 1.00 94.81 546 GLU A CA 1
ATOM 4160 C C . GLU A 1 546 ? 13.103 -19.191 -21.804 1.00 94.81 546 GLU A C 1
ATOM 4162 O O . GLU A 1 546 ? 14.204 -18.763 -21.463 1.00 94.81 546 GLU A O 1
ATOM 4167 N N . GLU A 1 547 ? 12.244 -18.446 -22.509 1.00 92.81 547 GLU A N 1
ATOM 4168 C CA . GLU A 1 547 ? 12.568 -17.105 -23.010 1.00 92.81 547 GLU A CA 1
ATOM 4169 C C . GLU A 1 547 ? 12.565 -16.049 -21.899 1.00 92.81 547 GLU A C 1
ATOM 4171 O O . GLU A 1 547 ? 13.215 -15.011 -22.031 1.00 92.81 547 GLU A O 1
ATOM 4176 N N . MET A 1 548 ? 11.867 -16.312 -20.792 1.00 95.75 548 MET A N 1
ATOM 4177 C CA . MET A 1 548 ? 11.848 -15.456 -19.599 1.00 95.75 548 MET A CA 1
ATOM 4178 C C . MET A 1 548 ? 12.877 -15.886 -18.549 1.00 95.75 548 MET A C 1
ATOM 4180 O O . MET A 1 548 ? 13.172 -15.137 -17.616 1.00 95.75 548 MET A O 1
ATOM 4184 N N . CYS A 1 549 ? 13.427 -17.094 -18.681 1.00 97.19 549 CYS A N 1
ATOM 4185 C CA . CYS A 1 549 ? 14.383 -17.630 -17.729 1.00 97.19 549 CYS A CA 1
ATOM 4186 C C . CYS A 1 549 ? 15.658 -16.773 -17.678 1.00 97.19 549 CYS A C 1
ATOM 4188 O O . CYS A 1 549 ? 16.169 -16.313 -18.698 1.00 97.19 549 CYS A O 1
ATOM 4190 N N . ILE A 1 550 ? 16.200 -16.598 -16.469 1.00 98.00 550 ILE A N 1
ATOM 4191 C CA . ILE A 1 550 ? 17.509 -15.962 -16.231 1.00 98.00 550 ILE A CA 1
ATOM 4192 C C . ILE A 1 550 ? 18.556 -16.954 -15.707 1.00 98.00 550 ILE A C 1
ATOM 4194 O O . ILE A 1 550 ? 19.545 -16.560 -15.096 1.00 98.00 550 ILE A O 1
ATOM 4198 N N . ASN A 1 551 ? 18.307 -18.255 -15.884 1.00 98.38 551 ASN A N 1
ATOM 4199 C CA . ASN A 1 551 ? 19.291 -19.320 -15.668 1.00 98.38 551 ASN A CA 1
ATOM 4200 C C . ASN A 1 551 ? 19.834 -19.450 -14.227 1.00 98.38 551 ASN A C 1
ATOM 4202 O O . ASN A 1 551 ? 20.891 -20.029 -14.007 1.00 98.38 551 ASN A O 1
ATOM 4206 N N . CYS A 1 552 ? 19.115 -18.944 -13.217 1.00 98.44 552 CYS A N 1
ATOM 4207 C CA . CYS A 1 552 ? 19.601 -18.918 -11.829 1.00 98.44 552 CYS A CA 1
ATOM 4208 C C . CYS A 1 552 ? 19.597 -20.281 -11.106 1.00 98.44 552 CYS A C 1
ATOM 4210 O O . CYS A 1 552 ? 20.127 -20.387 -10.004 1.00 98.44 552 CYS A O 1
ATOM 4212 N N . GLY A 1 553 ? 18.922 -21.297 -11.654 1.00 98.38 553 GLY A N 1
ATOM 4213 C CA . GLY A 1 553 ? 18.825 -22.631 -11.049 1.00 98.38 553 GLY A CA 1
ATOM 4214 C C . GLY A 1 553 ? 18.018 -22.721 -9.742 1.00 98.38 553 GLY A C 1
ATOM 4215 O O . GLY A 1 553 ? 17.928 -23.803 -9.170 1.00 98.38 553 GLY A O 1
ATOM 4216 N N . LYS A 1 554 ? 17.386 -21.641 -9.252 1.00 98.75 554 LYS A N 1
ATOM 4217 C CA . LYS A 1 554 ? 16.623 -21.665 -7.983 1.00 98.75 554 LYS A CA 1
ATOM 4218 C C . LYS A 1 554 ? 15.475 -22.674 -7.991 1.00 98.75 554 LYS A C 1
ATOM 4220 O O . LYS A 1 554 ? 15.295 -23.392 -7.015 1.00 98.75 554 LYS A O 1
ATOM 4225 N N . CYS A 1 555 ? 14.739 -22.769 -9.099 1.00 98.69 555 CYS A N 1
ATOM 4226 C CA . CYS A 1 555 ? 13.677 -23.762 -9.263 1.00 98.69 555 CYS A CA 1
ATOM 4227 C C . CYS A 1 555 ? 14.213 -25.196 -9.143 1.00 98.69 555 CYS A C 1
ATOM 4229 O O . CYS A 1 555 ? 13.614 -26.012 -8.444 1.00 98.69 555 CYS A O 1
ATOM 4231 N N . TYR A 1 556 ? 15.361 -25.470 -9.772 1.00 98.75 556 TYR A N 1
ATOM 4232 C CA . TYR A 1 556 ? 16.066 -26.743 -9.674 1.00 98.75 556 TYR A CA 1
ATOM 4233 C C . TYR A 1 556 ? 16.464 -27.039 -8.225 1.00 98.75 556 TYR A C 1
ATOM 4235 O O . TYR A 1 556 ? 16.010 -28.038 -7.682 1.00 98.75 556 TYR A O 1
ATOM 4243 N N . MET A 1 557 ? 17.207 -26.140 -7.569 1.00 98.75 557 MET A N 1
ATOM 4244 C CA . MET A 1 557 ? 17.665 -26.324 -6.183 1.00 98.75 557 MET A CA 1
ATOM 4245 C C . MET A 1 557 ? 16.502 -26.575 -5.214 1.00 98.75 557 MET A C 1
ATOM 4247 O O . MET A 1 557 ? 16.533 -27.522 -4.434 1.00 98.75 557 MET A O 1
ATOM 4251 N N . THR A 1 558 ? 15.430 -25.784 -5.303 1.00 98.69 558 THR A N 1
ATOM 4252 C CA . THR A 1 558 ? 14.252 -25.960 -4.443 1.00 98.69 558 THR A CA 1
ATOM 4253 C C . THR A 1 558 ? 13.523 -27.275 -4.715 1.00 98.69 558 THR A C 1
ATOM 4255 O O . THR A 1 558 ? 13.051 -27.915 -3.780 1.00 98.69 558 THR A O 1
ATOM 4258 N N . CYS A 1 559 ? 13.430 -27.722 -5.969 1.00 98.69 559 CYS A N 1
ATOM 4259 C CA . CYS A 1 559 ? 12.827 -29.020 -6.265 1.00 98.69 559 CYS A CA 1
ATOM 4260 C C . CYS A 1 559 ? 13.719 -30.188 -5.818 1.00 98.69 559 CYS A C 1
ATOM 4262 O O . CYS A 1 559 ? 13.196 -31.228 -5.417 1.00 98.69 559 CYS A O 1
ATOM 4264 N N . SER A 1 560 ? 15.040 -30.023 -5.876 1.00 98.38 560 SER A N 1
ATOM 4265 C CA . SER A 1 560 ? 16.008 -31.036 -5.462 1.00 98.38 560 SER A CA 1
ATOM 4266 C C . SER A 1 560 ? 16.025 -31.228 -3.951 1.00 98.38 560 SER A C 1
ATOM 4268 O O . SER A 1 560 ? 15.844 -32.351 -3.490 1.00 98.38 560 SER A O 1
ATOM 4270 N N . ASP A 1 561 ? 16.131 -30.146 -3.183 1.00 98.38 561 ASP A N 1
ATOM 4271 C CA . ASP A 1 561 ? 16.396 -30.239 -1.740 1.00 98.38 561 ASP A CA 1
ATOM 4272 C C . ASP A 1 561 ? 15.146 -29.982 -0.885 1.00 98.38 561 ASP A C 1
ATOM 4274 O O . ASP A 1 561 ? 15.166 -30.109 0.337 1.00 98.38 561 ASP A O 1
ATOM 4278 N N . SER A 1 562 ? 14.029 -29.596 -1.504 1.00 98.19 562 SER A N 1
ATOM 4279 C CA . SER A 1 562 ? 12.753 -29.336 -0.817 1.00 98.19 562 SER A CA 1
ATOM 4280 C C . SER A 1 562 ? 11.541 -29.864 -1.589 1.00 98.19 562 SER A C 1
ATOM 4282 O O . SER A 1 562 ? 10.407 -29.458 -1.334 1.00 98.19 562 SER A O 1
ATOM 4284 N N . GLY A 1 563 ? 11.761 -30.760 -2.553 1.00 96.94 563 GLY A N 1
ATOM 4285 C CA . GLY A 1 563 ? 10.713 -31.274 -3.426 1.00 96.94 563 GLY A CA 1
ATOM 4286 C C . GLY A 1 563 ? 10.946 -32.713 -3.873 1.00 96.94 563 GLY A C 1
ATOM 4287 O O . GLY A 1 563 ? 11.178 -33.605 -3.062 1.00 96.94 563 GLY A O 1
ATOM 4288 N N . TYR A 1 564 ? 10.811 -32.934 -5.180 1.00 97.81 564 TYR A N 1
ATOM 4289 C CA . TYR A 1 564 ? 10.658 -34.257 -5.789 1.00 97.81 564 TYR A CA 1
ATOM 4290 C C . TYR A 1 564 ? 11.700 -34.554 -6.874 1.00 97.81 564 TYR A C 1
ATOM 4292 O O . TYR A 1 564 ? 11.485 -35.462 -7.679 1.00 97.81 564 TYR A O 1
ATOM 4300 N N . GLN A 1 565 ? 12.777 -33.758 -6.945 1.00 98.12 565 GLN A N 1
ATOM 4301 C CA . GLN A 1 565 ? 13.859 -33.910 -7.929 1.00 98.12 565 GLN A CA 1
ATOM 4302 C C . GLN A 1 565 ? 13.311 -33.979 -9.375 1.00 98.12 565 GLN A C 1
ATOM 4304 O O . GLN A 1 565 ? 13.789 -34.721 -10.231 1.00 98.12 565 GLN A O 1
ATOM 4309 N N . ALA A 1 566 ? 12.244 -33.217 -9.636 1.00 98.19 566 ALA A N 1
ATOM 4310 C CA . ALA A 1 566 ? 11.456 -33.266 -10.867 1.00 98.19 566 ALA A CA 1
ATOM 4311 C C . ALA A 1 566 ? 11.877 -32.215 -11.908 1.00 98.19 566 ALA A C 1
ATOM 4313 O O . ALA A 1 566 ? 11.174 -31.999 -12.894 1.00 98.19 566 ALA A O 1
ATOM 4314 N N . ILE A 1 567 ? 12.998 -31.533 -11.679 1.00 98.62 567 ILE A N 1
ATOM 4315 C CA . ILE A 1 567 ? 13.558 -30.537 -12.590 1.00 98.62 567 ILE A CA 1
ATOM 4316 C C . ILE A 1 567 ? 14.973 -30.981 -12.937 1.00 98.62 567 ILE A C 1
ATOM 4318 O O . ILE A 1 567 ? 15.761 -31.274 -12.043 1.00 98.62 567 ILE A O 1
ATOM 4322 N N . THR A 1 568 ? 15.301 -31.027 -14.223 1.00 98.12 568 THR A N 1
ATOM 4323 C CA . THR A 1 568 ? 16.684 -31.160 -14.698 1.00 98.12 568 THR A CA 1
ATOM 4324 C C . THR A 1 568 ? 17.237 -29.782 -15.019 1.00 98.12 568 THR A C 1
ATOM 4326 O O . THR A 1 568 ? 16.500 -28.925 -15.503 1.00 98.12 568 THR A O 1
ATOM 4329 N N . PHE A 1 569 ? 18.527 -29.563 -14.788 1.00 98.19 569 PHE A N 1
ATOM 4330 C CA . PHE A 1 569 ? 19.197 -28.300 -15.083 1.00 98.19 569 PHE A CA 1
ATOM 4331 C C . PHE A 1 569 ? 20.350 -28.557 -16.050 1.00 98.19 569 PHE A C 1
ATOM 4333 O O . PHE A 1 569 ? 21.279 -29.291 -15.719 1.00 98.19 569 PHE A O 1
ATOM 4340 N N . HIS A 1 570 ? 20.251 -28.026 -17.270 1.00 97.44 570 HIS A N 1
ATOM 4341 C CA . HIS A 1 570 ? 21.212 -28.337 -18.325 1.00 97.44 570 HIS A CA 1
ATOM 4342 C C . HIS A 1 570 ? 22.602 -27.755 -17.996 1.00 97.44 570 HIS A C 1
ATOM 4344 O O . HIS A 1 570 ? 22.682 -26.562 -17.707 1.00 97.44 570 HIS A O 1
ATOM 4350 N N . PRO A 1 571 ? 23.702 -28.528 -18.097 1.00 97.12 571 PRO A N 1
ATOM 4351 C CA . PRO A 1 571 ? 25.030 -28.084 -17.658 1.00 97.12 571 PRO A CA 1
ATOM 4352 C C . PRO A 1 571 ? 25.606 -26.924 -18.484 1.00 97.12 571 PRO A C 1
ATOM 4354 O O . PRO A 1 571 ? 26.251 -26.055 -17.922 1.00 97.12 571 PRO A O 1
ATOM 4357 N N . GLU A 1 572 ? 25.339 -26.874 -19.794 1.00 95.38 572 GLU A N 1
ATOM 4358 C CA . GLU A 1 572 ? 25.859 -25.799 -20.664 1.00 95.38 572 GLU A CA 1
ATOM 4359 C C . GLU A 1 572 ? 24.922 -24.588 -20.792 1.00 95.38 572 GLU A C 1
ATOM 4361 O O . GLU A 1 572 ? 25.339 -23.441 -20.649 1.00 95.38 572 GLU A O 1
ATOM 4366 N N . THR A 1 573 ? 23.638 -24.813 -21.097 1.00 96.25 573 THR A N 1
ATOM 4367 C CA . THR A 1 573 ? 22.673 -23.721 -21.301 1.00 96.25 573 THR A CA 1
ATOM 4368 C C . THR A 1 573 ? 22.115 -23.167 -19.995 1.00 96.25 573 THR A C 1
ATOM 4370 O O . THR A 1 573 ? 21.506 -22.098 -20.004 1.00 96.25 573 THR A O 1
ATOM 4373 N N . HIS A 1 574 ? 22.281 -23.884 -18.875 1.00 98.00 574 HIS A N 1
ATOM 4374 C CA . HIS A 1 574 ? 21.672 -23.550 -17.586 1.00 98.00 574 HIS A CA 1
ATOM 4375 C C . HIS A 1 574 ? 20.151 -23.330 -17.690 1.00 98.00 574 HIS A C 1
ATOM 4377 O O . HIS A 1 574 ? 19.572 -22.503 -16.978 1.00 98.00 574 HIS A O 1
ATOM 4383 N N . LEU A 1 575 ? 19.484 -24.022 -18.618 1.00 97.69 575 LEU A N 1
ATOM 4384 C CA . LEU A 1 575 ? 18.030 -23.995 -18.739 1.00 97.69 575 LEU A CA 1
ATOM 4385 C C . LEU A 1 575 ? 17.414 -25.125 -17.897 1.00 97.69 575 LEU A C 1
ATOM 4387 O O . LEU A 1 575 ? 17.857 -26.276 -17.992 1.00 97.69 575 LEU A O 1
ATOM 4391 N N . PRO A 1 576 ? 16.426 -24.814 -17.037 1.00 98.00 576 PRO A N 1
ATOM 4392 C CA . PRO A 1 576 ? 15.696 -25.812 -16.269 1.00 98.00 576 PRO A CA 1
ATOM 4393 C C . PRO A 1 576 ? 14.562 -26.434 -17.097 1.00 98.00 576 PRO A C 1
ATOM 4395 O O . PRO A 1 576 ? 13.830 -25.727 -17.783 1.00 98.00 576 PRO A O 1
ATOM 4398 N N . MET A 1 577 ? 14.353 -27.743 -16.959 1.00 97.44 577 MET A N 1
ATOM 4399 C CA . MET A 1 577 ? 13.258 -28.475 -17.603 1.00 97.44 577 MET A CA 1
ATOM 4400 C C . MET A 1 577 ? 12.495 -29.305 -16.569 1.00 97.44 577 MET A C 1
ATOM 4402 O O . MET A 1 577 ? 13.092 -30.082 -15.825 1.00 97.44 577 MET A O 1
ATOM 4406 N N . VAL A 1 578 ? 11.172 -29.129 -16.513 1.00 97.62 578 VAL A N 1
ATOM 4407 C CA . VAL A 1 578 ? 10.279 -29.891 -15.626 1.00 97.62 578 VAL A CA 1
ATOM 4408 C C . VAL A 1 578 ? 9.950 -31.231 -16.280 1.00 97.62 578 VAL A C 1
ATOM 4410 O O . VAL A 1 578 ? 9.542 -31.269 -17.438 1.00 97.62 578 VAL A O 1
ATOM 4413 N N . ASN A 1 579 ? 10.105 -32.329 -15.543 1.00 95.19 579 ASN A N 1
ATOM 4414 C CA . ASN A 1 579 ? 9.789 -33.676 -16.016 1.00 95.19 579 ASN A CA 1
ATOM 4415 C C . ASN A 1 579 ? 8.478 -34.222 -15.409 1.00 95.19 579 ASN A C 1
ATOM 4417 O O . ASN A 1 579 ? 7.873 -33.622 -14.518 1.00 95.19 579 ASN A O 1
ATOM 4421 N N . ASP A 1 580 ? 8.064 -35.408 -15.863 1.00 93.38 580 ASP A N 1
ATOM 4422 C CA . ASP A 1 580 ? 6.813 -36.075 -15.464 1.00 93.38 580 ASP A CA 1
ATOM 4423 C C . ASP A 1 580 ? 6.740 -36.482 -13.977 1.00 93.38 580 ASP A C 1
ATOM 4425 O O . ASP A 1 580 ? 5.691 -36.917 -13.505 1.00 93.38 580 ASP A O 1
ATOM 4429 N N . SER A 1 581 ? 7.831 -36.357 -13.211 1.00 94.50 581 SER A N 1
ATOM 4430 C CA . SER A 1 581 ? 7.806 -36.557 -11.756 1.00 94.50 581 SER A CA 1
ATOM 4431 C C . SER A 1 581 ? 7.264 -35.355 -10.983 1.00 94.50 581 SER A C 1
ATOM 4433 O O . SER A 1 581 ? 7.164 -35.439 -9.756 1.00 94.50 581 SER A O 1
ATOM 4435 N N . CYS A 1 582 ? 6.942 -34.249 -11.659 1.00 97.44 582 CYS A N 1
ATOM 4436 C CA . CYS A 1 582 ? 6.371 -33.064 -11.033 1.00 97.44 582 CYS A CA 1
ATOM 4437 C C . CYS A 1 582 ? 5.052 -33.407 -10.331 1.00 97.44 582 CYS A C 1
ATOM 4439 O O . CYS A 1 582 ? 4.182 -34.052 -10.906 1.00 97.44 582 CYS A O 1
ATOM 4441 N N . THR A 1 583 ? 4.890 -32.946 -9.091 1.00 97.50 583 THR A N 1
ATOM 4442 C CA . THR A 1 583 ? 3.670 -33.169 -8.297 1.00 97.50 583 THR A CA 1
ATOM 4443 C C . THR A 1 583 ? 2.806 -31.918 -8.164 1.00 97.50 583 THR A C 1
ATOM 4445 O O . THR A 1 583 ? 1.854 -31.930 -7.393 1.00 97.50 583 THR A O 1
ATOM 4448 N N . GLY A 1 584 ? 3.181 -30.811 -8.809 1.00 97.38 584 GLY A N 1
ATOM 4449 C CA . GLY A 1 584 ? 2.425 -29.564 -8.699 1.00 97.38 584 GLY A CA 1
ATOM 4450 C C . GLY A 1 584 ? 2.534 -28.836 -7.360 1.00 97.38 584 GLY A C 1
ATOM 4451 O O . GLY A 1 584 ? 1.652 -28.052 -7.046 1.00 97.38 584 GLY A O 1
ATOM 4452 N N . CYS A 1 585 ? 3.583 -29.058 -6.557 1.00 97.75 585 CYS A N 1
ATOM 4453 C CA . CYS A 1 585 ? 3.701 -28.430 -5.227 1.00 97.75 585 CYS A CA 1
ATOM 4454 C C . CYS A 1 585 ? 3.927 -26.904 -5.242 1.00 97.75 585 CYS A C 1
ATOM 4456 O O . CYS A 1 585 ? 3.948 -26.285 -4.183 1.00 97.75 585 CYS A O 1
ATOM 4458 N N . THR A 1 586 ? 4.150 -26.310 -6.419 1.00 98.50 586 THR A N 1
ATOM 4459 C CA . THR A 1 586 ? 4.284 -24.857 -6.649 1.00 98.50 586 THR A CA 1
ATOM 4460 C C . THR A 1 586 ? 5.540 -24.189 -6.067 1.00 98.50 586 THR A C 1
ATOM 4462 O O . THR A 1 586 ? 5.852 -23.066 -6.448 1.00 98.50 586 THR A O 1
ATOM 4465 N N . LEU A 1 587 ? 6.360 -24.875 -5.260 1.00 98.50 587 LEU A N 1
ATOM 4466 C CA . LEU A 1 587 ? 7.563 -24.275 -4.654 1.00 98.50 587 LEU A CA 1
ATOM 4467 C C . LEU A 1 587 ? 8.533 -23.644 -5.666 1.00 98.50 587 LEU A C 1
ATOM 4469 O O . LEU A 1 587 ? 9.092 -22.588 -5.395 1.00 98.50 587 LEU A O 1
ATOM 4473 N N . CYS A 1 588 ? 8.726 -24.265 -6.834 1.00 98.62 588 CYS A N 1
ATOM 4474 C CA . CYS A 1 588 ? 9.605 -23.726 -7.874 1.00 98.62 588 CYS A CA 1
ATOM 4475 C C . CYS A 1 588 ? 9.125 -22.369 -8.415 1.00 98.62 588 CYS A C 1
ATOM 4477 O O . CYS A 1 588 ? 9.954 -21.484 -8.619 1.00 98.62 588 CYS A O 1
ATOM 4479 N N . LEU A 1 589 ? 7.810 -22.199 -8.593 1.00 98.69 589 LEU A N 1
ATOM 4480 C CA . LEU A 1 589 ? 7.186 -20.930 -8.964 1.00 98.69 589 LEU A CA 1
ATOM 4481 C C . LEU A 1 589 ? 7.387 -19.903 -7.847 1.00 98.69 589 LEU A C 1
ATOM 4483 O O . LEU A 1 589 ? 7.860 -18.804 -8.112 1.00 98.69 5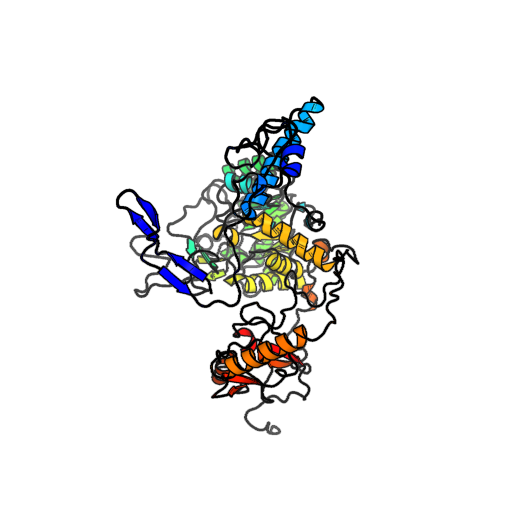89 LEU A O 1
ATOM 4487 N N . SER A 1 590 ? 7.128 -20.285 -6.593 1.00 98.44 590 SER A N 1
ATOM 4488 C CA . SER A 1 590 ? 7.205 -19.387 -5.430 1.00 98.44 590 SER A CA 1
ATOM 4489 C C . SER A 1 590 ? 8.596 -18.800 -5.157 1.00 98.44 590 SER A C 1
ATOM 4491 O O . SER A 1 590 ? 8.699 -17.784 -4.476 1.00 98.44 590 SER A O 1
ATOM 4493 N N . VAL A 1 591 ? 9.668 -19.427 -5.653 1.00 98.56 591 VAL A N 1
ATOM 4494 C CA . VAL A 1 591 ? 11.056 -18.949 -5.488 1.00 98.56 591 VAL A CA 1
ATOM 4495 C C . VAL A 1 591 ? 11.653 -18.354 -6.765 1.00 98.56 591 VAL A C 1
ATOM 4497 O O . VAL A 1 591 ? 12.816 -17.928 -6.752 1.00 98.56 591 VAL A O 1
ATOM 4500 N N . CYS A 1 592 ? 10.914 -18.386 -7.877 1.00 98.62 592 CYS A N 1
ATOM 4501 C CA . CYS A 1 592 ? 11.386 -17.857 -9.147 1.00 98.62 592 CYS A CA 1
ATOM 4502 C C . CYS A 1 592 ? 11.514 -16.327 -9.048 1.00 98.62 592 CYS A C 1
ATOM 4504 O O . CYS A 1 592 ? 10.564 -15.666 -8.638 1.00 98.62 592 CYS A O 1
ATOM 4506 N N . PRO A 1 593 ? 12.664 -15.734 -9.420 1.00 98.38 593 PRO A N 1
ATOM 4507 C CA . PRO A 1 593 ? 12.848 -14.286 -9.334 1.00 98.38 593 PRO A CA 1
ATOM 4508 C C . PRO A 1 593 ? 12.162 -13.513 -10.472 1.00 98.38 593 PRO A C 1
ATOM 4510 O O . PRO A 1 593 ? 12.172 -12.286 -10.452 1.00 98.38 593 PRO A O 1
ATOM 4513 N N . ILE A 1 594 ? 11.620 -14.208 -11.476 1.00 98.44 594 ILE A N 1
ATOM 4514 C CA . ILE A 1 594 ? 10.943 -13.611 -12.628 1.00 98.44 594 ILE A CA 1
ATOM 4515 C C . ILE A 1 594 ? 9.460 -13.960 -12.537 1.00 98.44 594 ILE A C 1
ATOM 4517 O O . ILE A 1 594 ? 9.100 -15.138 -12.618 1.00 98.44 594 ILE A O 1
ATOM 4521 N N . ILE A 1 595 ? 8.626 -12.935 -12.363 1.00 98.19 595 ILE A N 1
ATOM 4522 C CA . ILE A 1 595 ? 7.164 -13.058 -12.313 1.00 98.19 595 ILE A CA 1
ATOM 4523 C C . ILE A 1 595 ? 6.684 -13.775 -13.583 1.00 98.19 595 ILE A C 1
ATOM 4525 O O . ILE A 1 595 ? 7.174 -13.497 -14.676 1.00 98.19 595 ILE A O 1
ATOM 4529 N N . ASP A 1 596 ? 5.798 -14.756 -13.411 1.00 97.81 596 ASP A N 1
ATOM 4530 C CA . ASP A 1 596 ? 5.183 -15.580 -14.464 1.00 97.81 596 ASP A CA 1
ATOM 4531 C C . ASP A 1 596 ? 6.128 -16.360 -15.397 1.00 97.81 596 ASP A C 1
ATOM 4533 O O . ASP A 1 596 ? 5.665 -17.062 -16.294 1.00 97.81 596 ASP A O 1
ATOM 4537 N N . CYS A 1 597 ? 7.446 -16.360 -15.155 1.00 98.00 597 CYS A N 1
ATOM 4538 C CA . CYS A 1 597 ? 8.366 -17.251 -15.876 1.00 98.00 597 CYS A CA 1
ATOM 4539 C C . CYS A 1 597 ? 8.025 -18.728 -15.632 1.00 98.00 597 CYS A C 1
ATOM 4541 O O . CYS A 1 597 ? 8.259 -19.569 -16.498 1.00 98.00 597 CYS A O 1
ATOM 4543 N N . ILE A 1 598 ? 7.467 -19.052 -14.463 1.00 98.50 598 ILE A N 1
ATOM 4544 C CA . ILE A 1 598 ? 6.924 -20.376 -14.164 1.00 98.50 598 ILE A CA 1
ATOM 4545 C C . ILE A 1 598 ? 5.424 -20.231 -13.937 1.00 98.50 598 ILE A C 1
ATOM 4547 O O . ILE A 1 598 ? 5.006 -19.427 -13.109 1.00 98.50 598 ILE A O 1
ATOM 4551 N N . THR A 1 599 ? 4.628 -21.042 -14.626 1.00 98.12 599 THR A N 1
ATOM 4552 C CA . THR A 1 599 ? 3.168 -21.110 -14.470 1.00 98.12 599 THR A CA 1
ATOM 4553 C C . THR A 1 599 ? 2.737 -22.515 -14.058 1.00 98.12 599 THR A C 1
ATOM 4555 O O . THR A 1 599 ? 3.474 -23.487 -14.246 1.00 98.12 599 THR A O 1
ATOM 4558 N N . MET A 1 600 ? 1.545 -22.640 -13.472 1.00 98.12 600 MET A N 1
ATOM 4559 C CA . MET A 1 600 ? 0.953 -23.934 -13.124 1.00 98.12 600 MET A CA 1
ATOM 4560 C C . MET A 1 600 ? -0.118 -24.289 -14.153 1.00 98.12 600 MET A C 1
ATOM 4562 O O . MET A 1 600 ? -1.089 -23.557 -14.317 1.00 98.12 600 MET A O 1
ATOM 4566 N N . VAL A 1 601 ? 0.048 -25.417 -14.838 1.00 97.12 601 VAL A N 1
ATOM 4567 C CA . VAL A 1 601 ? -0.871 -25.886 -15.884 1.00 97.12 601 VAL A CA 1
ATOM 4568 C C . VAL A 1 601 ? -1.479 -27.228 -15.498 1.00 97.12 601 VAL A C 1
ATOM 4570 O O . VAL A 1 601 ? -0.829 -28.033 -14.836 1.00 97.12 601 VAL A O 1
ATOM 4573 N N . THR A 1 602 ? -2.717 -27.502 -15.908 1.00 96.56 602 THR A N 1
ATOM 4574 C CA . THR A 1 602 ? -3.395 -28.773 -15.609 1.00 96.56 602 THR A CA 1
ATOM 4575 C C . THR A 1 602 ? -2.579 -29.972 -16.101 1.00 96.56 602 THR A C 1
ATOM 4577 O O . THR A 1 602 ? -2.125 -30.004 -17.249 1.00 96.56 602 THR A O 1
ATOM 4580 N N . MET A 1 603 ? -2.401 -30.980 -15.240 1.00 93.44 603 MET A N 1
ATOM 4581 C CA . MET A 1 603 ? -1.730 -32.222 -15.617 1.00 93.44 603 MET A CA 1
ATOM 4582 C C . MET A 1 603 ? -2.541 -32.961 -16.684 1.00 93.44 603 MET A C 1
ATOM 4584 O O . MET A 1 603 ? -3.730 -33.220 -16.518 1.00 93.44 603 MET A O 1
ATOM 4588 N N . LYS A 1 604 ? -1.879 -33.368 -17.773 1.00 89.38 604 LYS A N 1
ATOM 4589 C CA . LYS A 1 604 ? -2.514 -34.185 -18.824 1.00 89.38 604 LYS A CA 1
ATOM 4590 C C . LYS A 1 604 ? -2.627 -35.664 -18.446 1.00 89.38 604 LYS A C 1
ATOM 4592 O O . LYS A 1 604 ? -3.425 -36.388 -19.033 1.00 89.38 604 LYS A O 1
ATOM 4597 N N . LYS A 1 605 ? -1.794 -36.130 -17.511 1.00 86.00 605 LYS A N 1
ATOM 4598 C CA . LYS A 1 605 ? -1.758 -37.522 -17.045 1.00 86.00 605 LYS A CA 1
ATOM 4599 C C . LYS A 1 605 ? -2.412 -37.623 -15.662 1.00 86.00 605 LYS A C 1
ATOM 4601 O O . LYS A 1 605 ? -2.217 -36.716 -14.856 1.00 86.00 605 LYS A O 1
ATOM 4606 N N . PRO A 1 606 ? -3.125 -38.724 -15.352 1.00 86.69 606 PRO A N 1
ATOM 4607 C CA . PRO A 1 606 ? -3.655 -38.945 -14.012 1.00 86.69 606 PRO A CA 1
ATOM 4608 C C . PRO A 1 606 ? -2.539 -38.935 -12.967 1.00 86.69 606 PRO A C 1
ATOM 4610 O O . PRO A 1 606 ? -1.553 -39.669 -13.094 1.00 86.69 606 PRO A O 1
ATOM 4613 N N . TYR A 1 607 ? -2.709 -38.128 -11.922 1.00 93.38 607 TYR A N 1
ATOM 4614 C CA . TYR A 1 607 ? -1.747 -38.057 -10.833 1.00 93.38 607 TYR A CA 1
ATOM 4615 C C . TYR A 1 607 ? -1.748 -39.355 -10.021 1.00 93.38 607 TYR A C 1
ATOM 4617 O O . TYR A 1 607 ? -2.789 -39.836 -9.571 1.00 93.38 607 TYR A O 1
ATOM 4625 N N . LYS A 1 608 ? -0.558 -39.922 -9.815 1.00 92.00 608 LYS A N 1
ATOM 4626 C CA . LYS A 1 608 ? -0.343 -41.086 -8.952 1.00 92.00 608 LYS A CA 1
ATOM 4627 C C . LYS A 1 608 ? 0.601 -40.685 -7.820 1.00 92.00 608 LYS A C 1
ATOM 4629 O O . LYS A 1 608 ? 1.794 -40.514 -8.076 1.00 92.00 608 LYS A O 1
ATOM 4634 N N . PRO A 1 609 ? 0.103 -40.546 -6.579 1.00 94.56 609 PRO A N 1
ATOM 4635 C CA . PRO A 1 609 ? 0.948 -40.202 -5.445 1.00 94.56 609 PRO A CA 1
ATOM 4636 C C . PRO A 1 609 ? 2.079 -41.220 -5.269 1.00 94.56 609 PRO A C 1
ATOM 4638 O O . PRO A 1 609 ? 1.835 -42.427 -5.191 1.00 94.56 609 PRO A O 1
ATOM 4641 N N . LYS A 1 610 ? 3.320 -40.739 -5.169 1.00 92.00 610 LYS A N 1
ATOM 4642 C CA . LYS A 1 610 ? 4.482 -41.588 -4.885 1.00 92.00 610 LYS A CA 1
ATOM 4643 C C . LYS A 1 610 ? 4.448 -42.003 -3.413 1.00 92.00 610 LYS A C 1
ATOM 4645 O O . LYS A 1 610 ? 4.621 -41.171 -2.531 1.00 92.00 610 LYS A O 1
ATOM 4650 N N . ARG A 1 611 ? 4.206 -43.289 -3.144 1.00 95.44 611 ARG A N 1
ATOM 4651 C CA . ARG A 1 611 ? 4.097 -43.842 -1.777 1.00 95.44 611 ARG A CA 1
ATOM 4652 C C . ARG A 1 611 ? 5.414 -44.387 -1.211 1.00 95.44 611 ARG A C 1
ATOM 4654 O O . ARG A 1 611 ? 5.433 -44.862 -0.083 1.00 95.44 611 ARG A O 1
ATOM 4661 N N . GLY A 1 612 ? 6.504 -44.331 -1.981 1.00 93.75 612 GLY A N 1
ATOM 4662 C CA . GLY A 1 612 ? 7.820 -44.873 -1.614 1.00 93.75 612 GLY A CA 1
ATOM 4663 C C . GLY A 1 612 ? 7.897 -46.398 -1.729 1.00 93.75 612 GLY A C 1
ATOM 4664 O O . GLY A 1 612 ? 8.778 -46.913 -2.407 1.00 93.75 612 GLY A O 1
ATOM 4665 N N . VAL A 1 613 ? 6.927 -47.108 -1.151 1.00 92.31 613 VAL A N 1
ATOM 4666 C CA . VAL A 1 613 ? 6.755 -48.565 -1.241 1.00 92.31 613 VAL A CA 1
ATOM 4667 C C . VAL A 1 613 ? 5.370 -48.915 -1.802 1.00 92.31 613 VAL A C 1
ATOM 4669 O O . VAL A 1 613 ? 4.455 -48.086 -1.724 1.00 92.31 613 VAL A O 1
ATOM 4672 N N . PRO A 1 614 ? 5.179 -50.115 -2.383 1.00 89.50 614 PRO A N 1
ATOM 4673 C CA . PRO A 1 614 ? 3.851 -50.588 -2.752 1.00 89.50 614 PRO A CA 1
ATOM 4674 C C . PRO A 1 614 ? 2.912 -50.567 -1.543 1.00 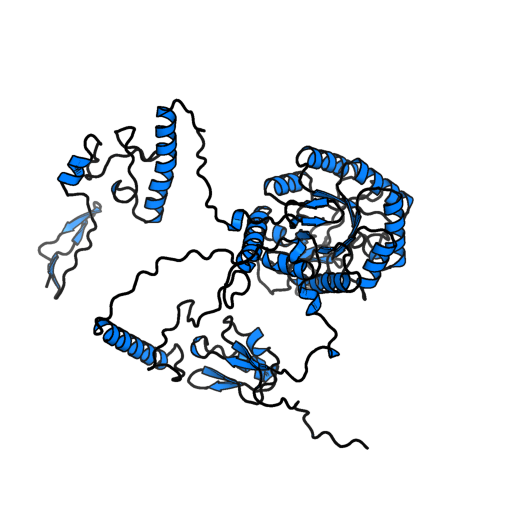89.50 614 PRO A C 1
ATOM 4676 O O . PRO A 1 614 ? 3.297 -50.957 -0.442 1.00 89.50 614 PRO A O 1
ATOM 4679 N N . ILE A 1 615 ? 1.670 -50.128 -1.750 1.00 86.62 615 ILE A N 1
ATOM 4680 C CA . ILE A 1 615 ? 0.627 -50.277 -0.733 1.00 86.62 615 ILE A CA 1
ATOM 4681 C C . ILE A 1 615 ? 0.336 -51.778 -0.650 1.00 86.62 615 ILE A C 1
ATOM 4683 O O . ILE A 1 615 ? -0.227 -52.340 -1.589 1.00 86.62 615 ILE A O 1
ATOM 4687 N N . SER A 1 616 ? 0.758 -52.434 0.436 1.00 79.38 616 SER A N 1
ATOM 4688 C CA . SER A 1 616 ? 0.332 -53.809 0.697 1.00 79.38 616 SER A CA 1
ATOM 4689 C C . SER A 1 616 ? -1.193 -53.820 0.800 1.00 79.38 616 SER A C 1
ATOM 4691 O O . SER A 1 616 ? -1.742 -52.944 1.478 1.00 79.38 616 SER A O 1
ATOM 4693 N N . PRO A 1 617 ? -1.902 -54.786 0.191 1.00 68.62 617 PRO A N 1
ATOM 4694 C CA . PRO A 1 617 ? -3.231 -55.114 0.685 1.00 68.62 617 PRO A CA 1
ATOM 4695 C C . PRO A 1 617 ? -3.049 -55.441 2.175 1.00 68.62 617 PRO A C 1
ATOM 4697 O O . PRO A 1 617 ? -2.206 -56.263 2.532 1.00 68.62 617 PRO A O 1
ATOM 4700 N N . VAL A 1 618 ? -3.684 -54.671 3.051 1.00 62.53 618 VAL A N 1
ATOM 4701 C CA . VAL A 1 618 ? -3.506 -54.789 4.504 1.00 62.53 618 VAL A CA 1
ATOM 4702 C C . VAL A 1 618 ? -4.052 -56.148 4.967 1.00 62.53 618 VAL A C 1
ATOM 4704 O O . VAL A 1 618 ? -5.131 -56.542 4.522 1.00 62.53 618 VAL A O 1
ATOM 4707 N N . CYS A 1 619 ? -3.284 -56.843 5.818 1.00 37.56 619 CYS A N 1
ATOM 4708 C CA . CYS A 1 619 ? -3.767 -57.898 6.717 1.00 37.56 619 CYS A CA 1
ATOM 4709 C C . CYS A 1 619 ? -4.642 -57.306 7.820 1.00 37.56 619 CYS A C 1
ATOM 4711 O O . CYS A 1 619 ? -4.216 -56.270 8.382 1.00 37.56 619 CYS A O 1
#

InterPro domains:
  IPR005720 Dihydroorotate dehydrogenase, catalytic [PF01180] (130-434)
  IPR013785 Aldolase-type TIM barrel [G3DSA:3.20.20.70] (129-440)
  IPR017896 4Fe-4S ferredoxin-type, iron-sulphur binding domain [PS51379] (540-572)
  IPR017896 4Fe-4S ferredoxin-type, iron-sulphur binding domain [PS51379] (574-603)
  IPR017900 4Fe-4S ferredoxin, iron-sulphur binding, conserved site [PS00198] (582-593)
  IPR036188 FAD/NAD(P)-binding domain superfamily [G3DSA:3.50.50.60] (1-128)
  IPR036188 FAD/NAD(P)-binding domain superfamily [SSF51905] (21-104)

Mean predicted aligned error: 6.01 Å